Protein AF-A0A538TYL7-F1 (afdb_monomer_lite)

Radius of gyration: 22.98 Å; chains: 1; bounding box: 56×49×69 Å

Organism: Eiseniibacteriota bacterium (NCBI:txid2212470)

Foldseek 3Di:
DVVVVLVVVQVVVVVVLVVPDDPDDDDDPDPDLPQVVLLLVLLPDADPDQWDKDFQDPPWDDDPDDPVRLVVVLVVQPVVADDDQQFAFLAKDFDPQKIKTKTFACALPHDAQEFLGFIWMWIGRRRRHDTDDIFTQLGGDPCFWDFRRDIPDDCDDDQKGKTFTWTQHWPLVQQDQVRDPTHGPDTGGRMIIMGGVCQRQDQPCPLQHHPSRCSSLSADSNDQQSCPLPRGCNQDLESSANADQPDDLLQQQVVVVCVVVVVVSVPHQHADDDDVPDDPVVRRVSSVSSVSHDHQEAEEADPSNSNRHHDDPGRYRYDHPVSQVSSCVNSNDGQHKYFPDWDARPVSAKIKTWIDRVQKTAIWIWGDDPSHIDIDTSDIDGD

Sequence (383 aa):
MAAAAQNDEVTREIARLAEGAPDADGTTGAGADRVGATLVRLLDAPRIVPFREVPLPSPFKPMGLTEEQEDARWEELLKPFSFPEDFAPVRAERQGDEAVAIGASQDYDPVGEISRCAYWVIRSRDGGRTWGKPIYTGLRIQSPYVVRRLSNAPLLAGDRLQVEVKVEELDASSITFPPIGLRAKRVQEGLLLQIPFADLERDSDADGLTDLAEERLVTDPQSPDTDGDGLLDGNDPLPQVSWTAVMDDRATALVAVLGRISHMKSMAIIHEIPASGEKSVDIMARARRATLTDERTTFIVADRQDFRSLLTTSRTVVLTAGELELARKKFGPIYAYRLPLFVLDHQQRRGLVIWDASWVGGSLKLRRSGPDWEVETMSDWIT

Secondary structure (DSSP, 8-state):
-HHHHHHHHHHHHHHHHHTTPPPS---------SSHHHHHHHHHSPP---PEEEE--TT-------HHHHHHHHHHHHTT----TT-EEEEEEEETTEEEEEEEE-TTS---TT---EEEEEEESSSSSS----EEEEEETTBSEEE-SS-SS-SEETTEEEEEEEEEEE-GGG--SS--S--EEEEEEEEEEEEEHHHHS--SS-SSS-HHHHHHHT--TT-SSSSSSSS-TTT-SSTTS---SS--HHHHHHHHHHHHHHGGGGG--PPPPPPTT--HHHHHHHHHHHTTS---EEEEES-GGGGTT---SSEEEEE-HHHHHHHHHHHS----EEEEEEEE-TTSSEEEEEEE-SSEEEEEEEEEETTEEEEEEEEEEE-

Structure (mmCIF, N/CA/C/O backbone):
data_AF-A0A538TYL7-F1
#
_entry.id   AF-A0A538TYL7-F1
#
loop_
_atom_site.group_PDB
_atom_site.id
_atom_site.type_symbol
_atom_site.label_atom_id
_atom_site.label_alt_id
_atom_site.label_comp_id
_atom_site.label_asym_id
_atom_site.label_entity_id
_atom_site.label_seq_id
_atom_site.pdbx_PDB_ins_code
_atom_site.Cartn_x
_atom_site.Cartn_y
_atom_site.Cartn_z
_atom_site.occupancy
_atom_site.B_iso_or_equiv
_atom_site.auth_seq_id
_atom_site.auth_comp_id
_atom_site.auth_asym_id
_atom_site.auth_atom_id
_atom_site.pdbx_PDB_model_num
ATOM 1 N N . MET A 1 1 ? 21.987 30.055 -15.496 1.00 41.75 1 MET A N 1
ATOM 2 C CA . MET A 1 1 ? 23.095 29.560 -16.347 1.00 41.75 1 MET A CA 1
ATOM 3 C C . MET A 1 1 ? 23.350 28.064 -16.161 1.00 41.75 1 MET A C 1
ATOM 5 O O . MET A 1 1 ? 23.444 27.394 -17.174 1.00 41.75 1 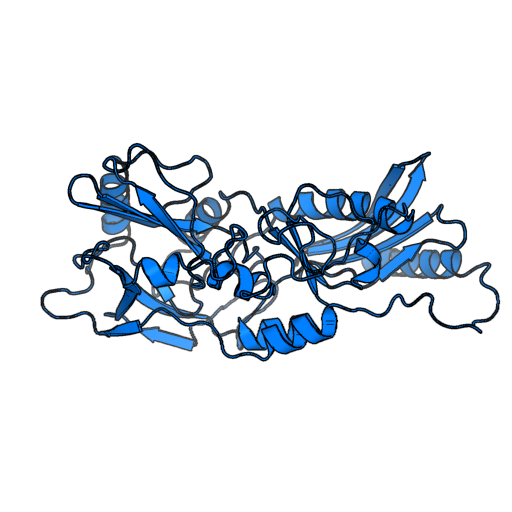MET A O 1
ATOM 9 N N . ALA A 1 2 ? 23.378 27.519 -14.933 1.00 42.44 2 ALA A N 1
ATOM 10 C CA . ALA A 1 2 ? 23.584 26.077 -14.695 1.00 42.44 2 ALA A CA 1
ATOM 11 C C . ALA A 1 2 ? 22.488 25.167 -15.298 1.00 42.44 2 ALA A C 1
ATOM 13 O O . ALA A 1 2 ? 22.814 24.243 -16.031 1.00 42.44 2 ALA A O 1
ATOM 14 N N . ALA A 1 3 ? 21.203 25.494 -15.104 1.00 40.06 3 ALA A N 1
ATOM 15 C CA . ALA A 1 3 ? 20.094 24.712 -15.669 1.00 40.06 3 ALA A CA 1
ATOM 16 C C . ALA A 1 3 ? 20.073 24.694 -17.212 1.00 40.06 3 ALA A C 1
ATOM 18 O O . ALA A 1 3 ? 19.749 23.679 -17.814 1.00 40.06 3 ALA A O 1
ATOM 19 N N . ALA A 1 4 ? 20.466 25.799 -17.861 1.00 43.41 4 ALA A N 1
ATOM 20 C CA . ALA A 1 4 ? 20.567 25.868 -19.321 1.00 43.41 4 ALA A CA 1
ATOM 21 C C . ALA A 1 4 ? 21.724 25.000 -19.850 1.00 43.41 4 ALA A C 1
ATOM 23 O O . ALA A 1 4 ? 21.539 24.253 -20.802 1.00 43.41 4 ALA A O 1
ATOM 24 N N . ALA A 1 5 ? 22.881 25.023 -19.176 1.00 48.66 5 ALA A N 1
ATOM 25 C CA . ALA A 1 5 ? 24.030 24.192 -19.532 1.00 48.66 5 ALA A CA 1
ATOM 26 C C . ALA A 1 5 ? 23.775 22.685 -19.315 1.00 48.66 5 ALA A C 1
ATOM 28 O O . ALA A 1 5 ? 24.214 21.876 -20.131 1.00 48.66 5 ALA A O 1
ATOM 29 N N . GLN A 1 6 ? 23.033 22.310 -18.263 1.00 54.72 6 GLN A N 1
ATOM 30 C CA . GLN A 1 6 ? 22.582 20.928 -18.039 1.00 54.72 6 GLN A CA 1
ATOM 31 C C . GLN A 1 6 ? 21.603 20.466 -19.125 1.00 54.72 6 GLN A C 1
ATOM 33 O O . GLN A 1 6 ? 21.739 19.358 -19.640 1.00 54.72 6 GLN A O 1
ATOM 38 N N . ASN A 1 7 ? 20.667 21.325 -19.539 1.00 61.50 7 ASN A N 1
ATOM 39 C CA . ASN A 1 7 ? 19.731 21.004 -20.620 1.00 61.50 7 ASN A CA 1
ATOM 40 C C . ASN A 1 7 ? 20.455 20.838 -21.976 1.00 61.50 7 ASN A C 1
ATOM 42 O O . ASN A 1 7 ? 20.125 19.944 -22.760 1.00 61.50 7 ASN A O 1
ATOM 46 N N . ASP A 1 8 ? 21.497 21.639 -22.222 1.00 68.31 8 ASP A N 1
ATOM 47 C CA . ASP A 1 8 ? 22.371 21.523 -23.398 1.00 68.31 8 ASP A CA 1
ATOM 48 C C . ASP A 1 8 ? 23.228 20.245 -23.379 1.00 68.31 8 ASP A C 1
ATOM 50 O O . ASP A 1 8 ? 23.613 19.726 -24.428 1.00 68.31 8 ASP A O 1
ATOM 54 N N . GLU A 1 9 ? 23.581 19.727 -22.202 1.00 71.44 9 GLU A N 1
ATOM 55 C CA . GLU A 1 9 ? 24.314 18.466 -22.063 1.00 71.44 9 GLU A CA 1
ATOM 56 C C . GLU A 1 9 ? 23.420 17.247 -22.312 1.00 71.44 9 GLU A C 1
ATOM 58 O O . GLU A 1 9 ? 23.796 16.379 -23.101 1.00 71.44 9 GLU A O 1
ATOM 63 N N . VAL A 1 10 ? 22.209 17.232 -21.744 1.00 69.62 10 VAL A N 1
ATOM 64 C CA . VAL A 1 10 ? 21.187 16.205 -22.018 1.00 69.62 10 VAL A CA 1
ATOM 65 C C . VAL A 1 10 ? 20.863 16.159 -23.513 1.00 69.62 10 VAL A C 1
ATOM 67 O O . VAL A 1 10 ? 20.906 15.094 -24.125 1.00 69.62 10 VAL A O 1
ATOM 70 N N . THR A 1 11 ? 20.631 17.320 -24.135 1.00 73.69 11 THR A N 1
ATOM 71 C CA . THR A 1 11 ? 20.333 17.417 -25.575 1.00 73.69 11 THR A CA 1
ATOM 72 C C . THR A 1 11 ? 21.485 16.888 -26.436 1.00 73.69 11 THR A C 1
ATOM 74 O O . THR A 1 11 ? 21.257 16.172 -27.413 1.00 73.69 11 THR A O 1
ATOM 77 N N . ARG A 1 12 ? 22.738 17.188 -26.065 1.00 76.38 12 ARG A N 1
ATOM 78 C CA . ARG A 1 12 ? 23.922 16.668 -26.769 1.00 76.38 12 ARG A CA 1
ATOM 79 C C . ARG A 1 12 ? 24.077 15.161 -26.615 1.00 76.38 12 ARG A C 1
ATOM 81 O O . ARG A 1 12 ? 24.484 14.509 -27.574 1.00 76.38 12 ARG A O 1
ATOM 88 N N . GLU A 1 13 ? 23.775 14.602 -25.448 1.00 75.31 13 GLU A N 1
ATOM 89 C CA . GLU A 1 13 ? 23.872 13.156 -25.248 1.00 75.31 13 GLU A CA 1
ATOM 90 C C . GLU A 1 13 ? 22.768 12.409 -26.012 1.00 75.31 13 GLU A C 1
ATOM 92 O O . GLU A 1 13 ? 23.075 11.412 -26.658 1.00 75.31 13 GLU A O 1
ATOM 97 N N . ILE A 1 14 ? 21.533 12.935 -26.062 1.00 72.56 14 ILE A N 1
ATOM 98 C CA . ILE A 1 14 ? 20.461 12.397 -26.926 1.00 72.56 14 ILE A CA 1
ATOM 99 C C . ILE A 1 14 ? 20.928 12.333 -28.387 1.00 72.56 14 ILE A C 1
ATOM 101 O O . ILE A 1 14 ? 20.799 11.294 -29.033 1.00 72.56 14 ILE A O 1
ATOM 105 N N . ALA A 1 15 ? 21.524 13.415 -28.898 1.00 69.88 15 ALA A N 1
ATOM 106 C CA . ALA A 1 15 ? 22.039 13.454 -30.266 1.00 69.88 15 ALA A CA 1
ATOM 107 C C . ALA A 1 15 ? 23.160 12.421 -30.505 1.00 69.88 15 ALA A C 1
ATOM 109 O O . ALA A 1 15 ? 23.152 11.733 -31.522 1.00 69.88 15 ALA A O 1
ATOM 110 N N . ARG A 1 16 ? 24.084 12.241 -29.550 1.00 74.19 16 ARG A N 1
ATOM 111 C CA . ARG A 1 16 ? 25.162 11.235 -29.648 1.00 74.19 16 ARG A CA 1
ATOM 112 C C . ARG A 1 16 ? 24.671 9.794 -29.598 1.00 74.19 16 ARG A C 1
ATOM 114 O O . ARG A 1 16 ? 25.324 8.924 -30.167 1.00 74.19 16 ARG A O 1
ATOM 121 N N . LEU A 1 17 ? 23.586 9.526 -28.873 1.00 70.56 17 LEU A N 1
ATOM 122 C CA . LEU A 1 17 ? 22.964 8.201 -28.859 1.00 70.56 17 LEU A CA 1
ATOM 123 C C . LEU A 1 17 ? 22.284 7.895 -30.205 1.00 70.56 17 LEU A C 1
ATOM 125 O O . LEU A 1 17 ? 22.220 6.730 -30.588 1.00 70.56 17 LEU A O 1
ATOM 129 N N . ALA A 1 18 ? 21.833 8.928 -30.929 1.00 60.78 18 ALA A N 1
ATOM 130 C CA . ALA A 1 18 ? 21.219 8.811 -32.253 1.00 60.78 18 ALA A CA 1
ATOM 131 C C . ALA A 1 18 ? 22.233 8.724 -33.418 1.00 60.78 18 ALA A C 1
ATOM 133 O O . ALA A 1 18 ? 21.908 8.190 -34.480 1.00 60.78 18 ALA A O 1
ATOM 134 N N . GLU A 1 19 ? 23.462 9.227 -33.248 1.00 53.91 19 GLU A N 1
ATOM 135 C CA . GLU A 1 19 ? 24.527 9.140 -34.258 1.00 53.91 19 GLU A CA 1
ATOM 136 C C . GLU A 1 19 ? 24.944 7.675 -34.509 1.00 53.91 19 GLU A C 1
ATOM 138 O O . GLU A 1 19 ? 25.675 7.066 -33.726 1.00 53.91 19 GLU A O 1
ATOM 143 N N . GLY A 1 20 ? 24.476 7.111 -35.630 1.00 49.44 20 GLY A N 1
ATOM 144 C CA . GLY A 1 20 ? 24.726 5.724 -36.048 1.00 49.44 20 GLY A CA 1
ATOM 145 C C . GLY A 1 20 ? 23.466 4.890 -36.313 1.00 49.44 20 GLY A C 1
ATOM 146 O O . GLY A 1 20 ? 23.596 3.730 -36.708 1.00 49.44 20 GLY A O 1
ATOM 147 N N . ALA A 1 21 ? 22.271 5.458 -36.123 1.00 40.97 21 ALA A N 1
ATOM 148 C CA . ALA A 1 21 ? 21.005 4.813 -36.465 1.00 40.97 21 ALA A CA 1
ATOM 149 C C . ALA A 1 21 ? 20.793 4.769 -37.994 1.00 40.97 21 ALA A C 1
ATOM 151 O O . ALA A 1 21 ? 20.914 5.814 -38.639 1.00 40.97 21 ALA A O 1
ATOM 152 N N . PRO A 1 22 ? 20.476 3.613 -38.611 1.00 38.03 22 PRO A N 1
ATOM 153 C CA . PRO A 1 22 ? 19.915 3.612 -39.959 1.00 38.03 22 PRO A CA 1
ATOM 154 C C . PRO A 1 22 ? 18.500 4.214 -39.942 1.00 38.03 22 PRO A C 1
ATOM 156 O O . PRO A 1 22 ? 17.844 4.232 -38.897 1.00 38.03 22 PRO A O 1
ATOM 159 N N . ASP A 1 23 ? 18.046 4.704 -41.101 1.00 37.72 23 ASP A N 1
ATOM 160 C CA . ASP A 1 23 ? 16.712 5.285 -41.287 1.00 37.72 23 ASP A CA 1
ATOM 161 C C . ASP A 1 23 ? 15.621 4.382 -40.693 1.00 37.72 23 ASP A C 1
ATOM 163 O O . ASP A 1 23 ? 15.616 3.164 -40.886 1.00 37.72 23 ASP A O 1
ATOM 167 N N . ALA A 1 24 ? 14.712 5.000 -39.937 1.00 42.66 24 ALA A N 1
ATOM 168 C CA . ALA A 1 24 ? 13.635 4.335 -39.224 1.00 42.66 24 ALA A CA 1
ATOM 169 C C . ALA A 1 24 ? 12.622 3.722 -40.202 1.00 42.66 24 ALA A C 1
ATOM 171 O O . ALA A 1 24 ? 11.626 4.348 -40.551 1.00 42.66 24 ALA A O 1
ATOM 172 N N . ASP A 1 25 ? 12.868 2.477 -40.596 1.00 31.58 25 ASP A N 1
ATOM 173 C CA . ASP A 1 25 ? 11.879 1.593 -41.197 1.00 31.58 25 ASP A CA 1
ATOM 174 C C . ASP A 1 25 ? 11.986 0.217 -40.525 1.00 31.58 25 ASP A C 1
ATOM 176 O O . ASP A 1 25 ? 13.017 -0.453 -40.600 1.00 31.58 25 ASP A O 1
ATOM 180 N N . GLY A 1 26 ? 10.915 -0.199 -39.841 1.00 31.48 26 GLY A N 1
ATOM 181 C CA . GLY A 1 26 ? 10.766 -1.572 -39.342 1.00 31.48 26 GLY A CA 1
ATOM 182 C C . GLY A 1 26 ? 10.506 -1.724 -37.842 1.00 31.48 26 GLY A C 1
ATOM 183 O O . GLY A 1 26 ? 11.338 -2.236 -37.107 1.00 31.48 26 GLY A O 1
ATOM 184 N N . THR A 1 27 ? 9.309 -1.323 -37.413 1.00 31.55 27 THR A N 1
ATOM 185 C CA . THR A 1 27 ? 8.415 -2.105 -36.532 1.00 31.55 27 THR A CA 1
ATOM 186 C C . THR A 1 27 ? 9.028 -3.049 -35.483 1.00 31.55 27 THR A C 1
ATOM 188 O O . THR A 1 27 ? 9.453 -4.160 -35.785 1.00 31.55 27 THR A O 1
ATOM 191 N N . THR A 1 28 ? 8.860 -2.647 -34.219 1.00 38.16 28 THR A N 1
ATOM 192 C CA . THR A 1 28 ? 8.285 -3.458 -33.129 1.00 38.16 28 THR A CA 1
ATOM 193 C C . THR A 1 28 ? 8.765 -4.909 -33.014 1.00 38.16 28 THR A C 1
ATOM 195 O O . THR A 1 28 ? 8.097 -5.838 -33.467 1.00 38.16 28 THR A O 1
ATOM 198 N N . GLY A 1 29 ? 9.795 -5.126 -32.197 1.00 34.12 29 GLY A N 1
ATOM 199 C CA . GLY A 1 29 ? 9.873 -6.333 -31.370 1.00 34.12 29 GLY A CA 1
ATOM 200 C C . GLY A 1 29 ? 8.879 -6.261 -30.205 1.00 34.12 29 GLY A C 1
ATOM 201 O O . GLY A 1 29 ? 9.260 -6.476 -29.063 1.00 34.12 29 GLY A O 1
ATOM 202 N N . ALA A 1 30 ? 7.626 -5.873 -30.467 1.00 42.97 30 ALA A N 1
ATOM 203 C CA . ALA A 1 30 ? 6.583 -5.833 -29.455 1.00 42.97 30 ALA A CA 1
ATOM 204 C C . ALA A 1 30 ? 6.146 -7.276 -29.201 1.00 42.97 30 ALA A C 1
ATOM 206 O O . ALA A 1 30 ? 5.276 -7.814 -29.890 1.00 42.97 30 ALA A O 1
ATOM 207 N N . GLY A 1 31 ? 6.756 -7.923 -28.207 1.00 52.56 31 GLY A N 1
ATOM 208 C CA . GLY A 1 31 ? 6.003 -8.923 -27.468 1.00 52.56 31 GLY A CA 1
ATOM 209 C C . GLY A 1 31 ? 4.721 -8.228 -27.023 1.00 52.56 31 GLY A C 1
ATOM 210 O O . GLY A 1 31 ? 4.798 -7.225 -26.322 1.00 52.56 31 GLY A O 1
ATOM 211 N N . ALA A 1 32 ? 3.568 -8.665 -27.537 1.00 63.00 32 ALA A N 1
ATOM 212 C CA . ALA A 1 32 ? 2.299 -8.054 -27.169 1.00 63.00 32 ALA A CA 1
ATOM 213 C C . ALA A 1 32 ? 2.209 -8.025 -25.640 1.00 63.00 32 ALA A C 1
ATOM 215 O O . ALA A 1 32 ? 2.477 -9.044 -25.005 1.00 63.00 32 ALA A O 1
ATOM 216 N N . ASP A 1 33 ? 1.879 -6.872 -25.065 1.00 77.25 33 ASP A N 1
ATOM 217 C CA . ASP A 1 33 ? 1.567 -6.760 -23.646 1.00 77.25 33 ASP A CA 1
ATOM 218 C C . ASP A 1 33 ? 0.321 -7.608 -23.365 1.00 77.25 33 ASP A C 1
ATOM 220 O O . ASP A 1 33 ? -0.809 -7.204 -23.640 1.00 77.25 33 ASP A O 1
ATOM 224 N N . ARG A 1 34 ? 0.544 -8.851 -22.926 1.00 80.00 34 ARG A N 1
ATOM 225 C CA . ARG A 1 34 ? -0.522 -9.844 -22.739 1.00 80.00 34 ARG A CA 1
ATOM 226 C C . ARG A 1 34 ? -1.354 -9.554 -21.494 1.00 80.00 34 ARG A C 1
ATOM 228 O O . ARG A 1 34 ? -2.495 -9.999 -21.435 1.00 80.00 34 ARG A O 1
ATOM 235 N N . VAL A 1 35 ? -0.795 -8.795 -20.551 1.00 91.44 35 VAL A N 1
ATOM 236 C CA . VAL A 1 35 ? -1.381 -8.532 -19.232 1.00 91.44 35 VAL A CA 1
ATOM 237 C C . VAL A 1 35 ? -2.118 -7.189 -19.204 1.00 91.44 35 VAL A C 1
ATOM 239 O O . VAL A 1 35 ? -3.083 -7.037 -18.460 1.00 91.44 35 VAL A O 1
ATOM 242 N N . GLY A 1 36 ? -1.760 -6.230 -20.069 1.00 92.94 36 GLY A N 1
ATOM 243 C CA . GLY A 1 36 ? -2.358 -4.886 -20.079 1.00 92.94 36 GLY A CA 1
ATOM 244 C C . GLY A 1 36 ? -3.889 -4.855 -20.170 1.00 92.94 36 GLY A C 1
ATOM 245 O O . GLY A 1 36 ? -4.538 -4.060 -19.493 1.00 92.94 36 GLY A O 1
ATOM 246 N N . ALA A 1 37 ? -4.511 -5.758 -20.939 1.00 94.31 37 ALA A N 1
ATOM 247 C CA . ALA A 1 37 ? -5.976 -5.852 -20.991 1.00 94.31 37 ALA A CA 1
ATOM 248 C C . ALA A 1 37 ? -6.591 -6.272 -19.639 1.00 94.31 37 ALA A C 1
ATOM 250 O O . ALA A 1 37 ? -7.659 -5.777 -19.266 1.00 94.31 37 ALA A O 1
ATOM 251 N N . THR A 1 38 ? -5.911 -7.152 -18.898 1.00 96.06 38 THR A N 1
ATOM 252 C CA . THR A 1 38 ? -6.291 -7.557 -17.540 1.00 96.06 38 THR A CA 1
ATOM 253 C C . THR A 1 38 ? -6.160 -6.379 -16.580 1.00 96.06 38 THR A C 1
ATOM 255 O O . THR A 1 38 ? -7.133 -6.055 -15.904 1.00 96.06 38 THR A O 1
ATOM 258 N N . LEU A 1 39 ? -5.031 -5.664 -16.582 1.00 96.50 39 LEU A N 1
ATOM 259 C CA . LEU A 1 39 ? -4.818 -4.501 -15.707 1.00 96.50 39 LEU A CA 1
ATOM 260 C C . LEU A 1 39 ? -5.845 -3.394 -15.957 1.00 96.50 39 LEU A C 1
ATOM 262 O O . LEU A 1 39 ? -6.429 -2.875 -15.008 1.00 96.50 39 LEU A O 1
ATOM 266 N N . VAL A 1 40 ? -6.138 -3.069 -17.220 1.00 97.50 40 VAL A N 1
ATOM 267 C CA . VAL A 1 40 ? -7.188 -2.093 -17.563 1.00 97.50 40 VAL A CA 1
ATOM 268 C C . VAL A 1 40 ? -8.543 -2.532 -17.003 1.00 97.50 40 VAL A C 1
ATOM 270 O O . VAL A 1 40 ? -9.218 -1.735 -16.352 1.00 97.50 40 VAL A O 1
ATOM 273 N N . ARG A 1 41 ? -8.922 -3.807 -17.173 1.00 97.62 41 ARG A N 1
ATOM 274 C CA . ARG A 1 41 ? -10.161 -4.360 -16.600 1.00 97.62 41 ARG A CA 1
ATOM 275 C C . ARG A 1 41 ? -10.195 -4.223 -15.074 1.00 97.62 41 ARG A C 1
ATOM 277 O O . ARG A 1 41 ? -11.228 -3.837 -14.529 1.00 97.62 41 ARG A O 1
ATOM 284 N N . LEU A 1 42 ? -9.098 -4.544 -14.389 1.00 97.94 42 LEU A N 1
ATOM 285 C CA . LEU A 1 42 ? -8.987 -4.464 -12.927 1.00 97.94 42 LEU A CA 1
ATOM 286 C C . LEU A 1 42 ? -9.069 -3.017 -12.418 1.00 97.94 42 LEU A C 1
ATOM 288 O O . LEU A 1 42 ? -9.700 -2.742 -11.392 1.00 97.94 42 LEU A O 1
ATOM 292 N N . LEU A 1 43 ? -8.468 -2.077 -13.145 1.00 97.12 43 LEU A N 1
ATOM 293 C CA . LEU A 1 43 ? -8.477 -0.654 -12.809 1.00 97.12 43 LEU A CA 1
ATOM 294 C C . LEU A 1 43 ? -9.821 0.026 -13.097 1.00 97.12 43 LEU A C 1
ATOM 296 O O . LEU A 1 43 ? -10.187 0.961 -12.385 1.00 97.12 43 LEU A O 1
ATOM 300 N N . ASP A 1 44 ? -10.575 -0.448 -14.089 1.00 96.88 44 ASP A N 1
ATOM 301 C CA . ASP A 1 44 ? -11.939 0.022 -14.358 1.00 96.88 44 ASP A CA 1
ATOM 302 C C . ASP A 1 44 ? -12.992 -0.628 -13.444 1.00 96.88 44 ASP A C 1
ATOM 304 O O . ASP A 1 44 ? -14.096 -0.092 -13.285 1.00 96.88 44 ASP A O 1
ATOM 308 N N . ALA A 1 45 ? -12.674 -1.765 -12.819 1.00 96.31 45 ALA A N 1
ATOM 309 C CA . ALA A 1 45 ? -13.572 -2.429 -11.887 1.00 96.31 45 ALA A CA 1
ATOM 310 C C . ALA A 1 45 ? -13.856 -1.548 -10.652 1.00 96.31 45 ALA A C 1
ATOM 312 O O . ALA A 1 45 ? -12.946 -0.871 -10.151 1.00 96.31 45 ALA A O 1
ATOM 313 N N . PRO A 1 46 ? -15.091 -1.577 -10.106 1.00 94.44 46 PRO A N 1
ATOM 314 C CA . PRO A 1 46 ? -15.423 -0.881 -8.868 1.00 94.44 46 PRO A CA 1
ATOM 315 C C . PRO A 1 46 ? -14.445 -1.213 -7.741 1.00 94.44 46 PRO A C 1
ATOM 317 O O . PRO A 1 46 ? -13.963 -2.340 -7.649 1.00 94.44 46 PRO A O 1
ATOM 320 N N . ARG A 1 47 ? -14.180 -0.231 -6.873 1.00 91.06 47 ARG A N 1
ATOM 321 C CA . ARG A 1 47 ? -13.334 -0.460 -5.702 1.00 91.06 47 ARG A CA 1
ATOM 322 C C . ARG A 1 47 ? -13.921 -1.525 -4.784 1.00 91.06 47 ARG A C 1
ATOM 324 O O . ARG A 1 47 ? -15.114 -1.483 -4.471 1.00 91.06 47 ARG A O 1
ATOM 331 N N . ILE A 1 48 ? -13.057 -2.383 -4.261 1.00 89.88 48 ILE A N 1
ATOM 332 C CA . ILE A 1 48 ? -13.359 -3.237 -3.120 1.00 89.88 48 ILE A CA 1
ATOM 333 C C . ILE A 1 48 ? -13.388 -2.327 -1.883 1.00 89.88 48 ILE A C 1
ATOM 335 O O . ILE A 1 48 ? -12.362 -1.876 -1.378 1.00 89.88 48 ILE A O 1
ATOM 339 N N . VAL A 1 49 ? -14.594 -1.989 -1.413 1.00 79.94 49 VAL A N 1
ATOM 340 C CA . VAL A 1 49 ? -14.810 -1.131 -0.232 1.00 79.94 49 VAL A CA 1
ATOM 341 C C . VAL A 1 49 ? -15.491 -1.949 0.867 1.00 79.94 49 VAL A C 1
ATOM 343 O O . VAL A 1 49 ? -16.712 -1.890 1.013 1.00 79.94 49 VAL A O 1
ATOM 346 N N . PRO A 1 50 ? -14.732 -2.743 1.639 1.00 79.94 50 PRO A N 1
ATOM 347 C CA . PRO A 1 50 ? -15.316 -3.646 2.630 1.00 79.94 50 PRO A CA 1
ATOM 348 C C . PRO A 1 50 ? -15.678 -2.937 3.942 1.00 79.94 50 PRO A C 1
ATOM 350 O O . PRO A 1 50 ? -16.418 -3.480 4.762 1.00 79.94 50 PRO A O 1
ATOM 353 N N . PHE A 1 51 ? -15.190 -1.710 4.155 1.00 93.31 51 PHE A N 1
ATOM 354 C CA . PHE A 1 51 ? -15.523 -0.928 5.339 1.00 93.31 51 PHE A CA 1
ATOM 355 C C . PHE A 1 51 ? -16.906 -0.297 5.218 1.00 93.31 51 PHE A C 1
ATOM 357 O O . PHE A 1 51 ? -17.177 0.514 4.332 1.00 93.31 51 PHE A O 1
ATOM 364 N N . ARG A 1 52 ? -17.765 -0.606 6.186 1.00 94.88 52 ARG A N 1
ATOM 365 C CA . ARG A 1 52 ? -19.038 0.077 6.379 1.00 94.88 52 ARG A CA 1
ATOM 366 C C . ARG A 1 52 ? -18.845 1.284 7.289 1.00 94.88 52 ARG A C 1
ATOM 368 O O . ARG A 1 52 ? -18.453 1.130 8.444 1.00 94.88 52 ARG A O 1
ATOM 375 N N . GLU A 1 53 ? -19.192 2.464 6.789 1.00 95.00 53 GLU A N 1
ATOM 376 C CA . GLU A 1 53 ? -19.285 3.677 7.601 1.00 95.00 53 GLU A CA 1
ATOM 377 C C . GLU A 1 53 ? -20.593 3.678 8.406 1.00 95.00 53 GLU A C 1
ATOM 379 O O . GLU A 1 53 ? -21.682 3.483 7.856 1.00 95.00 53 GLU A O 1
ATOM 384 N N . VAL A 1 54 ? -20.491 3.892 9.718 1.00 95.06 54 VAL A N 1
ATOM 385 C CA . VAL A 1 54 ? -21.642 4.074 10.609 1.00 95.06 54 VAL A CA 1
ATOM 386 C C . VAL A 1 54 ? -21.401 5.251 11.562 1.00 95.06 54 VAL A C 1
ATOM 388 O O . VAL A 1 54 ? -20.258 5.494 11.957 1.00 95.06 54 VAL A O 1
ATOM 391 N N . PRO A 1 55 ? -22.451 5.986 11.973 1.00 95.06 55 PRO A N 1
ATOM 392 C CA . PRO A 1 55 ? -22.323 6.978 13.035 1.00 95.06 55 PRO A CA 1
ATOM 393 C C . PRO A 1 55 ? -21.813 6.331 14.323 1.00 95.06 55 PRO A C 1
ATOM 395 O O . PRO A 1 55 ? -22.210 5.211 14.650 1.00 95.06 55 PRO A O 1
ATOM 398 N N . LEU A 1 56 ? -20.978 7.048 15.073 1.00 93.12 56 LEU A N 1
ATOM 399 C CA . LEU A 1 56 ? -20.519 6.617 16.389 1.00 93.12 56 LEU A CA 1
ATOM 400 C C . LEU A 1 56 ? -21.744 6.431 17.309 1.00 93.12 56 LEU A C 1
ATOM 402 O O . LEU A 1 56 ? -22.452 7.404 17.591 1.00 93.12 56 LEU A O 1
ATOM 406 N N . PRO A 1 57 ? -22.047 5.196 17.750 1.00 90.06 57 PRO A N 1
ATOM 407 C CA . PRO A 1 57 ? -23.266 4.921 18.486 1.00 90.06 57 PRO A CA 1
ATOM 408 C C . PRO A 1 57 ? -23.144 5.416 19.926 1.00 90.06 57 PRO A C 1
ATOM 410 O O . PRO A 1 57 ? -22.078 5.358 20.538 1.00 90.06 57 PRO A O 1
ATOM 413 N N . SER A 1 58 ? -24.270 5.825 20.512 1.00 86.62 58 SER A N 1
ATOM 414 C CA . SER A 1 58 ? -24.354 5.991 21.968 1.00 86.62 58 SER A CA 1
ATOM 415 C C . SER A 1 58 ? -24.062 4.637 22.638 1.00 86.62 58 SER A C 1
ATOM 417 O O . SER A 1 58 ? -24.628 3.637 22.195 1.00 86.62 58 SER A O 1
ATOM 419 N N . PRO A 1 59 ? -23.203 4.553 23.673 1.00 86.75 59 PRO A N 1
ATOM 420 C CA . PRO A 1 59 ? -22.737 5.632 24.551 1.00 86.75 59 PRO A CA 1
ATOM 421 C C . PRO A 1 59 ? -21.396 6.284 24.162 1.00 86.75 59 PRO A C 1
ATOM 423 O O . PRO A 1 59 ? -20.902 7.127 24.913 1.00 86.75 59 PRO A O 1
ATOM 426 N N . PHE A 1 60 ? -20.782 5.909 23.040 1.00 88.94 60 PHE A N 1
ATOM 427 C CA . PHE A 1 60 ? -19.465 6.421 22.667 1.00 88.94 60 PHE A CA 1
ATOM 428 C C . PHE A 1 60 ? -19.545 7.871 22.175 1.00 88.94 60 PHE A C 1
ATOM 430 O O . PHE A 1 60 ? -20.498 8.282 21.512 1.00 88.94 60 PHE A O 1
ATOM 437 N N . LYS A 1 61 ? -18.525 8.658 22.521 1.00 86.25 61 LYS A N 1
ATOM 438 C CA . LYS A 1 61 ? -18.329 10.037 22.060 1.00 86.25 61 LYS A CA 1
ATOM 439 C C . LYS A 1 61 ? -16.842 10.262 21.783 1.00 86.25 61 LYS A C 1
ATOM 441 O O . LYS A 1 61 ? -16.036 9.667 22.510 1.00 86.25 61 LYS A O 1
ATOM 446 N N . PRO A 1 62 ? -16.486 11.135 20.820 1.00 84.06 62 PRO A N 1
ATOM 447 C CA . PRO A 1 62 ? -15.097 11.509 20.599 1.00 84.06 62 PRO A CA 1
ATOM 448 C C . PRO A 1 62 ? -14.478 12.049 21.888 1.00 84.06 62 PRO A C 1
ATOM 450 O O . PRO A 1 62 ? -15.118 12.787 22.645 1.00 84.06 62 PRO A O 1
ATOM 453 N N . MET A 1 63 ? -13.238 11.655 22.164 1.00 87.12 63 MET A N 1
ATOM 454 C CA . MET A 1 63 ? -12.530 12.106 23.357 1.00 87.12 63 MET A CA 1
ATOM 455 C C . MET A 1 63 ? -12.081 13.562 23.167 1.00 87.12 63 MET A C 1
ATOM 457 O O . MET A 1 63 ? -11.305 13.857 22.268 1.00 87.12 63 MET A O 1
ATOM 461 N N . GLY A 1 64 ? -12.554 14.476 24.017 1.00 83.25 64 GLY A N 1
ATOM 462 C CA . GLY A 1 64 ? -12.160 15.892 24.000 1.00 83.25 64 GLY A CA 1
ATOM 463 C C . GLY A 1 64 ? -10.843 16.157 24.736 1.00 83.25 64 GLY A C 1
ATOM 464 O O . GLY A 1 64 ? -10.828 16.959 25.667 1.00 83.25 64 GLY A O 1
ATOM 465 N N . LEU A 1 65 ? -9.782 15.424 24.393 1.00 85.31 65 LEU A N 1
ATOM 466 C CA . LEU A 1 65 ? -8.450 15.580 24.990 1.00 85.31 65 LEU A CA 1
ATOM 467 C C . LEU A 1 65 ? -7.660 16.692 24.289 1.00 85.31 65 LEU A C 1
ATOM 469 O O . LEU A 1 65 ? -7.860 16.943 23.101 1.00 85.31 65 LEU A O 1
ATOM 473 N N . THR A 1 66 ? -6.748 17.337 25.016 1.00 86.19 66 THR A N 1
ATOM 474 C CA . THR A 1 66 ? -5.683 18.128 24.380 1.00 86.19 66 THR A CA 1
ATOM 475 C C . THR A 1 66 ? -4.657 17.197 23.730 1.00 86.19 66 THR A C 1
ATOM 477 O O . THR A 1 66 ? -4.552 16.034 24.114 1.00 86.19 66 THR A O 1
ATOM 480 N N . GLU A 1 67 ? -3.864 17.706 22.788 1.00 77.38 67 GLU A N 1
ATOM 481 C CA . GLU A 1 67 ? -2.806 16.932 22.115 1.00 77.38 67 GLU A CA 1
ATOM 482 C C . GLU A 1 67 ? -1.819 16.305 23.114 1.00 77.38 67 GLU A C 1
ATOM 484 O O . GLU A 1 67 ? -1.597 15.101 23.100 1.00 77.38 67 GLU A O 1
ATOM 489 N N . GLU A 1 68 ? -1.341 17.089 24.085 1.00 82.75 68 GLU A N 1
ATOM 490 C CA . GLU A 1 68 ? -0.431 16.615 25.138 1.00 82.75 68 GLU A CA 1
ATOM 491 C C . GLU A 1 68 ? -1.051 15.493 25.999 1.00 82.75 68 GLU A C 1
ATOM 493 O O . GLU A 1 68 ? -0.370 14.558 26.423 1.00 82.75 68 GLU A O 1
ATOM 498 N N . GLN A 1 69 ? -2.368 15.544 26.236 1.00 89.50 69 GLN A N 1
ATOM 499 C CA . GLN A 1 69 ? -3.090 14.483 26.943 1.00 89.50 69 GLN A CA 1
ATOM 500 C C . GLN A 1 69 ? -3.301 13.239 26.074 1.00 89.50 69 GLN A C 1
ATOM 502 O O . GLN A 1 69 ? -3.303 12.127 26.608 1.00 89.50 69 GLN A O 1
ATOM 507 N N . GLU A 1 70 ? -3.541 13.418 24.773 1.00 86.94 70 GLU A N 1
ATOM 508 C CA . GLU A 1 70 ? -3.679 12.324 23.812 1.00 86.94 70 GLU A CA 1
ATOM 509 C C . GLU A 1 70 ? -2.354 11.574 23.670 1.00 86.94 70 GLU A C 1
ATOM 511 O O . GLU A 1 70 ? -2.343 10.358 23.847 1.00 86.94 70 GLU A O 1
ATOM 516 N N . ASP A 1 71 ? -1.242 12.280 23.465 1.00 83.94 71 ASP A N 1
ATOM 517 C CA . ASP A 1 71 ? 0.083 11.676 23.312 1.00 83.94 71 ASP A CA 1
ATOM 518 C C . ASP A 1 71 ? 0.508 10.904 24.566 1.00 83.94 71 ASP A C 1
ATOM 520 O O . ASP A 1 71 ? 0.848 9.723 24.472 1.00 83.94 71 ASP A O 1
ATOM 524 N N . ALA A 1 72 ? 0.382 11.500 25.758 1.00 88.00 72 ALA A N 1
ATOM 525 C CA . ALA A 1 72 ? 0.733 10.817 27.004 1.00 88.00 72 ALA A CA 1
ATOM 526 C C . ALA A 1 72 ? -0.086 9.529 27.211 1.00 88.00 72 ALA A C 1
ATOM 528 O O . ALA A 1 72 ? 0.450 8.486 27.581 1.00 88.00 72 ALA A O 1
ATOM 529 N N . ARG A 1 73 ? -1.400 9.569 26.954 1.00 92.69 73 ARG A N 1
ATOM 530 C CA . ARG A 1 73 ? -2.263 8.383 27.093 1.00 92.69 73 ARG A CA 1
ATOM 531 C C . ARG A 1 73 ? -2.010 7.345 26.009 1.00 92.69 73 ARG A C 1
ATOM 533 O O . ARG A 1 73 ? -2.162 6.155 26.274 1.00 92.69 73 ARG A O 1
ATOM 540 N N . TRP A 1 74 ? -1.672 7.783 24.804 1.00 90.06 74 TRP A N 1
ATOM 541 C CA . TRP A 1 74 ? -1.350 6.907 23.689 1.00 90.06 74 TRP A CA 1
ATOM 542 C C . TRP A 1 74 ? -0.049 6.141 23.937 1.00 90.06 74 TRP A C 1
ATOM 544 O O . TRP A 1 74 ? -0.018 4.928 23.739 1.00 90.06 74 TRP A O 1
ATOM 554 N N . GLU A 1 75 ? 0.983 6.795 24.471 1.00 88.81 75 GLU A N 1
ATOM 555 C CA . GLU A 1 75 ? 2.210 6.109 24.882 1.00 88.81 75 GLU A CA 1
ATOM 556 C C . GLU A 1 75 ? 1.923 5.050 25.957 1.00 88.81 75 GLU A C 1
ATOM 558 O O . GLU A 1 75 ? 2.336 3.899 25.812 1.00 88.81 75 GLU A O 1
ATOM 563 N N . GLU A 1 76 ? 1.152 5.389 26.999 1.00 92.38 76 GLU A N 1
ATOM 564 C CA . GLU A 1 76 ? 0.748 4.421 28.033 1.00 92.38 76 GLU A CA 1
ATOM 565 C C . GLU A 1 76 ? -0.077 3.250 27.471 1.00 92.38 76 GLU A C 1
ATOM 567 O O . GLU A 1 76 ? 0.107 2.111 27.904 1.00 92.38 76 GLU A O 1
ATOM 572 N N . LEU A 1 77 ? -0.966 3.505 26.501 1.00 90.38 77 LEU A N 1
ATOM 573 C CA . LEU A 1 77 ? -1.769 2.475 25.831 1.00 90.38 77 LEU A CA 1
ATOM 574 C C . LEU A 1 77 ? -0.879 1.444 25.123 1.00 90.38 77 LEU A C 1
ATOM 576 O O . LEU A 1 77 ? -1.189 0.253 25.148 1.00 90.38 77 LEU A O 1
ATOM 580 N N . LEU A 1 78 ? 0.200 1.893 24.478 1.00 89.56 78 LEU A N 1
ATOM 581 C CA . LEU A 1 78 ? 1.052 1.047 23.642 1.00 89.56 78 LEU A CA 1
ATOM 582 C C . LEU A 1 78 ? 2.144 0.296 24.416 1.00 89.56 78 LEU A C 1
ATOM 584 O O . LEU A 1 78 ? 2.550 -0.780 23.977 1.00 89.56 78 LEU A O 1
ATOM 588 N N . LYS A 1 79 ? 2.583 0.802 25.579 1.00 90.69 79 LYS A N 1
ATOM 589 C CA . LYS A 1 79 ? 3.614 0.169 26.434 1.00 90.69 79 LYS A CA 1
ATOM 590 C C . LYS A 1 79 ? 3.460 -1.343 26.670 1.00 90.69 79 LYS A C 1
ATOM 592 O 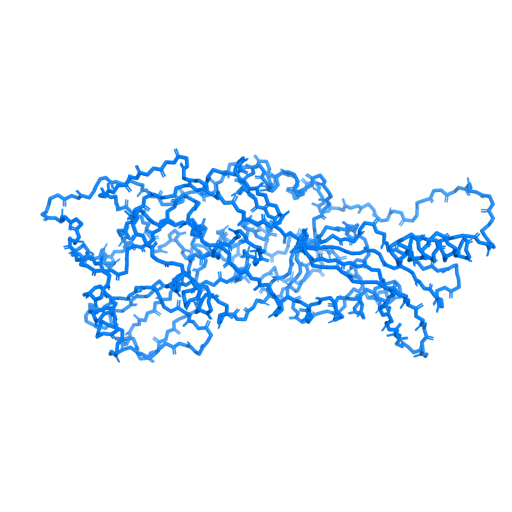O . LYS A 1 79 ? 4.485 -2.018 26.731 1.00 90.69 79 LYS A O 1
ATOM 597 N N . PRO A 1 80 ? 2.250 -1.910 26.849 1.00 91.06 80 PRO A N 1
ATOM 598 C CA . PRO A 1 80 ? 2.093 -3.335 27.142 1.00 91.06 80 PRO A CA 1
ATOM 599 C C . PRO A 1 80 ? 2.283 -4.273 25.942 1.00 91.06 80 PRO A C 1
ATOM 601 O O . PRO A 1 80 ? 2.115 -5.483 26.121 1.00 91.06 80 PRO A O 1
ATOM 604 N N . PHE A 1 81 ? 2.535 -3.748 24.742 1.00 90.00 81 PHE A N 1
ATOM 605 C CA . PHE A 1 81 ? 2.629 -4.512 23.500 1.00 90.00 81 PHE A CA 1
ATOM 606 C C . PHE A 1 81 ? 4.073 -4.589 22.996 1.00 90.00 81 PHE A C 1
ATOM 608 O O . PHE A 1 81 ? 4.851 -3.649 23.147 1.00 90.00 81 PHE A O 1
ATOM 615 N N . SER A 1 82 ? 4.424 -5.702 22.350 1.00 90.44 82 SER A N 1
ATOM 616 C CA . SER A 1 82 ? 5.715 -5.875 21.673 1.00 90.44 82 SER A CA 1
ATOM 617 C C . SER A 1 82 ? 5.492 -5.901 20.165 1.00 90.44 82 SER A C 1
ATOM 619 O O . SER A 1 82 ? 5.189 -6.951 19.609 1.00 90.44 82 SER A O 1
ATOM 621 N N . PHE A 1 83 ? 5.558 -4.740 19.511 1.00 87.81 83 PHE A N 1
ATOM 622 C CA . PHE A 1 83 ? 5.334 -4.629 18.066 1.00 87.81 83 PHE A CA 1
ATOM 623 C C . PHE A 1 83 ? 6.557 -5.080 17.248 1.00 87.81 83 PHE A C 1
ATOM 625 O O . PHE A 1 83 ? 7.679 -4.996 17.753 1.00 87.81 83 PHE A O 1
ATOM 632 N N . PRO A 1 84 ? 6.363 -5.539 15.995 1.00 84.81 84 PRO A N 1
ATOM 633 C CA . PRO A 1 84 ? 7.464 -5.726 15.049 1.00 84.81 84 PRO A CA 1
ATOM 634 C C . PRO A 1 84 ? 8.266 -4.429 14.845 1.00 84.81 84 PRO A C 1
ATOM 636 O O . PRO A 1 84 ? 7.686 -3.348 14.895 1.00 84.81 84 PRO A O 1
ATOM 639 N N . GLU A 1 85 ? 9.574 -4.540 14.586 1.00 78.38 85 GLU A N 1
ATOM 640 C CA . GLU A 1 85 ? 10.495 -3.390 14.473 1.00 78.38 85 GLU A CA 1
ATOM 641 C C . GLU A 1 85 ? 10.060 -2.374 13.402 1.00 78.38 85 GLU A C 1
ATOM 643 O O . GLU A 1 85 ? 10.019 -1.178 13.678 1.00 78.38 85 GLU A O 1
ATOM 648 N N . ASP A 1 86 ? 9.612 -2.853 12.237 1.00 72.94 86 ASP A N 1
ATOM 649 C CA . ASP A 1 86 ? 9.165 -2.009 11.115 1.00 72.94 86 ASP A CA 1
ATOM 650 C C . ASP A 1 86 ? 7.674 -1.629 11.181 1.00 72.94 86 ASP A C 1
ATOM 652 O O . ASP A 1 86 ? 7.097 -1.155 10.199 1.00 72.94 86 ASP A O 1
ATOM 656 N N . PHE A 1 87 ? 6.991 -1.898 12.296 1.00 81.75 87 PHE A N 1
ATOM 657 C CA . PHE A 1 87 ? 5.575 -1.576 12.442 1.00 81.75 87 PHE A CA 1
ATOM 658 C C . PHE A 1 87 ? 5.414 -0.275 13.221 1.00 81.75 87 PHE A C 1
ATOM 660 O O . PHE A 1 87 ? 5.684 -0.228 14.417 1.00 81.75 87 PHE A O 1
ATOM 667 N N . ALA A 1 88 ? 4.913 0.773 12.565 1.00 84.25 88 ALA A N 1
ATOM 668 C CA . ALA A 1 88 ? 4.598 2.039 13.218 1.00 84.25 88 ALA A CA 1
ATOM 669 C C . ALA A 1 88 ? 3.157 2.008 13.769 1.00 84.25 88 ALA A C 1
ATOM 671 O O . ALA A 1 88 ? 2.214 2.237 13.001 1.00 84.25 88 ALA A O 1
ATOM 672 N N . PRO A 1 89 ? 2.932 1.719 15.069 1.00 88.56 89 PRO A N 1
ATOM 673 C CA . PRO A 1 89 ? 1.586 1.620 15.616 1.00 88.56 89 PRO A CA 1
ATOM 674 C C . PRO A 1 89 ? 0.887 2.982 15.587 1.00 88.56 89 PRO A C 1
ATOM 676 O O . PRO A 1 89 ? 1.490 4.029 15.795 1.00 88.56 89 PRO A O 1
ATOM 679 N N . VAL A 1 90 ? -0.421 2.959 15.367 1.00 90.38 90 VAL A N 1
ATOM 680 C CA . VAL A 1 90 ? -1.326 4.113 15.454 1.00 90.38 90 VAL A CA 1
ATOM 681 C C . VAL A 1 90 ? -2.318 3.902 16.587 1.00 90.38 90 VAL A C 1
ATOM 683 O O . VAL A 1 90 ? -2.623 4.834 17.326 1.00 90.38 90 VAL A O 1
ATOM 686 N N . ARG A 1 91 ? -2.818 2.677 16.749 1.00 92.62 91 ARG A N 1
ATOM 687 C CA . ARG A 1 91 ? -3.750 2.306 17.814 1.00 92.62 91 ARG A CA 1
ATOM 688 C C . ARG A 1 91 ? -3.661 0.809 18.064 1.00 92.62 91 ARG A C 1
ATOM 690 O O . ARG A 1 91 ? -3.510 0.053 17.113 1.00 92.62 91 ARG A O 1
ATOM 697 N N . ALA A 1 92 ? -3.816 0.378 19.308 1.00 95.06 92 ALA A N 1
ATOM 698 C CA . ALA A 1 92 ? -3.891 -1.036 19.647 1.00 95.06 92 ALA A CA 1
ATOM 699 C C . ALA A 1 92 ? -4.944 -1.296 20.721 1.00 95.06 92 ALA A C 1
ATOM 701 O O . ALA A 1 92 ? -5.300 -0.407 21.495 1.00 95.06 92 ALA A O 1
ATOM 702 N N . GLU A 1 93 ? -5.439 -2.524 20.762 1.00 95.88 93 GLU A N 1
ATOM 703 C CA . GLU A 1 93 ? -6.354 -2.999 21.789 1.00 95.88 93 GLU A CA 1
ATOM 704 C C . GLU A 1 93 ? -6.090 -4.473 22.086 1.00 95.88 93 GLU A C 1
ATOM 706 O O . GLU A 1 93 ? -5.736 -5.245 21.195 1.00 95.88 93 GLU A O 1
ATOM 711 N N . ARG A 1 94 ? -6.293 -4.859 23.347 1.00 95.31 94 ARG A N 1
ATOM 712 C CA . ARG A 1 94 ? -6.242 -6.244 23.811 1.00 95.31 94 ARG A CA 1
ATOM 713 C C . ARG A 1 94 ? -7.514 -6.579 24.574 1.00 95.31 94 ARG A C 1
ATOM 715 O O . ARG A 1 94 ? -7.870 -5.864 25.510 1.00 95.31 94 ARG A O 1
ATOM 722 N N . GLN A 1 95 ? -8.144 -7.691 24.219 1.00 94.50 95 GLN A N 1
ATOM 723 C CA . GLN A 1 95 ? -9.271 -8.284 24.932 1.00 94.50 95 GLN A CA 1
ATOM 724 C C . GLN A 1 95 ? -8.950 -9.755 25.232 1.00 94.50 95 GLN A C 1
ATOM 726 O O . GLN A 1 95 ? -9.093 -10.630 24.382 1.00 94.50 95 GLN A O 1
ATOM 731 N N . GLY A 1 96 ? -8.488 -10.028 26.456 1.00 92.94 96 GLY A N 1
ATOM 732 C CA . GLY A 1 96 ? -7.981 -11.353 26.821 1.00 92.94 96 GLY A CA 1
ATOM 733 C C . GLY A 1 96 ? -6.711 -11.697 26.038 1.00 92.94 96 GLY A C 1
ATOM 734 O O . GLY A 1 96 ? -5.757 -10.917 26.049 1.00 92.94 96 GLY A O 1
ATOM 735 N N . ASP A 1 97 ? -6.722 -12.846 25.365 1.00 94.19 97 ASP A N 1
ATOM 736 C CA . ASP A 1 97 ? -5.615 -13.312 24.522 1.00 94.19 97 ASP A CA 1
ATOM 737 C C . ASP A 1 97 ? -5.672 -12.753 23.090 1.00 94.19 97 ASP A C 1
ATOM 739 O O . ASP A 1 97 ? -4.676 -12.801 22.373 1.00 94.19 97 ASP A O 1
ATOM 743 N N . GLU A 1 98 ? -6.794 -12.165 22.671 1.00 96.06 98 GLU A N 1
ATOM 744 C CA . GLU A 1 98 ? -6.875 -11.485 21.380 1.00 96.06 98 GLU A CA 1
ATOM 745 C C . GLU A 1 98 ? -6.334 -10.060 21.510 1.00 96.06 98 GLU A C 1
ATOM 747 O O . GLU A 1 98 ? -6.718 -9.297 22.404 1.00 96.06 98 GLU A O 1
ATOM 752 N N . ALA A 1 99 ? -5.461 -9.671 20.590 1.00 96.56 99 ALA A N 1
ATOM 753 C CA . ALA A 1 99 ? -5.068 -8.284 20.416 1.00 96.56 99 ALA A CA 1
ATOM 754 C C . ALA A 1 99 ? -5.040 -7.905 18.938 1.00 96.56 99 ALA A C 1
ATOM 756 O O . ALA A 1 99 ? -4.796 -8.729 18.057 1.00 96.56 99 ALA A O 1
ATOM 757 N N . VAL A 1 100 ? -5.288 -6.630 18.670 1.00 97.38 100 VAL A N 1
ATOM 758 C CA . VAL A 1 100 ? -5.230 -6.051 17.331 1.00 97.38 100 VAL A CA 1
ATOM 759 C C . VAL A 1 100 ? -4.551 -4.698 17.408 1.00 97.38 100 VAL A C 1
ATOM 761 O O . VAL A 1 100 ? -4.763 -3.938 18.355 1.00 97.38 100 VAL A O 1
ATOM 764 N N . ALA A 1 101 ? -3.741 -4.393 16.407 1.00 96.12 101 ALA A N 1
ATOM 765 C CA . ALA A 1 101 ? -3.155 -3.079 16.250 1.00 96.12 101 ALA A CA 1
ATOM 766 C C . ALA A 1 101 ? -3.312 -2.592 14.818 1.00 96.12 101 ALA A C 1
ATOM 768 O O . ALA A 1 101 ? -3.174 -3.355 13.864 1.00 96.12 101 ALA A O 1
ATOM 769 N N . ILE A 1 102 ? -3.604 -1.304 14.695 1.00 95.62 102 ILE A N 1
ATOM 770 C CA . ILE A 1 102 ? -3.531 -0.552 13.454 1.00 95.62 102 ILE A CA 1
ATOM 771 C C . ILE A 1 102 ? -2.184 0.148 13.441 1.00 95.62 102 ILE A C 1
ATOM 773 O O . ILE A 1 102 ? -1.838 0.818 14.416 1.00 95.62 102 ILE A O 1
ATOM 777 N N . GLY A 1 103 ? -1.463 0.026 12.339 1.00 89.69 103 GLY A N 1
ATOM 778 C CA . GLY A 1 103 ? -0.238 0.759 12.065 1.00 89.69 103 GLY A CA 1
ATOM 779 C C . GLY A 1 103 ? -0.351 1.558 10.778 1.00 89.69 103 GLY A C 1
ATOM 780 O O . GLY A 1 103 ? -1.294 1.381 10.005 1.00 89.69 103 GLY A O 1
ATOM 781 N N . ALA A 1 104 ? 0.602 2.454 10.569 1.00 85.75 104 ALA A N 1
ATOM 782 C CA . ALA A 1 104 ? 0.792 3.141 9.301 1.00 85.75 104 ALA A CA 1
ATOM 783 C C . ALA A 1 104 ? 2.005 2.535 8.593 1.00 85.75 104 ALA A C 1
ATOM 785 O O . ALA A 1 104 ? 3.022 2.300 9.238 1.00 85.75 104 ALA A O 1
ATOM 786 N N . SER A 1 105 ? 1.898 2.278 7.291 1.00 81.31 105 SER A N 1
ATOM 787 C CA . SER A 1 105 ? 3.036 1.856 6.471 1.00 81.31 105 SER A CA 1
ATOM 788 C C . SER A 1 105 ? 2.920 2.410 5.059 1.00 81.31 105 SER A C 1
ATOM 790 O O . SER A 1 105 ? 1.818 2.567 4.520 1.00 81.31 105 SER A O 1
ATOM 792 N N . GLN A 1 106 ? 4.080 2.728 4.498 1.00 78.19 106 GLN A N 1
ATOM 793 C CA . GLN A 1 106 ? 4.265 3.203 3.129 1.00 78.19 106 GLN A CA 1
ATOM 794 C C . GLN A 1 106 ? 4.185 2.071 2.100 1.00 78.19 106 GLN A C 1
ATOM 796 O O . GLN A 1 106 ? 4.117 2.325 0.898 1.00 78.19 106 GLN A O 1
ATOM 801 N N . ASP A 1 107 ? 4.159 0.815 2.547 1.00 82.38 107 ASP A N 1
ATOM 802 C CA . ASP A 1 107 ? 3.987 -0.309 1.639 1.00 82.38 107 ASP A CA 1
ATOM 803 C C . ASP A 1 107 ? 2.626 -0.223 0.918 1.00 82.38 107 ASP A C 1
ATOM 805 O O . ASP A 1 107 ? 1.613 0.196 1.490 1.00 82.38 107 ASP A O 1
ATOM 809 N N . TYR A 1 108 ? 2.638 -0.546 -0.378 1.00 87.00 108 TYR A N 1
ATOM 810 C CA . TYR A 1 108 ? 1.564 -0.337 -1.369 1.00 87.00 108 TYR A CA 1
ATOM 811 C C . TYR A 1 108 ? 1.107 1.111 -1.607 1.00 87.00 108 TYR A C 1
ATOM 813 O O . TYR A 1 108 ? 0.359 1.383 -2.552 1.00 87.00 108 TYR A O 1
ATOM 821 N N . ASP A 1 109 ? 1.542 2.072 -0.807 1.00 77.94 109 ASP A N 1
ATOM 822 C CA . ASP A 1 109 ? 1.177 3.476 -0.949 1.00 77.94 109 ASP A CA 1
ATOM 823 C C . ASP A 1 109 ? 2.389 4.361 -0.636 1.00 77.94 109 ASP A C 1
ATOM 825 O O . ASP A 1 109 ? 2.415 5.029 0.403 1.00 77.94 109 ASP A O 1
ATOM 829 N N . PRO A 1 110 ? 3.403 4.329 -1.528 1.00 63.84 110 PRO A N 1
ATOM 830 C CA . PRO A 1 110 ? 4.689 4.962 -1.285 1.00 63.84 110 PRO A CA 1
ATOM 831 C C . PRO A 1 110 ? 4.540 6.472 -1.129 1.00 63.84 110 PRO A C 1
ATOM 833 O O . PRO A 1 110 ? 3.614 7.099 -1.671 1.00 63.84 110 PRO A O 1
ATOM 836 N N . VAL A 1 111 ? 5.469 7.069 -0.388 1.00 58.66 111 VAL A N 1
ATOM 837 C CA . VAL A 1 111 ? 5.424 8.508 -0.137 1.00 58.66 111 VAL A CA 1
ATOM 838 C C . VAL A 1 111 ? 5.830 9.353 -1.338 1.00 58.66 111 VAL A C 1
ATOM 840 O O . VAL A 1 111 ? 6.706 9.030 -2.135 1.00 58.66 111 VAL A O 1
ATOM 843 N N . GLY A 1 112 ? 5.198 10.520 -1.380 1.00 56.69 112 GLY A N 1
ATOM 844 C CA . GLY A 1 112 ? 5.752 11.771 -1.884 1.00 56.69 112 GLY A CA 1
ATOM 845 C C . GLY A 1 112 ? 5.399 12.863 -0.870 1.00 56.69 112 GLY A C 1
ATOM 846 O O . GLY A 1 112 ? 4.811 12.559 0.166 1.00 56.69 112 GLY A O 1
ATOM 847 N N . GLU A 1 113 ? 5.667 14.129 -1.176 1.00 53.72 113 GLU A N 1
ATOM 848 C CA . GLU A 1 113 ? 5.413 15.300 -0.310 1.00 53.72 113 GLU A CA 1
ATOM 849 C C . GLU A 1 113 ? 3.985 15.416 0.298 1.00 53.72 113 GLU A C 1
ATOM 851 O O . GLU A 1 113 ? 3.753 16.226 1.196 1.00 53.72 113 GLU A O 1
ATOM 856 N N . ILE A 1 114 ? 3.024 14.608 -0.173 1.00 54.69 114 ILE A N 1
ATOM 857 C CA . ILE A 1 114 ? 1.577 14.741 0.067 1.00 54.69 114 ILE A CA 1
ATOM 858 C C . ILE A 1 114 ? 0.904 13.425 0.500 1.00 54.69 114 ILE A C 1
ATOM 860 O O . ILE A 1 114 ? -0.166 13.445 1.112 1.00 54.69 114 ILE A O 1
ATOM 864 N N . SER A 1 115 ? 1.506 12.268 0.201 1.00 63.47 115 SER A N 1
ATOM 865 C CA . SER A 1 115 ? 0.948 10.973 0.614 1.00 63.47 115 SER A CA 1
ATOM 866 C C . SER A 1 115 ? 1.262 10.713 2.085 1.00 63.47 115 SER A C 1
ATOM 868 O O . SER A 1 115 ? 2.383 10.935 2.537 1.00 63.47 115 SER A O 1
ATOM 870 N N . ARG A 1 116 ? 0.270 10.239 2.845 1.00 66.94 116 ARG A N 1
ATOM 871 C CA . ARG A 1 116 ? 0.365 10.047 4.301 1.00 66.94 116 ARG A CA 1
ATOM 872 C C . ARG A 1 116 ? 0.388 8.576 4.718 1.00 66.94 116 ARG A C 1
ATOM 874 O O . ARG A 1 116 ? 0.156 8.295 5.890 1.00 66.94 116 ARG A O 1
ATOM 881 N N . CYS A 1 117 ? 0.737 7.675 3.799 1.00 76.88 117 CYS A N 1
ATOM 882 C CA . CYS A 1 117 ? 0.779 6.222 3.992 1.00 76.88 117 CYS A CA 1
ATOM 883 C C . CYS A 1 117 ? -0.619 5.577 4.092 1.00 76.88 117 CYS A C 1
ATOM 885 O O . CYS A 1 117 ? -1.654 6.251 4.189 1.00 76.88 117 CYS A O 1
ATOM 887 N N . ALA A 1 118 ? -0.644 4.245 4.117 1.00 87.00 118 ALA A N 1
ATOM 888 C CA . ALA A 1 118 ? -1.851 3.460 4.328 1.00 87.00 118 ALA A CA 1
ATOM 889 C C . ALA A 1 118 ? -1.944 2.904 5.752 1.00 87.00 118 ALA A C 1
ATOM 891 O O . ALA A 1 118 ? -0.941 2.777 6.457 1.00 87.00 118 ALA A O 1
ATOM 892 N N . TYR A 1 119 ? -3.160 2.549 6.167 1.00 91.25 119 TYR A N 1
ATOM 893 C CA . TYR A 1 119 ? -3.387 1.816 7.406 1.00 91.25 119 TYR A CA 1
ATOM 894 C C . TYR A 1 119 ? -3.250 0.311 7.181 1.00 91.25 119 TYR A C 1
ATOM 896 O O . TYR A 1 119 ? -3.786 -0.251 6.222 1.00 91.25 119 TYR A O 1
ATOM 904 N N . TRP A 1 120 ? -2.579 -0.338 8.121 1.00 93.50 120 TRP A N 1
ATOM 905 C CA . TRP A 1 120 ? -2.335 -1.774 8.153 1.00 93.50 120 TRP A CA 1
ATOM 906 C C . TRP A 1 120 ? -2.800 -2.344 9.483 1.00 93.50 120 TRP A C 1
ATOM 908 O O . TRP A 1 120 ? -2.781 -1.646 10.495 1.00 93.50 120 TRP A O 1
ATOM 918 N N . VAL A 1 121 ? -3.209 -3.606 9.495 1.00 95.94 121 VAL A N 1
ATOM 919 C CA . VAL A 1 121 ? -3.692 -4.293 10.696 1.00 95.94 121 VAL A CA 1
ATOM 920 C C . VAL A 1 121 ? -2.815 -5.499 10.986 1.00 95.94 121 VAL A C 1
ATOM 922 O O . VAL A 1 121 ? -2.556 -6.303 10.100 1.00 95.94 121 VAL A O 1
ATOM 925 N N . ILE A 1 122 ? -2.396 -5.654 12.237 1.00 95.50 122 ILE A N 1
ATOM 926 C CA . ILE A 1 122 ? -1.804 -6.894 12.752 1.00 95.50 122 ILE A CA 1
ATOM 927 C C . ILE A 1 122 ? -2.675 -7.439 13.875 1.00 95.50 122 ILE A C 1
ATOM 929 O O . ILE A 1 122 ? -3.277 -6.685 14.646 1.00 95.50 122 ILE A O 1
ATOM 933 N N . ARG A 1 123 ? -2.732 -8.766 13.977 1.00 95.94 123 ARG A N 1
ATOM 934 C CA . ARG A 1 123 ? -3.508 -9.478 14.995 1.00 95.94 123 ARG A CA 1
ATOM 935 C C . ARG A 1 123 ? -2.632 -10.428 15.787 1.00 95.94 123 ARG A C 1
ATOM 937 O O . ARG A 1 123 ? -1.638 -10.940 15.280 1.00 95.94 123 ARG A O 1
ATOM 944 N N . SER A 1 124 ? -3.031 -10.671 17.022 1.00 96.12 124 SER A N 1
ATOM 945 C CA . SER A 1 124 ? -2.353 -11.548 17.962 1.00 96.12 124 SER A CA 1
ATOM 946 C C . SER A 1 124 ? -3.377 -12.400 18.700 1.00 96.12 124 SER A C 1
ATOM 948 O O . SER A 1 124 ? -4.464 -11.919 19.017 1.00 96.12 124 SER A O 1
ATOM 950 N N . ARG A 1 125 ? -3.000 -13.651 18.979 1.00 95.25 125 ARG A N 1
ATOM 951 C CA . ARG A 1 125 ? -3.787 -14.620 19.760 1.00 95.25 125 ARG A CA 1
ATOM 952 C C . ARG A 1 125 ? -3.129 -14.986 21.095 1.00 95.25 125 ARG A C 1
ATOM 954 O O . ARG A 1 125 ? -3.511 -15.968 21.721 1.00 95.25 125 ARG A O 1
ATOM 961 N N . ASP A 1 126 ? -2.094 -14.250 21.498 1.00 93.88 126 ASP A N 1
ATOM 962 C CA . ASP A 1 126 ? -1.355 -14.469 22.746 1.00 93.88 126 ASP A CA 1
ATOM 963 C C . ASP A 1 126 ? -1.218 -13.190 23.589 1.00 93.88 126 ASP A C 1
ATOM 965 O O . ASP A 1 126 ? -0.293 -13.050 24.397 1.00 93.88 126 ASP A O 1
ATOM 969 N N . GLY A 1 127 ? -2.148 -12.252 23.408 1.00 91.38 127 GLY A N 1
ATOM 970 C CA . GLY A 1 127 ? -2.216 -10.997 24.146 1.00 91.38 127 GLY A CA 1
ATOM 971 C C . GLY A 1 127 ? -1.215 -9.942 23.669 1.00 91.38 127 GLY A C 1
ATOM 972 O O . GLY A 1 127 ? -0.833 -9.070 24.457 1.00 91.38 127 GLY A O 1
ATOM 973 N N . GLY A 1 128 ? -0.793 -10.009 22.404 1.00 91.38 128 GLY A N 1
ATOM 974 C CA . GLY A 1 128 ? 0.125 -9.053 21.784 1.00 91.38 128 GLY A CA 1
ATOM 975 C C . GLY A 1 128 ? 1.602 -9.328 22.070 1.00 91.38 128 GLY A C 1
ATOM 976 O O . GLY A 1 128 ? 2.401 -8.389 22.033 1.00 91.38 128 GLY A O 1
ATOM 977 N N . ARG A 1 129 ? 1.956 -10.583 22.393 1.00 89.88 129 ARG A N 1
ATOM 978 C CA . ARG A 1 129 ? 3.356 -11.021 22.541 1.00 89.88 129 ARG A CA 1
ATOM 979 C C . ARG A 1 129 ? 3.948 -11.400 21.188 1.00 89.88 129 ARG A C 1
ATOM 981 O O . ARG A 1 129 ? 5.102 -11.082 20.923 1.00 89.88 129 ARG A O 1
ATOM 988 N N . THR A 1 130 ? 3.155 -12.045 20.337 1.00 92.75 130 THR A N 1
ATOM 989 C CA . THR A 1 130 ? 3.470 -12.313 18.932 1.00 92.75 130 THR A CA 1
ATOM 990 C C . THR A 1 130 ? 2.365 -11.780 18.030 1.00 92.75 130 THR A C 1
ATOM 992 O O . THR A 1 130 ? 1.200 -11.704 18.425 1.00 92.75 130 THR A O 1
ATOM 995 N N . TRP A 1 131 ? 2.736 -11.392 16.812 1.00 94.12 131 TRP A N 1
ATOM 996 C CA . TRP A 1 131 ? 1.833 -10.785 15.838 1.00 94.12 131 TRP A CA 1
ATOM 997 C C . TRP A 1 131 ? 1.864 -11.557 14.522 1.00 94.12 131 TRP A C 1
ATOM 999 O O . TRP A 1 131 ? 2.917 -12.026 14.091 1.00 94.12 131 TRP A O 1
ATOM 1009 N N . GLY A 1 132 ? 0.697 -11.691 13.894 1.00 92.31 132 GLY A N 1
ATOM 1010 C CA . GLY A 1 132 ? 0.558 -12.222 12.542 1.00 92.31 132 GLY A CA 1
ATOM 1011 C C . GLY A 1 132 ? 1.089 -11.263 11.475 1.00 92.31 132 GLY A C 1
ATOM 1012 O O . GLY A 1 132 ? 1.556 -10.161 11.772 1.00 92.31 132 GLY A O 1
ATOM 1013 N N . LYS A 1 133 ? 0.991 -11.686 10.210 1.00 89.88 133 LYS A N 1
ATOM 1014 C CA . LYS A 1 133 ? 1.376 -10.852 9.065 1.00 89.88 133 LYS A CA 1
ATOM 1015 C C . LYS A 1 133 ? 0.547 -9.553 9.041 1.00 89.88 133 LYS A C 1
ATOM 1017 O O . LYS A 1 133 ? -0.654 -9.618 9.308 1.00 89.88 133 LYS A O 1
ATOM 1022 N N . PRO A 1 134 ? 1.154 -8.394 8.724 1.00 91.69 134 PRO A N 1
ATOM 1023 C CA . PRO A 1 134 ? 0.411 -7.167 8.459 1.00 91.69 134 PRO A CA 1
ATOM 1024 C C . PRO A 1 134 ? -0.564 -7.335 7.295 1.00 91.69 134 PRO A C 1
ATOM 1026 O O . PRO A 1 134 ? -0.208 -7.889 6.259 1.00 91.69 134 PRO A O 1
ATOM 1029 N N . ILE A 1 135 ? -1.780 -6.826 7.468 1.00 94.19 135 ILE A N 1
ATOM 1030 C CA . ILE A 1 135 ? -2.863 -6.886 6.487 1.00 94.19 135 ILE A CA 1
ATOM 1031 C C . ILE A 1 135 ? -3.165 -5.469 6.002 1.00 94.19 135 ILE A C 1
ATOM 1033 O O . ILE A 1 135 ? -3.461 -4.581 6.810 1.00 94.19 135 ILE A O 1
ATOM 1037 N N . TYR A 1 136 ? -3.096 -5.253 4.691 1.00 94.19 136 TYR A N 1
ATOM 1038 C CA . TYR A 1 136 ? -3.430 -3.975 4.071 1.00 94.19 136 TYR A CA 1
ATOM 1039 C C . TYR A 1 136 ? -4.936 -3.712 4.160 1.00 94.19 136 TYR A C 1
ATOM 1041 O O . TYR A 1 136 ? -5.750 -4.560 3.803 1.00 94.19 136 TYR A O 1
ATOM 1049 N N . THR A 1 137 ? -5.327 -2.523 4.624 1.00 94.44 137 THR A N 1
ATOM 1050 C CA . THR A 1 137 ? -6.755 -2.203 4.814 1.00 94.44 137 THR A CA 1
ATOM 1051 C C . THR A 1 137 ? -7.408 -1.548 3.596 1.00 94.44 137 THR A C 1
ATOM 1053 O O . THR A 1 137 ? -8.622 -1.372 3.575 1.00 94.44 137 THR A O 1
ATOM 1056 N N . GLY A 1 138 ? -6.645 -1.083 2.602 1.00 91.31 138 GLY A N 1
ATOM 1057 C CA . GLY A 1 138 ? -7.195 -0.224 1.542 1.00 91.31 138 GLY A CA 1
ATOM 1058 C C . GLY A 1 138 ? -7.584 1.188 2.002 1.00 91.31 138 GLY A C 1
ATOM 1059 O O . GLY A 1 138 ? -8.059 1.989 1.184 1.00 91.31 138 GLY A O 1
ATOM 1060 N N . LEU A 1 139 ? -7.385 1.513 3.287 1.00 90.12 139 LEU A N 1
ATOM 1061 C CA . LEU A 1 139 ? -7.578 2.846 3.846 1.00 90.12 139 LEU A CA 1
ATOM 1062 C C . LEU A 1 139 ? -6.260 3.614 3.821 1.00 90.12 139 LEU A C 1
ATOM 1064 O O . LEU A 1 139 ? -5.222 3.123 4.261 1.00 90.12 139 LEU A O 1
ATOM 1068 N N . ARG A 1 140 ? -6.332 4.858 3.358 1.00 87.06 140 ARG A N 1
ATOM 1069 C CA . ARG A 1 140 ? -5.202 5.783 3.293 1.00 87.06 140 ARG A CA 1
ATOM 1070 C C . ARG A 1 140 ? -5.431 6.961 4.222 1.00 87.06 140 ARG A C 1
ATOM 1072 O O . ARG A 1 140 ? -6.562 7.450 4.331 1.00 87.06 140 ARG A O 1
ATOM 1079 N N . ILE A 1 141 ? -4.371 7.414 4.885 1.00 85.00 141 ILE A N 1
ATOM 1080 C CA . ILE A 1 141 ? -4.463 8.537 5.820 1.00 85.00 141 ILE A CA 1
ATOM 1081 C C . ILE A 1 141 ? -4.930 9.786 5.053 1.00 85.00 141 ILE A C 1
ATOM 1083 O O . ILE A 1 141 ? -4.382 10.123 4.006 1.00 85.00 141 ILE A O 1
ATOM 1087 N N . GLN A 1 142 ? -5.968 10.459 5.564 1.00 83.38 142 GLN A N 1
ATOM 1088 C CA . GLN A 1 142 ? -6.603 11.640 4.947 1.00 83.38 142 GLN A CA 1
ATOM 1089 C C . GLN A 1 142 ? -7.211 11.397 3.554 1.00 83.38 142 GLN A C 1
ATOM 1091 O O . GLN A 1 142 ? -7.477 12.332 2.798 1.00 83.38 142 GLN A O 1
ATOM 1096 N N . SER A 1 143 ? -7.502 10.135 3.223 1.00 85.62 143 SER A N 1
ATOM 1097 C CA . SER A 1 143 ? -8.163 9.740 1.973 1.00 85.62 143 SER A CA 1
ATOM 1098 C C . SER A 1 143 ? -9.321 8.752 2.207 1.00 85.62 143 SER A C 1
ATOM 1100 O O . SER A 1 143 ? -9.254 7.603 1.767 1.00 85.62 143 SER A O 1
ATOM 1102 N N . PRO A 1 144 ? -10.418 9.165 2.879 1.00 88.25 144 PRO A N 1
ATOM 1103 C CA . PRO A 1 144 ? -10.618 10.441 3.580 1.00 88.25 144 PRO A CA 1
ATOM 1104 C C . PRO A 1 144 ? -10.355 10.366 5.098 1.00 88.25 144 PRO A C 1
ATOM 1106 O O . PRO A 1 144 ? -10.501 11.362 5.806 1.00 88.25 144 PRO A O 1
ATOM 1109 N N . TYR A 1 145 ? -10.054 9.181 5.626 1.00 91.12 145 TYR A N 1
ATOM 1110 C CA . TYR A 1 145 ? -10.137 8.914 7.060 1.00 91.12 145 TYR A CA 1
ATOM 1111 C C . TYR A 1 145 ? -8.812 9.145 7.787 1.00 91.12 145 TYR A C 1
ATOM 1113 O O . TYR A 1 145 ? -7.729 8.903 7.255 1.00 91.12 145 TYR A O 1
ATOM 1121 N N . VAL A 1 146 ? -8.913 9.562 9.045 1.00 89.88 146 VAL A N 1
ATOM 1122 C CA . VAL A 1 146 ? -7.821 9.566 10.017 1.00 89.88 146 VAL A CA 1
ATOM 1123 C C . VAL A 1 146 ? -8.270 8.749 11.219 1.00 89.88 146 VAL A C 1
ATOM 1125 O O . VAL A 1 146 ? -9.252 9.088 11.884 1.00 89.88 146 VAL A O 1
ATOM 1128 N N . VAL A 1 147 ? -7.550 7.663 11.488 1.00 92.50 147 VAL A N 1
ATOM 1129 C CA . VAL A 1 147 ? -7.780 6.800 12.650 1.00 92.50 147 VAL A CA 1
ATOM 1130 C C . VAL A 1 147 ? -7.511 7.588 13.923 1.00 92.50 147 VAL A C 1
ATOM 1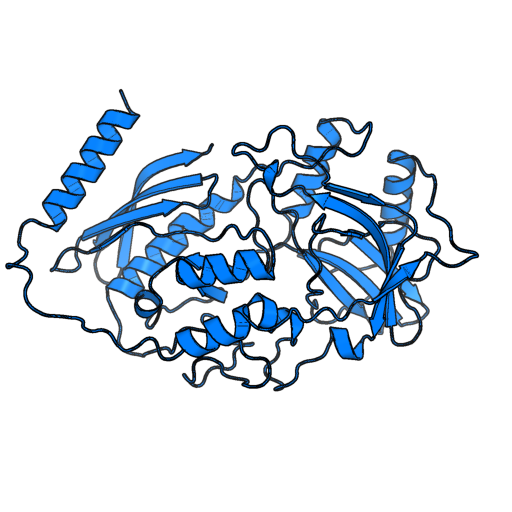132 O O . VAL A 1 147 ? -6.446 8.186 14.086 1.00 92.50 147 VAL A O 1
ATOM 1135 N N . ARG A 1 148 ? -8.483 7.583 14.839 1.00 91.44 148 ARG A N 1
ATOM 1136 C CA . ARG A 1 148 ? -8.296 8.137 16.181 1.00 91.44 148 ARG A CA 1
ATOM 1137 C C . ARG A 1 148 ? -7.357 7.228 16.962 1.00 91.44 148 ARG A C 1
ATOM 1139 O O . ARG A 1 148 ? -7.610 6.027 17.053 1.00 91.44 148 ARG A O 1
ATOM 1146 N N . ARG A 1 149 ? -6.301 7.806 17.536 1.00 90.12 149 ARG A N 1
ATOM 1147 C CA . ARG A 1 149 ? -5.306 7.090 18.350 1.00 90.12 149 ARG A CA 1
ATOM 1148 C C . ARG A 1 149 ? -5.904 6.555 19.647 1.00 90.12 149 ARG A C 1
ATOM 1150 O O . ARG A 1 149 ? -5.552 5.464 20.087 1.00 90.12 149 ARG A O 1
ATOM 1157 N N . LEU A 1 150 ? -6.844 7.308 20.218 1.00 90.88 150 LEU A N 1
ATOM 1158 C CA . LEU A 1 150 ? -7.602 6.958 21.414 1.00 90.88 150 LEU A CA 1
ATOM 1159 C C . LEU A 1 150 ? -9.101 6.995 21.128 1.00 90.88 150 LEU A C 1
ATOM 1161 O O . LEU A 1 150 ? -9.586 7.829 20.368 1.00 90.88 150 LEU A O 1
ATOM 1165 N N . SER A 1 151 ? -9.842 6.083 21.746 1.00 92.62 151 SER A N 1
ATOM 1166 C CA . SER A 1 151 ? -11.286 5.966 21.571 1.00 92.62 151 SER A CA 1
ATOM 1167 C C . SER A 1 151 ? -11.879 5.128 22.691 1.00 92.62 151 SER A C 1
ATOM 1169 O O . SER A 1 151 ? -11.239 4.206 23.193 1.00 92.62 151 SER A O 1
ATOM 1171 N N . ASN A 1 152 ? -13.126 5.431 23.045 1.00 90.88 152 ASN A N 1
ATOM 1172 C CA . ASN A 1 152 ? -13.904 4.620 23.980 1.00 90.88 152 ASN A CA 1
ATOM 1173 C C . ASN A 1 152 ? -14.693 3.501 23.277 1.00 90.88 152 ASN A C 1
ATOM 1175 O O . ASN A 1 152 ? -15.266 2.653 23.957 1.00 90.88 152 ASN A O 1
ATOM 1179 N N . ALA A 1 153 ? -14.766 3.514 21.942 1.00 93.94 153 ALA A N 1
ATOM 1180 C CA . ALA A 1 153 ? -15.351 2.427 21.168 1.00 93.94 153 ALA A CA 1
ATOM 1181 C C . ALA A 1 153 ? -14.299 1.324 20.986 1.00 93.94 153 ALA A C 1
ATOM 1183 O O . ALA A 1 153 ? -13.174 1.647 20.598 1.00 93.94 153 ALA A O 1
ATOM 1184 N N . PRO A 1 154 ? -14.633 0.046 21.228 1.00 94.69 154 PRO A N 1
ATOM 1185 C CA . PRO A 1 154 ? -13.661 -1.032 21.123 1.00 94.69 154 PRO A CA 1
ATOM 1186 C C . PRO A 1 154 ? -13.210 -1.219 19.675 1.00 94.69 154 PRO A C 1
ATOM 1188 O O . PRO A 1 154 ? -14.018 -1.096 18.748 1.00 94.69 154 PRO A O 1
ATOM 1191 N N . LEU A 1 155 ? -11.926 -1.525 19.514 1.00 95.75 155 LEU A N 1
ATOM 1192 C CA . LEU A 1 155 ? -11.300 -1.903 18.253 1.00 95.75 155 LEU A CA 1
ATOM 1193 C C . LEU A 1 155 ? -11.668 -3.341 17.865 1.00 95.75 155 LEU A C 1
ATOM 1195 O O . LEU A 1 155 ? -11.896 -3.621 16.687 1.00 95.75 155 LEU A O 1
ATOM 1199 N N . LEU A 1 156 ? -11.776 -4.227 18.863 1.00 95.50 156 LEU A N 1
ATOM 1200 C CA . LEU A 1 156 ? -12.259 -5.601 18.721 1.00 95.50 156 LEU A CA 1
ATOM 1201 C C . LEU A 1 156 ? -13.763 -5.662 19.017 1.00 95.50 156 LEU A C 1
ATOM 1203 O O . LEU A 1 156 ? -14.194 -5.509 20.162 1.00 95.50 156 LEU A O 1
ATOM 1207 N N . ALA A 1 157 ? -14.568 -5.914 17.985 1.00 93.62 157 ALA A N 1
ATOM 1208 C CA . ALA A 1 157 ? -16.020 -6.033 18.088 1.00 93.62 157 ALA A CA 1
ATOM 1209 C C . ALA A 1 157 ? -16.479 -7.415 17.595 1.00 93.62 157 ALA A C 1
ATOM 1211 O O . ALA A 1 157 ? -17.087 -7.545 16.534 1.00 93.62 157 ALA A O 1
ATOM 1212 N N . GLY A 1 158 ? -16.166 -8.457 18.372 1.00 92.44 158 GLY A N 1
ATOM 1213 C CA . GLY A 1 158 ? -16.466 -9.843 18.010 1.00 92.44 158 GLY A CA 1
ATOM 1214 C C . GLY A 1 158 ? -15.630 -10.307 16.817 1.00 92.44 158 GLY A C 1
ATOM 1215 O O . GLY A 1 158 ? -14.407 -10.344 16.894 1.00 92.44 158 GLY A O 1
ATOM 1216 N N . ASP A 1 159 ? -16.290 -10.642 15.710 1.00 94.06 159 ASP A N 1
ATOM 1217 C CA . ASP A 1 159 ? -15.669 -11.070 14.450 1.00 94.06 159 ASP A CA 1
ATOM 1218 C C . ASP A 1 159 ? -15.270 -9.898 13.535 1.00 94.06 159 ASP A C 1
ATOM 1220 O O . ASP A 1 159 ? -14.907 -10.110 12.375 1.00 94.06 159 ASP A O 1
ATOM 1224 N N . ARG A 1 160 ? -15.336 -8.657 14.035 1.00 95.88 160 ARG A N 1
ATOM 1225 C CA . ARG A 1 160 ? -15.089 -7.442 13.251 1.00 95.88 160 ARG A CA 1
ATOM 1226 C C . ARG A 1 160 ? -14.025 -6.554 13.868 1.00 95.88 160 ARG A C 1
ATOM 1228 O O . ARG A 1 160 ? -13.945 -6.398 15.090 1.00 95.88 160 ARG A O 1
ATOM 1235 N N . LEU A 1 161 ? -13.299 -5.878 12.987 1.00 97.19 161 LEU A N 1
ATOM 1236 C CA . LEU A 1 161 ? -12.543 -4.682 13.313 1.00 97.19 161 LEU A CA 1
ATOM 1237 C C . LEU A 1 161 ? -13.489 -3.477 13.289 1.00 97.19 161 LEU A C 1
ATOM 1239 O O . LEU A 1 161 ? -14.246 -3.284 12.331 1.00 97.19 161 LEU A O 1
ATOM 1243 N N . GLN A 1 162 ? -13.425 -2.654 14.332 1.00 96.56 162 GLN A N 1
ATOM 1244 C CA . GLN A 1 162 ? -14.212 -1.432 14.452 1.00 96.56 162 GLN A CA 1
ATOM 1245 C C . GLN A 1 162 ? -13.312 -0.238 14.764 1.00 96.56 162 GLN A C 1
ATOM 1247 O O . GLN A 1 162 ? -12.737 -0.136 15.838 1.00 96.56 162 GLN A O 1
ATOM 1252 N N . VAL A 1 163 ? -13.218 0.714 13.845 1.00 96.31 163 VAL A N 1
ATOM 1253 C CA . VAL A 1 163 ? -12.241 1.799 13.933 1.00 96.31 163 VAL A CA 1
ATOM 1254 C C . VAL A 1 163 ? -12.952 3.133 14.062 1.00 96.31 163 VAL A C 1
ATOM 1256 O O . VAL A 1 163 ? -13.647 3.552 13.141 1.00 96.31 163 VAL A O 1
ATOM 1259 N N . GLU A 1 164 ? -12.766 3.823 15.188 1.00 95.81 164 GLU A N 1
ATOM 1260 C CA . GLU A 1 164 ? -13.170 5.228 15.275 1.00 95.81 164 GLU A CA 1
ATOM 1261 C C . GLU A 1 164 ? -12.246 6.088 14.422 1.00 95.81 164 GLU A C 1
ATOM 1263 O O . GLU A 1 164 ? -11.018 6.041 14.550 1.00 95.81 164 GLU A O 1
ATOM 1268 N N . VAL A 1 165 ? -12.860 6.889 13.558 1.00 94.62 165 VAL A N 1
ATOM 1269 C CA . VAL A 1 165 ? -12.169 7.776 12.631 1.00 94.62 165 VAL A CA 1
ATOM 1270 C C . VAL A 1 165 ? -12.751 9.183 12.710 1.00 94.62 165 VAL A C 1
ATOM 1272 O O . VAL A 1 165 ? -13.922 9.391 13.039 1.00 94.62 165 VAL A O 1
ATOM 1275 N N . LYS A 1 166 ? -11.927 10.164 12.356 1.00 91.56 166 LYS A N 1
ATOM 1276 C CA . LYS A 1 166 ? -12.408 11.435 11.806 1.00 91.56 166 LYS A CA 1
ATOM 1277 C C . LYS A 1 166 ? -12.226 11.413 10.291 1.00 91.56 166 LYS A C 1
ATOM 1279 O O . LYS A 1 166 ? -11.385 10.681 9.771 1.00 91.56 166 LYS A O 1
ATOM 1284 N N . VAL A 1 167 ? -13.010 12.207 9.581 1.00 91.38 167 VAL A N 1
ATOM 1285 C CA . VAL A 1 167 ? -12.761 12.514 8.175 1.00 91.38 167 VAL A CA 1
ATOM 1286 C C . VAL A 1 167 ? -11.991 13.820 8.125 1.00 91.38 167 VAL A C 1
ATOM 1288 O O . VAL A 1 167 ? -12.437 14.814 8.687 1.00 91.38 167 VAL A O 1
ATOM 1291 N N . GLU A 1 168 ? -10.863 13.793 7.430 1.00 88.19 168 GLU A N 1
ATOM 1292 C CA . GLU A 1 168 ? -10.084 14.954 7.007 1.00 88.19 168 GLU A CA 1
ATOM 1293 C C . GLU A 1 168 ? -9.645 14.681 5.567 1.00 88.19 168 GLU A C 1
ATOM 1295 O O . GLU A 1 168 ? -8.502 14.324 5.301 1.00 88.19 168 GLU A O 1
ATOM 1300 N N . GLU A 1 169 ? -10.600 14.742 4.640 1.00 87.62 169 GLU A N 1
ATOM 1301 C CA . GLU A 1 169 ? -10.378 14.383 3.237 1.00 87.62 169 GLU A CA 1
ATOM 1302 C C . GLU A 1 169 ? -9.509 15.444 2.568 1.00 87.62 169 GLU A C 1
ATOM 1304 O O . GLU A 1 169 ? -9.948 16.588 2.443 1.00 87.62 169 GLU A O 1
ATOM 1309 N N . LEU A 1 170 ? -8.313 15.073 2.110 1.00 83.50 170 LEU A N 1
ATOM 1310 C CA . LEU A 1 170 ? -7.451 15.964 1.339 1.00 83.50 170 LEU A CA 1
ATOM 1311 C C . LEU A 1 170 ? -8.164 16.425 0.058 1.00 83.50 170 LEU A C 1
ATOM 1313 O O . LEU A 1 170 ? -8.610 15.619 -0.762 1.00 83.50 170 LEU A O 1
ATOM 1317 N N . ASP A 1 171 ? -8.231 17.738 -0.147 1.00 85.62 171 ASP A N 1
ATOM 1318 C CA . ASP A 1 171 ? -8.596 18.317 -1.434 1.00 85.62 171 ASP A CA 1
ATOM 1319 C C . ASP A 1 171 ? -7.433 18.120 -2.410 1.00 85.62 171 ASP A C 1
ATOM 1321 O O . ASP A 1 171 ? -6.472 18.893 -2.411 1.00 85.62 171 ASP A O 1
ATOM 1325 N N . ALA A 1 172 ? -7.525 17.099 -3.264 1.00 81.88 172 ALA A N 1
ATOM 1326 C CA . ALA A 1 172 ? -6.493 16.809 -4.255 1.00 81.88 172 ALA A CA 1
ATOM 1327 C C . ALA A 1 172 ? -6.225 17.979 -5.225 1.00 81.88 172 ALA A C 1
ATOM 1329 O O . ALA A 1 172 ? -5.149 18.043 -5.809 1.00 81.88 172 ALA A O 1
ATOM 1330 N N . SER A 1 173 ? -7.156 18.931 -5.381 1.00 84.06 173 SER A N 1
ATOM 1331 C CA . SER A 1 173 ? -6.930 20.136 -6.194 1.00 84.06 173 SER A CA 1
ATOM 1332 C C . SER A 1 173 ? -6.089 21.208 -5.491 1.00 84.06 173 SER A C 1
ATOM 1334 O O . SER A 1 173 ? -5.610 22.132 -6.141 1.00 84.06 173 SER A O 1
ATOM 1336 N N . SER A 1 174 ? -5.893 21.089 -4.173 1.00 79.75 174 SER A N 1
ATOM 1337 C CA . SER A 1 174 ? -5.034 21.986 -3.384 1.00 79.75 174 SER A CA 1
ATOM 1338 C C . SER A 1 174 ? -3.557 21.582 -3.382 1.00 79.75 174 SER A C 1
ATOM 1340 O O . SER A 1 174 ? -2.731 22.266 -2.789 1.00 79.75 174 SER A O 1
ATOM 1342 N N . ILE A 1 175 ? -3.229 20.466 -4.032 1.00 76.81 175 ILE A N 1
ATOM 1343 C CA . ILE A 1 175 ? -1.885 19.904 -4.111 1.00 76.81 175 ILE A CA 1
ATOM 1344 C C . ILE A 1 175 ? -0.991 20.790 -4.990 1.00 76.81 175 ILE A C 1
ATOM 1346 O O . ILE A 1 175 ? -1.233 20.935 -6.188 1.00 76.81 175 ILE A O 1
ATOM 1350 N N . THR A 1 176 ? 0.071 21.338 -4.397 1.00 70.38 176 THR A N 1
ATOM 1351 C CA . THR A 1 176 ? 1.172 22.030 -5.086 1.00 70.38 176 THR A CA 1
ATOM 1352 C C . THR A 1 176 ? 2.500 21.340 -4.781 1.00 70.38 176 THR A C 1
ATOM 1354 O O . THR A 1 176 ? 2.585 20.593 -3.812 1.00 70.38 176 THR A O 1
ATOM 1357 N N . PHE A 1 177 ? 3.531 21.605 -5.584 1.00 67.62 177 PHE A N 1
ATOM 1358 C CA . PHE A 1 177 ? 4.900 21.132 -5.347 1.00 67.62 177 PHE A CA 1
ATOM 1359 C C . PHE A 1 177 ? 5.845 22.345 -5.329 1.00 67.62 177 PHE A C 1
ATOM 1361 O O . PHE A 1 177 ? 5.939 23.024 -6.359 1.00 67.62 177 PHE A O 1
ATOM 1368 N N . PRO A 1 178 ? 6.467 22.681 -4.181 1.00 65.69 178 PRO A N 1
ATOM 1369 C CA . PRO A 1 178 ? 6.302 22.042 -2.867 1.00 65.69 178 PRO A CA 1
ATOM 1370 C C . PRO A 1 178 ? 4.878 22.228 -2.284 1.00 65.69 178 PRO A C 1
ATOM 1372 O O . PRO A 1 178 ? 4.169 23.173 -2.664 1.00 65.69 178 PRO A O 1
ATOM 1375 N N . PRO A 1 179 ? 4.412 21.349 -1.376 1.00 65.25 179 PRO A N 1
ATOM 1376 C CA . PRO A 1 179 ? 3.063 21.366 -0.805 1.00 65.25 179 PRO A CA 1
ATOM 1377 C C . PRO A 1 179 ? 2.892 22.505 0.196 1.00 65.25 179 PRO A C 1
ATOM 1379 O O . PRO A 1 179 ? 3.216 22.408 1.381 1.00 65.25 179 PRO A O 1
ATOM 1382 N N . ILE A 1 180 ? 2.303 23.600 -0.269 1.00 68.38 180 ILE A N 1
ATOM 1383 C CA . ILE A 1 180 ? 1.938 24.731 0.575 1.00 68.38 180 ILE A CA 1
ATOM 1384 C C . ILE A 1 180 ? 0.426 24.924 0.541 1.00 68.38 180 ILE A C 1
ATOM 1386 O O . ILE A 1 180 ? -0.196 24.953 -0.514 1.00 68.38 180 ILE A O 1
ATOM 1390 N N . GLY A 1 181 ? -0.183 25.070 1.719 1.00 70.12 181 GLY A N 1
ATOM 1391 C CA . GLY A 1 181 ? -1.610 25.382 1.819 1.00 70.12 181 GLY A CA 1
ATOM 1392 C C . GLY A 1 181 ? -2.551 24.243 1.418 1.00 70.12 181 GLY A C 1
ATOM 1393 O O . GLY A 1 181 ? -3.623 24.524 0.881 1.00 70.12 181 GLY A O 1
ATOM 1394 N N . LEU A 1 182 ? -2.185 22.985 1.698 1.00 78.94 182 LEU A N 1
ATOM 1395 C CA . LEU A 1 182 ? -3.093 21.842 1.556 1.00 78.94 182 LEU A CA 1
ATOM 1396 C C . LEU A 1 182 ? -4.396 22.093 2.330 1.00 78.94 182 LEU A C 1
ATOM 1398 O O . LEU A 1 182 ? -4.385 22.619 3.447 1.00 78.94 182 LEU A O 1
ATOM 1402 N N . ARG A 1 183 ? -5.529 21.706 1.741 1.00 81.50 183 ARG A N 1
ATOM 1403 C CA . ARG A 1 183 ? -6.861 21.937 2.318 1.00 81.50 183 ARG A CA 1
ATOM 1404 C C . ARG A 1 183 ? -7.608 20.631 2.510 1.00 81.50 183 ARG A C 1
ATOM 1406 O O . ARG A 1 183 ? -7.436 19.688 1.743 1.00 81.50 183 ARG A O 1
ATOM 1413 N N . ALA A 1 184 ? -8.504 20.615 3.490 1.00 83.69 184 ALA A N 1
ATOM 1414 C CA . ALA A 1 184 ? -9.493 19.557 3.617 1.00 83.69 184 ALA A CA 1
ATOM 1415 C C . ALA A 1 184 ? -10.748 19.900 2.795 1.00 83.69 184 ALA A C 1
ATOM 1417 O O . ALA A 1 184 ? -11.331 20.973 2.953 1.00 83.69 184 ALA A O 1
ATOM 1418 N N . LYS A 1 185 ? -11.186 18.974 1.941 1.00 87.19 185 LYS A N 1
ATOM 1419 C CA . LYS A 1 185 ? -12.461 19.025 1.210 1.00 87.19 185 LYS A CA 1
ATOM 1420 C C . LYS A 1 185 ? -13.646 18.639 2.098 1.00 87.19 185 LYS A C 1
ATOM 1422 O O . LYS A 1 185 ? -14.752 19.141 1.902 1.00 87.19 185 LYS A O 1
ATOM 1427 N N . ARG A 1 186 ? -13.424 17.749 3.069 1.00 87.94 186 ARG A N 1
ATOM 1428 C CA . ARG A 1 186 ? -14.441 17.282 4.019 1.00 87.94 186 ARG A CA 1
ATOM 1429 C C . ARG A 1 186 ? -13.826 17.100 5.399 1.00 87.94 186 ARG A C 1
ATOM 1431 O O . ARG A 1 186 ? -12.797 16.442 5.522 1.00 87.94 186 ARG A O 1
ATOM 1438 N N . VAL A 1 187 ? -14.491 17.640 6.420 1.00 88.75 187 VAL A N 1
ATOM 1439 C CA . VAL A 1 187 ? -14.139 17.439 7.830 1.00 88.75 187 VAL A CA 1
ATOM 1440 C C . VAL A 1 187 ? -15.366 16.943 8.585 1.00 88.75 187 VAL A C 1
ATOM 1442 O O . VAL A 1 187 ? -16.427 17.560 8.503 1.00 88.75 187 VAL A O 1
ATOM 1445 N N . GLN A 1 188 ? -15.241 15.818 9.286 1.00 90.56 188 GLN A N 1
ATOM 1446 C CA . GLN A 1 188 ? -16.330 15.217 10.062 1.00 90.56 188 GLN A CA 1
ATOM 1447 C C . GLN A 1 188 ? -15.774 14.398 11.230 1.00 90.56 188 GLN A C 1
ATOM 1449 O O . GLN A 1 188 ? -14.719 13.780 11.116 1.00 90.56 188 GLN A O 1
ATOM 1454 N N . GLU A 1 189 ? -16.507 14.339 12.338 1.00 90.56 189 GLU A N 1
ATOM 1455 C CA . GLU A 1 189 ? -16.185 13.490 13.489 1.00 90.56 189 GLU A CA 1
ATOM 1456 C C . GLU A 1 189 ? -17.338 12.537 13.828 1.00 90.56 189 GLU A C 1
ATOM 1458 O O . GLU A 1 189 ? -18.427 12.633 13.261 1.00 90.56 189 GLU A O 1
ATOM 1463 N N . GLY A 1 190 ? -17.103 11.630 14.782 1.00 91.31 190 GLY A N 1
ATOM 1464 C CA . GLY A 1 190 ? -18.138 10.735 15.291 1.00 91.31 190 GLY A CA 1
ATOM 1465 C C . GLY A 1 190 ? -18.520 9.649 14.291 1.00 91.31 190 GLY A C 1
ATOM 1466 O O . GLY A 1 190 ? -19.705 9.371 14.112 1.00 91.31 190 GLY A O 1
ATOM 1467 N N . LEU A 1 191 ? -17.525 9.037 13.648 1.00 95.06 191 LEU A N 1
ATOM 1468 C CA . LEU A 1 191 ? -17.706 7.934 12.710 1.00 95.06 191 LEU A CA 1
ATOM 1469 C C . LEU A 1 191 ? -16.960 6.684 13.175 1.00 95.06 191 LEU A C 1
ATOM 1471 O O . LEU A 1 191 ? -15.860 6.764 13.723 1.00 95.06 191 LEU A O 1
ATOM 1475 N N . LEU A 1 192 ? -17.556 5.529 12.896 1.00 96.00 192 LEU A N 1
ATOM 1476 C CA . LEU A 1 192 ? -16.905 4.229 12.962 1.00 96.00 192 LEU A CA 1
ATOM 1477 C C . LEU A 1 192 ? -16.833 3.622 11.564 1.00 96.00 192 LEU A C 1
ATOM 1479 O O . LEU A 1 192 ? -17.807 3.655 10.810 1.00 96.00 192 LEU A O 1
ATOM 1483 N N . LEU A 1 193 ? -15.700 3.000 11.262 1.00 96.88 193 LEU A N 1
ATOM 1484 C CA . LEU A 1 193 ? -15.559 2.073 10.149 1.00 96.88 193 LEU A CA 1
ATOM 1485 C C . LEU A 1 193 ? -15.605 0.651 10.688 1.00 96.88 193 LEU A C 1
ATOM 1487 O O . LEU A 1 193 ? -14.910 0.332 11.651 1.00 96.88 193 LEU A O 1
ATOM 1491 N N . GLN A 1 194 ? -16.419 -0.201 10.077 1.00 97.12 194 GLN A N 1
ATOM 1492 C CA . GLN A 1 194 ? -16.565 -1.596 10.481 1.00 97.12 194 GLN A CA 1
ATOM 1493 C C . GLN A 1 194 ? -16.260 -2.525 9.314 1.00 97.12 194 GLN A C 1
ATOM 1495 O O . GLN A 1 194 ? -16.790 -2.327 8.222 1.00 97.12 194 GLN A O 1
ATOM 1500 N N . ILE A 1 195 ? -15.470 -3.563 9.568 1.00 97.12 195 ILE A N 1
ATOM 1501 C CA . ILE A 1 195 ? -15.161 -4.617 8.598 1.00 97.12 195 ILE A CA 1
ATOM 1502 C C . ILE A 1 195 ? -15.092 -5.973 9.316 1.00 97.12 195 ILE A C 1
ATOM 1504 O O . ILE A 1 195 ? -14.450 -6.067 10.366 1.00 97.12 195 ILE A O 1
ATOM 1508 N N . PRO A 1 196 ? -15.755 -7.028 8.815 1.00 97.31 196 PRO A N 1
ATOM 1509 C CA . PRO A 1 196 ? -15.507 -8.389 9.286 1.00 97.31 196 PRO A CA 1
ATOM 1510 C C . PRO A 1 196 ? -14.048 -8.790 9.058 1.00 97.3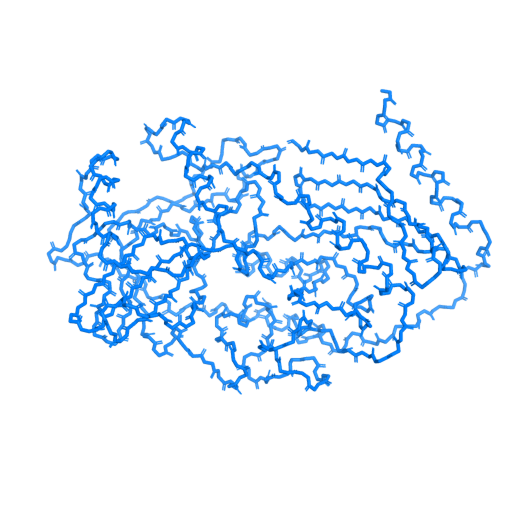1 196 PRO A C 1
ATOM 1512 O O . PRO A 1 196 ? -13.509 -8.548 7.982 1.00 97.31 196 PRO A O 1
ATOM 1515 N N . PHE A 1 197 ? -13.407 -9.447 10.028 1.00 95.50 197 PHE A N 1
ATOM 1516 C CA . PHE A 1 197 ? -12.029 -9.919 9.843 1.00 95.50 197 PHE A CA 1
ATOM 1517 C C . PHE A 1 197 ? -11.905 -10.855 8.637 1.00 95.50 197 PHE A C 1
ATOM 1519 O O . PHE A 1 197 ? -10.923 -10.765 7.917 1.00 95.50 197 PHE A O 1
ATOM 1526 N N . ALA A 1 198 ? -12.935 -11.659 8.356 1.00 96.12 198 ALA A N 1
ATOM 1527 C CA . ALA A 1 198 ? -12.975 -12.521 7.177 1.00 96.12 198 ALA A CA 1
ATOM 1528 C C . ALA A 1 198 ? -12.917 -11.751 5.845 1.00 96.12 198 ALA A C 1
ATOM 1530 O O . ALA A 1 198 ? -12.341 -12.260 4.896 1.00 96.12 198 ALA A O 1
ATOM 1531 N N . ASP A 1 199 ? -13.482 -10.540 5.770 1.00 97.00 199 ASP A N 1
ATOM 1532 C CA . ASP A 1 199 ? -13.403 -9.702 4.564 1.00 97.00 199 ASP A CA 1
ATOM 1533 C C . ASP A 1 199 ? -12.065 -8.959 4.474 1.00 97.00 199 ASP A C 1
ATOM 1535 O O . ASP A 1 199 ? -11.577 -8.703 3.378 1.00 97.00 199 ASP A O 1
ATOM 1539 N N . LEU A 1 200 ? -11.474 -8.608 5.621 1.00 96.12 200 LEU A N 1
ATOM 1540 C CA . LEU A 1 200 ? -10.150 -7.985 5.694 1.00 96.12 200 LEU A CA 1
ATOM 1541 C C . LEU A 1 200 ? -9.032 -8.970 5.309 1.00 96.12 200 LEU A C 1
ATOM 1543 O O . LEU A 1 200 ? -8.053 -8.577 4.686 1.00 96.12 200 LEU A O 1
ATOM 1547 N N . GLU A 1 201 ? -9.184 -10.231 5.713 1.00 96.25 201 GLU A N 1
ATOM 1548 C CA . GLU A 1 201 ? -8.223 -11.328 5.538 1.00 96.25 201 GLU A CA 1
ATOM 1549 C C . GLU A 1 201 ? -8.513 -12.178 4.288 1.00 96.25 201 GLU A C 1
ATOM 1551 O O . GLU A 1 201 ? -7.864 -13.204 4.097 1.00 96.25 201 GLU A O 1
ATOM 1556 N N . ARG A 1 202 ? -9.498 -11.798 3.461 1.00 97.56 202 ARG A N 1
ATOM 1557 C CA . ARG A 1 202 ? -9.884 -12.586 2.287 1.00 97.56 202 ARG A CA 1
ATOM 1558 C C . ARG A 1 202 ? -8.763 -12.584 1.250 1.00 97.56 202 ARG A C 1
ATOM 1560 O O . ARG A 1 202 ? -8.344 -11.515 0.826 1.00 97.56 202 ARG A O 1
ATOM 1567 N N . ASP A 1 203 ? -8.340 -13.782 0.879 1.00 98.19 203 ASP A N 1
ATOM 1568 C CA . ASP A 1 203 ? -7.384 -14.128 -0.174 1.00 98.19 203 ASP A CA 1
ATOM 1569 C C . ASP A 1 203 ? -8.109 -15.182 -1.021 1.00 98.19 203 ASP A C 1
ATOM 1571 O O . ASP A 1 203 ? -8.350 -16.308 -0.564 1.00 98.19 203 ASP A O 1
ATOM 1575 N N . SER A 1 204 ? -8.663 -14.744 -2.149 1.00 98.31 204 SER A N 1
ATOM 1576 C CA . SER A 1 204 ? -9.679 -15.508 -2.877 1.00 98.31 204 SER A CA 1
ATOM 1577 C C . SER A 1 204 ? -9.102 -16.622 -3.752 1.00 98.31 204 SER A C 1
ATOM 1579 O O . SER A 1 204 ? -9.805 -17.609 -3.998 1.00 98.31 204 SER A O 1
ATOM 1581 N N . ASP A 1 205 ? -7.853 -16.503 -4.191 1.00 98.50 205 ASP A N 1
ATOM 1582 C CA . ASP A 1 205 ? -7.138 -17.511 -4.979 1.00 98.50 205 ASP A CA 1
ATOM 1583 C C . ASP A 1 205 ? -5.995 -18.209 -4.216 1.00 98.50 205 ASP A C 1
ATOM 1585 O O . ASP A 1 205 ? -5.431 -19.186 -4.719 1.00 98.50 205 ASP A O 1
ATOM 1589 N N . ALA A 1 206 ? -5.784 -17.831 -2.951 1.00 98.19 206 ALA A N 1
ATOM 1590 C CA . ALA A 1 206 ? -4.889 -18.460 -1.985 1.00 98.19 206 ALA A CA 1
ATOM 1591 C C . ALA A 1 206 ? -3.403 -18.363 -2.361 1.00 98.19 206 ALA A C 1
ATOM 1593 O O . ALA A 1 206 ? -2.628 -19.299 -2.114 1.00 98.19 206 ALA A O 1
ATOM 1594 N N . ASP A 1 207 ? -3.006 -17.235 -2.942 1.00 97.94 207 ASP A N 1
ATOM 1595 C CA . ASP A 1 207 ? -1.646 -16.974 -3.411 1.00 97.94 207 ASP A CA 1
ATOM 1596 C C . ASP A 1 207 ? -0.749 -16.301 -2.342 1.00 97.94 207 ASP A C 1
ATOM 1598 O O . ASP A 1 207 ? 0.488 -16.300 -2.444 1.00 97.94 207 ASP A O 1
ATOM 1602 N N . GLY A 1 208 ? -1.363 -15.813 -1.256 1.00 95.19 208 GLY A N 1
ATOM 1603 C CA . GLY A 1 208 ? -0.709 -15.139 -0.140 1.00 95.19 208 GLY A CA 1
ATOM 1604 C C . GLY A 1 208 ? -0.912 -13.620 -0.072 1.00 95.19 208 GLY A C 1
ATOM 1605 O O . GLY A 1 208 ? -0.383 -13.012 0.873 1.00 95.19 208 GLY A O 1
ATOM 1606 N N . LEU A 1 209 ? -1.651 -13.011 -1.002 1.00 96.69 209 LEU A N 1
ATOM 1607 C CA . LEU A 1 209 ? -2.124 -11.625 -0.960 1.00 96.69 209 LEU A CA 1
ATOM 1608 C C . LEU A 1 209 ? -3.618 -11.583 -0.635 1.00 96.69 209 LEU A C 1
ATOM 1610 O O . LEU A 1 209 ? -4.393 -12.438 -1.025 1.00 96.69 209 LEU A O 1
ATOM 1614 N N . THR A 1 210 ? -4.054 -10.568 0.110 1.00 97.69 210 THR A N 1
ATOM 1615 C CA . THR A 1 210 ? -5.497 -10.359 0.281 1.00 97.69 210 THR A CA 1
ATOM 1616 C C . THR A 1 210 ? -6.079 -9.661 -0.943 1.00 97.69 210 THR A C 1
ATOM 1618 O O . THR A 1 210 ? -5.403 -8.820 -1.533 1.00 97.69 210 THR A O 1
ATOM 1621 N N . ASP A 1 211 ? -7.369 -9.852 -1.230 1.00 98.19 211 ASP A N 1
ATOM 1622 C CA . ASP A 1 211 ? -8.070 -9.170 -2.331 1.00 98.19 211 ASP A CA 1
ATOM 1623 C C . ASP A 1 211 ? -7.853 -7.637 -2.309 1.00 98.19 211 ASP A C 1
ATOM 1625 O O . ASP A 1 211 ? -7.847 -6.963 -3.339 1.00 98.19 211 ASP A O 1
ATOM 1629 N N . LEU A 1 212 ? -7.710 -7.051 -1.109 1.00 96.62 212 LEU A N 1
ATOM 1630 C CA . LEU A 1 212 ? -7.430 -5.622 -0.924 1.00 96.62 212 LEU A CA 1
ATOM 1631 C C . LEU A 1 212 ? -5.999 -5.239 -1.307 1.00 96.62 212 LEU A C 1
ATOM 1633 O O . LEU A 1 212 ? -5.784 -4.142 -1.830 1.00 96.62 212 LEU A O 1
ATOM 1637 N N . ALA A 1 213 ? -5.027 -6.095 -0.987 1.00 96.31 213 ALA A N 1
ATOM 1638 C CA . ALA A 1 213 ? -3.640 -5.927 -1.401 1.00 96.31 213 ALA A CA 1
ATOM 1639 C C . ALA A 1 213 ? -3.533 -6.045 -2.923 1.00 96.31 213 ALA A C 1
ATOM 1641 O O . ALA A 1 213 ? -2.964 -5.163 -3.564 1.00 96.31 213 ALA A O 1
ATOM 1642 N N . GLU A 1 214 ? -4.160 -7.065 -3.496 1.00 97.75 214 GLU A N 1
ATOM 1643 C CA . GLU A 1 214 ? -4.189 -7.315 -4.934 1.00 97.75 214 GLU A CA 1
ATOM 1644 C C . GLU A 1 214 ? -4.866 -6.201 -5.724 1.00 97.75 214 GLU A C 1
ATOM 1646 O O . GLU A 1 214 ? -4.298 -5.702 -6.695 1.00 97.75 214 GLU A O 1
ATOM 1651 N N . GLU A 1 215 ? -6.018 -5.697 -5.257 1.00 96.94 215 GLU A N 1
ATOM 1652 C CA . GLU A 1 215 ? -6.655 -4.532 -5.878 1.00 96.94 215 GLU A CA 1
ATOM 1653 C C . GLU A 1 215 ? -5.664 -3.361 -5.969 1.00 96.94 215 GLU A C 1
ATOM 1655 O O . GLU A 1 215 ? -5.614 -2.659 -6.984 1.00 96.94 215 GLU A O 1
ATOM 1660 N N . ARG A 1 216 ? -4.875 -3.134 -4.913 1.00 94.56 216 ARG A N 1
ATOM 1661 C CA . ARG A 1 216 ? -3.930 -2.020 -4.863 1.00 94.56 216 ARG A CA 1
ATOM 1662 C C . ARG A 1 216 ? -2.681 -2.262 -5.709 1.00 94.56 216 ARG A C 1
ATOM 1664 O O . ARG A 1 216 ? -2.162 -1.308 -6.293 1.00 94.56 216 ARG A O 1
ATOM 1671 N N . LEU A 1 217 ? -2.206 -3.500 -5.755 1.00 95.56 217 LEU A N 1
ATOM 1672 C CA . LEU A 1 217 ? -1.091 -3.922 -6.593 1.00 95.56 217 LEU A CA 1
ATOM 1673 C C . LEU A 1 217 ? -1.487 -4.047 -8.061 1.00 95.56 217 LEU A C 1
ATOM 1675 O O . LEU A 1 217 ? -0.601 -4.008 -8.900 1.00 95.56 217 LEU A O 1
ATOM 1679 N N . VAL A 1 218 ? -2.788 -4.078 -8.365 1.00 96.81 218 VAL A N 1
ATOM 1680 C CA . VAL A 1 218 ? -3.374 -4.310 -9.691 1.00 96.81 218 VAL A CA 1
ATOM 1681 C C . VAL A 1 218 ? -3.037 -5.716 -10.211 1.00 96.81 218 VAL A C 1
ATOM 1683 O O . VAL A 1 218 ? -2.629 -5.883 -11.360 1.00 96.81 218 VAL A O 1
ATOM 1686 N N . THR A 1 219 ? -3.197 -6.709 -9.337 1.00 97.81 219 THR A N 1
ATOM 1687 C CA . THR A 1 219 ? -3.244 -8.147 -9.656 1.00 97.81 219 THR A CA 1
ATOM 1688 C C . THR A 1 219 ? -4.699 -8.630 -9.630 1.00 97.81 219 THR A C 1
ATOM 1690 O O . THR A 1 219 ? -5.590 -7.883 -9.203 1.00 97.81 219 THR A O 1
ATOM 1693 N N . ASP A 1 220 ? -4.985 -9.795 -10.209 1.00 97.75 220 ASP A N 1
ATOM 1694 C CA . ASP A 1 220 ? -6.340 -10.330 -10.359 1.00 97.75 220 ASP A CA 1
ATOM 1695 C C . ASP A 1 220 ? -6.706 -11.249 -9.187 1.00 97.75 220 ASP A C 1
ATOM 1697 O O . ASP A 1 220 ? -6.240 -12.380 -9.196 1.00 97.75 220 ASP A O 1
ATOM 1701 N N . PRO A 1 221 ? -7.644 -10.874 -8.287 1.00 97.50 221 PRO A N 1
ATOM 1702 C CA . PRO A 1 221 ? -7.933 -11.650 -7.073 1.00 97.50 221 PRO A CA 1
ATOM 1703 C C . PRO A 1 221 ? -8.579 -13.021 -7.269 1.00 97.50 221 PRO A C 1
ATOM 1705 O O . PRO A 1 221 ? -9.226 -13.558 -6.376 1.00 97.50 221 PRO A O 1
ATOM 1708 N N . GLN A 1 222 ? -8.610 -13.525 -8.492 1.00 97.81 222 GLN A N 1
ATOM 1709 C CA . GLN A 1 222 ? -9.160 -14.826 -8.854 1.00 97.81 222 GLN A CA 1
ATOM 1710 C C . GLN A 1 222 ? -8.139 -15.643 -9.660 1.00 97.81 222 GLN A C 1
ATOM 1712 O O . GLN A 1 222 ? -8.502 -16.686 -10.216 1.00 97.81 222 GLN A O 1
ATOM 1717 N N . SER A 1 223 ? -6.907 -15.152 -9.778 1.00 98.06 223 SER A N 1
ATOM 1718 C CA . SER A 1 223 ? -5.821 -15.756 -10.530 1.00 98.06 223 SER A CA 1
ATOM 1719 C C . SER A 1 223 ? -4.554 -15.659 -9.689 1.00 98.06 223 SER A C 1
ATOM 1721 O O . SER A 1 223 ? -3.939 -14.601 -9.674 1.00 98.06 223 SER A O 1
ATOM 1723 N N . PRO A 1 224 ? -4.086 -16.770 -9.095 1.00 98.25 224 PRO A N 1
ATOM 1724 C CA . PRO A 1 224 ? -2.961 -16.719 -8.164 1.00 98.25 224 PRO A CA 1
ATOM 1725 C C . PRO A 1 224 ? -1.616 -16.394 -8.848 1.00 98.25 224 PRO A C 1
ATOM 1727 O O . PRO A 1 224 ? -0.591 -16.344 -8.184 1.00 98.25 224 PRO A O 1
ATOM 1730 N N . ASP A 1 225 ? -1.617 -16.252 -10.175 1.00 97.88 225 ASP A N 1
ATOM 1731 C CA . ASP A 1 225 ? -0.524 -15.851 -11.065 1.00 97.88 225 ASP A CA 1
ATOM 1732 C C . ASP A 1 225 ? -1.164 -14.964 -12.152 1.00 97.88 225 ASP A C 1
ATOM 1734 O O . ASP A 1 225 ? -1.846 -15.461 -13.062 1.00 97.88 225 ASP A O 1
ATOM 1738 N N . THR A 1 226 ? -1.073 -13.641 -11.997 1.00 97.44 226 THR A N 1
ATOM 1739 C CA . THR A 1 226 ? -1.787 -12.676 -12.850 1.00 97.44 226 THR A CA 1
ATOM 1740 C C . THR A 1 226 ? -1.191 -12.591 -14.252 1.00 97.44 226 THR A C 1
ATOM 1742 O O . THR A 1 226 ? -1.921 -12.389 -15.234 1.00 97.44 226 THR A O 1
ATOM 1745 N N . ASP A 1 227 ? 0.130 -12.712 -14.372 1.00 94.94 227 ASP A N 1
ATOM 1746 C CA . ASP A 1 227 ? 0.837 -12.533 -15.638 1.00 94.94 227 ASP A CA 1
ATOM 1747 C C . ASP A 1 227 ? 1.169 -13.845 -16.368 1.00 94.94 227 ASP A C 1
ATOM 1749 O O . ASP A 1 227 ? 1.529 -13.815 -17.556 1.00 94.94 227 ASP A O 1
ATOM 1753 N N . GLY A 1 228 ? 0.947 -14.982 -15.709 1.00 94.38 228 GLY A N 1
ATOM 1754 C CA . GLY A 1 228 ? 1.032 -16.325 -16.261 1.00 94.38 228 GLY A CA 1
ATOM 1755 C C . GLY A 1 228 ? 2.458 -16.830 -16.454 1.00 94.38 228 GLY A C 1
ATOM 1756 O O . GLY A 1 228 ? 2.677 -17.650 -17.360 1.00 94.38 228 GLY A O 1
ATOM 1757 N N . ASP A 1 229 ? 3.433 -16.320 -15.701 1.00 92.38 229 ASP A N 1
ATOM 1758 C CA . ASP A 1 229 ? 4.833 -16.737 -15.806 1.00 92.38 229 ASP A CA 1
ATOM 1759 C C . ASP A 1 229 ? 5.225 -17.916 -14.897 1.00 92.38 229 ASP A C 1
ATOM 1761 O O . ASP A 1 229 ? 6.299 -18.510 -15.075 1.00 92.38 229 ASP A O 1
ATOM 1765 N N . GLY A 1 230 ? 4.313 -18.336 -14.015 1.00 92.56 230 GLY A N 1
ATOM 1766 C CA . GLY A 1 230 ? 4.471 -19.461 -13.102 1.00 92.56 230 GLY A CA 1
ATOM 1767 C C . GLY A 1 230 ? 4.917 -19.086 -11.687 1.00 92.56 230 GLY A C 1
ATOM 1768 O O . GLY A 1 230 ? 5.090 -20.001 -10.869 1.00 92.56 230 GLY A O 1
ATOM 1769 N N . LEU A 1 231 ? 5.112 -17.802 -11.378 1.00 92.69 231 LEU A N 1
ATOM 1770 C CA . LEU A 1 231 ? 5.266 -17.298 -10.014 1.00 92.69 231 LEU A CA 1
ATOM 1771 C C . LEU A 1 231 ? 3.912 -16.837 -9.465 1.00 92.69 231 LEU A C 1
ATOM 1773 O O . LEU A 1 231 ? 3.097 -16.268 -10.172 1.00 92.69 231 LEU A O 1
ATOM 1777 N N . LEU A 1 232 ? 3.657 -17.120 -8.184 1.00 96.69 232 LEU A N 1
ATOM 1778 C CA . LEU A 1 232 ? 2.429 -16.646 -7.543 1.00 96.69 232 LEU A CA 1
ATOM 1779 C C . LEU A 1 232 ? 2.554 -15.162 -7.211 1.00 96.69 232 LEU A C 1
ATOM 1781 O O . LEU A 1 232 ? 3.606 -14.788 -6.678 1.00 96.69 232 LEU A O 1
ATOM 1785 N N . ASP A 1 233 ? 1.508 -14.354 -7.399 1.00 97.25 233 ASP A N 1
ATOM 1786 C CA . ASP A 1 233 ? 1.605 -12.896 -7.233 1.00 97.25 233 ASP A CA 1
ATOM 1787 C C . ASP A 1 233 ? 2.111 -12.521 -5.832 1.00 97.25 233 ASP A C 1
ATOM 1789 O O . ASP A 1 233 ? 2.923 -11.605 -5.677 1.00 97.25 233 ASP A O 1
ATOM 1793 N N . GLY A 1 234 ? 1.735 -13.267 -4.790 1.00 93.94 234 GLY A N 1
ATOM 1794 C CA . GLY A 1 234 ? 2.211 -13.097 -3.415 1.00 93.94 234 GLY A CA 1
ATOM 1795 C C . GLY A 1 234 ? 3.710 -13.300 -3.195 1.00 93.94 234 GLY A C 1
ATOM 1796 O O . GLY A 1 234 ? 4.275 -12.704 -2.271 1.00 93.94 234 GLY A O 1
ATOM 1797 N N . ASN A 1 235 ? 4.384 -14.047 -4.068 1.00 92.50 235 ASN A N 1
ATOM 1798 C CA . ASN A 1 235 ? 5.834 -14.265 -4.033 1.00 92.50 235 ASN A CA 1
ATOM 1799 C C . ASN A 1 235 ? 6.571 -13.669 -5.239 1.00 92.50 235 ASN A C 1
ATOM 1801 O O . ASN A 1 235 ? 7.803 -13.696 -5.259 1.00 92.50 235 ASN A O 1
ATOM 1805 N N . ASP A 1 236 ? 5.842 -13.133 -6.212 1.00 92.75 236 ASP A N 1
ATOM 1806 C CA . ASP A 1 236 ? 6.411 -12.553 -7.411 1.00 92.75 236 ASP A CA 1
ATOM 1807 C C . ASP A 1 236 ? 6.869 -11.101 -7.160 1.00 92.75 236 ASP A C 1
ATOM 1809 O O . ASP A 1 236 ? 6.081 -10.244 -6.731 1.00 92.75 236 ASP A O 1
ATOM 1813 N N . PRO A 1 237 ? 8.158 -10.781 -7.382 1.00 90.25 237 PRO A N 1
ATOM 1814 C CA . PRO A 1 237 ? 8.621 -9.403 -7.377 1.00 90.25 237 PRO A CA 1
ATOM 1815 C C . PRO A 1 237 ? 8.038 -8.536 -8.510 1.00 90.25 237 PRO A C 1
ATOM 1817 O O . PRO A 1 237 ? 8.107 -7.310 -8.396 1.00 90.25 237 PRO A O 1
ATOM 1820 N N . LEU A 1 238 ? 7.493 -9.110 -9.583 1.00 92.12 238 LEU A N 1
ATOM 1821 C CA . LEU A 1 238 ? 6.979 -8.415 -10.766 1.00 92.12 238 LEU A CA 1
ATOM 1822 C C . LEU A 1 238 ? 5.642 -9.019 -11.261 1.00 92.12 238 LEU A C 1
ATOM 1824 O O . LEU A 1 238 ? 5.543 -9.308 -12.447 1.00 92.12 238 LEU A O 1
ATOM 1828 N N . PRO A 1 239 ? 4.577 -9.053 -10.432 1.00 94.38 239 PRO A N 1
ATOM 1829 C CA . PRO A 1 239 ? 3.328 -9.825 -10.646 1.00 94.38 239 PRO A CA 1
ATOM 1830 C C . PRO A 1 239 ? 2.439 -9.364 -11.820 1.00 94.38 239 PRO A C 1
ATOM 1832 O O . PRO A 1 239 ? 1.254 -9.663 -11.917 1.00 94.38 239 PRO A O 1
ATOM 1835 N N . GLN A 1 240 ? 2.958 -8.490 -12.670 1.00 94.00 240 GLN A N 1
ATOM 1836 C CA . GLN A 1 240 ? 2.263 -7.948 -13.832 1.00 94.00 240 GLN A CA 1
ATOM 1837 C C . GLN A 1 240 ? 3.050 -8.177 -15.108 1.00 94.00 240 GLN A C 1
ATOM 1839 O O . GLN A 1 240 ? 2.555 -7.833 -16.180 1.00 94.00 240 GLN A O 1
ATOM 1844 N N . VAL A 1 241 ? 4.286 -8.658 -14.999 1.00 91.69 241 VAL A N 1
ATOM 1845 C CA . VAL A 1 241 ? 5.306 -8.653 -16.032 1.00 91.69 241 VAL A CA 1
ATOM 1846 C C . VAL A 1 241 ? 5.746 -10.082 -16.300 1.00 91.69 241 VAL A C 1
ATOM 1848 O O . VAL A 1 241 ? 6.744 -10.525 -15.749 1.00 91.69 241 VAL A O 1
ATOM 1851 N N . SER A 1 242 ? 5.112 -10.731 -17.282 1.00 90.44 242 SER A N 1
ATOM 1852 C CA . SER A 1 242 ? 5.439 -12.122 -17.598 1.00 90.44 242 SER A CA 1
ATOM 1853 C C . SER A 1 242 ? 6.942 -12.315 -17.865 1.00 90.44 242 SER A C 1
ATOM 1855 O O . SER A 1 242 ? 7.459 -11.898 -18.928 1.00 90.44 242 SER A O 1
ATOM 1857 N N . TRP A 1 243 ? 7.634 -12.941 -16.910 1.00 86.50 243 TRP A N 1
ATOM 1858 C CA . TRP A 1 243 ? 9.087 -13.029 -16.891 1.00 86.50 243 TRP A CA 1
ATOM 1859 C C . TRP A 1 243 ? 9.632 -13.900 -18.029 1.00 86.50 243 TRP A C 1
ATOM 1861 O O . TRP A 1 243 ? 8.978 -14.790 -18.582 1.00 86.50 243 TRP A O 1
ATOM 1871 N N . THR A 1 244 ? 10.875 -13.630 -18.422 1.00 81.88 244 THR A N 1
ATOM 1872 C CA . THR A 1 244 ? 11.633 -14.440 -19.372 1.00 81.88 244 THR A CA 1
ATOM 1873 C C . THR A 1 244 ? 13.085 -14.595 -18.938 1.00 81.88 244 THR A C 1
ATOM 1875 O O . THR A 1 244 ? 13.763 -13.642 -18.560 1.00 81.88 244 THR A O 1
ATOM 1878 N N . ALA A 1 245 ? 13.612 -15.810 -19.100 1.00 75.69 245 ALA A N 1
ATOM 1879 C CA . ALA A 1 245 ? 15.009 -16.132 -18.811 1.00 75.69 245 ALA A CA 1
ATOM 1880 C C . ALA A 1 245 ? 16.012 -15.500 -19.793 1.00 75.69 245 ALA A C 1
ATOM 1882 O O . ALA A 1 245 ? 17.225 -15.617 -19.608 1.00 75.69 245 ALA A O 1
ATOM 1883 N N . VAL A 1 246 ? 15.530 -14.870 -20.867 1.00 75.31 246 VAL A N 1
ATOM 1884 C CA . VAL A 1 246 ? 16.390 -14.209 -21.851 1.00 75.31 246 VAL A CA 1
ATOM 1885 C C . VAL A 1 246 ? 16.960 -12.943 -21.228 1.00 75.31 246 VAL A C 1
ATOM 1887 O O . VAL A 1 246 ? 16.255 -11.950 -21.090 1.00 75.31 246 VAL A O 1
ATOM 1890 N N . MET A 1 247 ? 18.239 -12.978 -20.859 1.00 65.75 247 MET A N 1
ATOM 1891 C CA . MET A 1 247 ? 18.942 -11.806 -20.344 1.00 65.75 247 MET A CA 1
ATOM 1892 C C . MET A 1 247 ? 18.996 -10.706 -21.403 1.00 65.75 247 MET A C 1
ATOM 1894 O O . MET A 1 247 ? 19.511 -10.911 -22.502 1.00 65.75 247 MET A O 1
ATOM 1898 N N . ASP A 1 248 ? 18.447 -9.551 -21.039 1.00 74.25 248 ASP A N 1
ATOM 1899 C CA . ASP A 1 248 ? 18.410 -8.335 -21.840 1.00 74.25 248 ASP A CA 1
ATOM 1900 C C . ASP A 1 248 ? 19.324 -7.297 -21.179 1.00 74.25 248 ASP A C 1
ATOM 1902 O O . ASP A 1 248 ? 19.147 -6.962 -20.004 1.00 74.25 248 ASP A O 1
ATOM 1906 N N . ASP A 1 249 ? 20.297 -6.769 -21.926 1.00 77.50 249 ASP A N 1
ATOM 1907 C CA . ASP A 1 249 ? 21.198 -5.719 -21.437 1.00 77.50 249 ASP A CA 1
ATOM 1908 C C . ASP A 1 249 ? 20.417 -4.485 -20.957 1.00 77.50 249 ASP A C 1
ATOM 1910 O O . ASP A 1 249 ? 20.874 -3.770 -20.057 1.00 77.50 249 ASP A O 1
ATOM 1914 N N . ARG A 1 250 ? 19.219 -4.257 -21.517 1.00 81.38 250 ARG A N 1
ATOM 1915 C CA . ARG A 1 250 ? 18.285 -3.220 -21.075 1.00 81.38 250 ARG A CA 1
ATOM 1916 C C . ARG A 1 250 ? 17.768 -3.472 -19.660 1.00 81.38 250 ARG A C 1
ATOM 1918 O O . ARG A 1 250 ? 17.743 -2.534 -18.865 1.00 81.38 250 ARG A O 1
ATOM 1925 N N . ALA A 1 251 ? 17.434 -4.713 -19.312 1.00 80.25 251 ALA A N 1
ATOM 1926 C CA . ALA A 1 251 ? 17.002 -5.071 -17.963 1.00 80.25 251 ALA A CA 1
ATOM 1927 C C . ALA A 1 251 ? 18.149 -4.917 -16.950 1.00 80.25 251 ALA A C 1
ATOM 1929 O O . ALA A 1 251 ? 17.943 -4.374 -15.866 1.00 80.25 251 ALA A O 1
ATOM 1930 N N . THR A 1 252 ? 19.381 -5.300 -17.304 1.00 81.00 252 THR A N 1
ATOM 1931 C CA . THR A 1 252 ? 20.549 -5.097 -16.424 1.00 81.00 252 THR A CA 1
ATOM 1932 C C . THR A 1 252 ? 20.851 -3.611 -16.206 1.00 81.00 252 THR A C 1
ATOM 1934 O O . THR A 1 252 ? 21.150 -3.197 -15.085 1.00 81.00 252 THR A O 1
ATOM 1937 N N . ALA A 1 253 ? 20.730 -2.786 -17.251 1.00 86.56 253 ALA A N 1
ATOM 1938 C CA . ALA A 1 253 ? 20.840 -1.333 -17.127 1.00 86.56 253 ALA A CA 1
ATOM 1939 C C . ALA A 1 253 ? 19.757 -0.765 -16.199 1.00 86.56 253 ALA A C 1
ATOM 1941 O O . ALA A 1 253 ? 20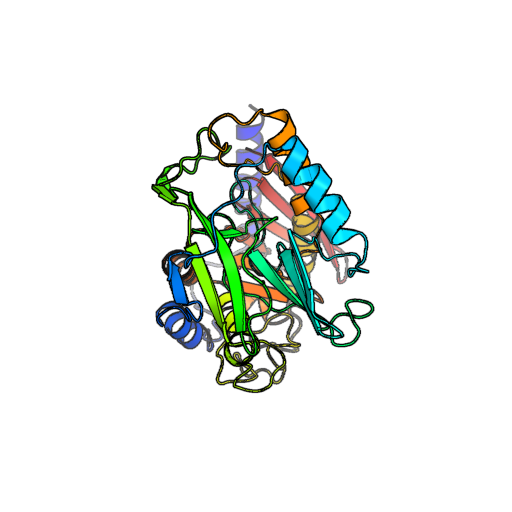.039 0.091 -15.358 1.00 86.56 253 ALA A O 1
ATOM 1942 N N . LEU A 1 254 ? 18.530 -1.275 -16.320 1.00 85.31 254 LEU A N 1
ATOM 1943 C CA . LEU A 1 254 ? 17.404 -0.873 -15.492 1.00 85.31 254 LEU A CA 1
ATOM 1944 C C . LEU A 1 254 ? 17.623 -1.226 -14.013 1.00 85.31 254 LEU A C 1
ATOM 1946 O O . LEU A 1 254 ? 17.395 -0.358 -13.177 1.00 85.31 254 LEU A O 1
ATOM 1950 N N . VAL A 1 255 ? 18.157 -2.409 -13.669 1.00 81.31 255 VAL A N 1
ATOM 1951 C CA . VAL A 1 255 ? 18.534 -2.744 -12.272 1.00 81.31 255 VAL A CA 1
ATOM 1952 C C . VAL A 1 255 ? 19.438 -1.662 -11.676 1.00 81.31 255 VAL A C 1
ATOM 1954 O O . VAL A 1 255 ? 19.193 -1.185 -10.567 1.00 81.31 255 VAL A O 1
ATOM 1957 N N . ALA A 1 256 ? 20.469 -1.245 -12.417 1.00 85.75 256 ALA A N 1
ATOM 1958 C CA . ALA A 1 256 ? 21.420 -0.243 -11.944 1.00 85.75 256 ALA A CA 1
ATOM 1959 C C . ALA A 1 256 ? 20.755 1.130 -11.732 1.00 85.75 256 ALA A C 1
ATOM 1961 O O . ALA A 1 256 ? 21.018 1.810 -10.736 1.00 85.75 256 ALA A O 1
ATOM 1962 N N . VAL A 1 257 ? 19.848 1.518 -12.635 1.00 87.50 257 VAL A N 1
ATOM 1963 C CA . VAL A 1 257 ? 19.033 2.737 -12.508 1.00 87.50 257 VAL A CA 1
ATOM 1964 C C . VAL A 1 257 ? 18.140 2.667 -11.271 1.00 87.50 257 VAL A C 1
ATOM 1966 O O . VAL A 1 257 ? 18.161 3.593 -10.461 1.00 87.50 257 VAL A O 1
ATOM 1969 N N . LEU A 1 258 ? 17.389 1.575 -11.097 1.00 81.69 258 LEU A N 1
ATOM 1970 C CA . LEU A 1 258 ? 16.474 1.387 -9.969 1.00 81.69 258 LEU A CA 1
ATOM 1971 C C . LEU A 1 258 ? 17.218 1.399 -8.633 1.00 81.69 258 LEU A C 1
ATOM 1973 O O . LEU A 1 258 ? 16.792 2.094 -7.710 1.00 81.69 258 LEU A O 1
ATOM 1977 N N . GLY A 1 259 ? 18.364 0.720 -8.544 1.00 78.75 259 GLY A N 1
ATOM 1978 C CA . GLY A 1 259 ? 19.241 0.794 -7.376 1.00 78.75 259 GLY A CA 1
ATOM 1979 C C . GLY A 1 259 ? 19.675 2.231 -7.069 1.00 78.75 259 GLY A C 1
ATOM 1980 O O . GLY A 1 259 ? 19.614 2.664 -5.920 1.00 78.75 259 GLY A O 1
ATOM 1981 N N . ARG A 1 260 ? 20.030 3.025 -8.091 1.00 82.00 260 ARG A N 1
ATOM 1982 C CA . ARG A 1 260 ? 20.434 4.427 -7.905 1.00 82.00 260 ARG A CA 1
ATOM 1983 C C . ARG A 1 260 ? 19.297 5.321 -7.406 1.00 82.00 260 ARG A C 1
ATOM 1985 O O . ARG A 1 260 ? 19.518 6.085 -6.466 1.00 82.00 260 ARG A O 1
ATOM 1992 N N . ILE A 1 261 ? 18.122 5.264 -8.035 1.00 76.62 261 ILE A N 1
ATOM 1993 C CA . ILE A 1 261 ? 17.008 6.176 -7.714 1.00 76.62 261 ILE A CA 1
ATOM 1994 C C . ILE A 1 261 ? 16.325 5.801 -6.395 1.00 76.62 261 ILE A C 1
ATOM 1996 O O . ILE A 1 261 ? 15.881 6.685 -5.667 1.00 76.62 261 ILE A O 1
ATOM 2000 N N . SER A 1 262 ? 16.317 4.514 -6.028 1.00 67.69 262 SER A N 1
ATOM 2001 C CA . SER A 1 262 ? 15.671 4.047 -4.793 1.00 67.69 262 SER A CA 1
ATOM 2002 C C . SER A 1 262 ? 16.321 4.616 -3.528 1.00 67.69 262 SER A C 1
ATOM 2004 O O . SER A 1 262 ? 15.621 4.918 -2.565 1.00 67.69 262 SER A O 1
ATOM 2006 N N . HIS A 1 263 ? 17.636 4.872 -3.538 1.00 63.16 263 HIS A N 1
ATOM 2007 C CA . HIS A 1 263 ? 18.337 5.517 -2.418 1.00 63.16 263 HIS A CA 1
ATOM 2008 C C . HIS A 1 263 ? 17.935 6.989 -2.190 1.00 63.16 263 HIS A C 1
ATOM 2010 O O . HIS A 1 263 ? 18.103 7.507 -1.083 1.00 63.16 263 HIS A O 1
ATOM 2016 N N . MET A 1 264 ? 17.382 7.671 -3.201 1.00 55.81 264 MET A N 1
ATOM 2017 C CA . MET A 1 264 ? 17.064 9.105 -3.135 1.00 55.81 264 MET A CA 1
ATOM 2018 C C . MET A 1 264 ? 15.738 9.414 -2.410 1.00 55.81 264 MET A C 1
ATOM 2020 O O . MET A 1 264 ? 15.505 10.564 -2.044 1.00 55.81 264 MET A O 1
ATOM 2024 N N . LYS A 1 265 ? 14.905 8.402 -2.106 1.00 53.16 265 LYS A N 1
ATOM 2025 C CA . LYS A 1 265 ? 13.644 8.553 -1.339 1.00 53.16 265 LYS A CA 1
ATOM 2026 C C . LYS A 1 265 ? 13.827 8.962 0.116 1.00 53.16 265 LYS A C 1
ATOM 2028 O O . LYS A 1 265 ? 12.937 9.581 0.690 1.00 53.16 265 LYS A O 1
ATOM 2033 N N . SER A 1 266 ? 14.983 8.655 0.701 1.00 48.53 266 SER A N 1
ATOM 2034 C CA . SER A 1 266 ? 15.287 8.955 2.107 1.00 48.53 266 SER A CA 1
ATOM 2035 C C . SER A 1 266 ? 15.325 10.462 2.430 1.00 48.53 266 SER A C 1
ATOM 2037 O O . SER A 1 266 ? 15.423 10.839 3.596 1.00 48.53 266 SER A O 1
ATOM 2039 N N . MET A 1 267 ? 15.215 11.324 1.408 1.00 44.66 267 MET A N 1
ATOM 2040 C CA . MET A 1 267 ? 15.291 12.787 1.500 1.00 44.66 267 MET A CA 1
ATOM 2041 C C . MET A 1 267 ? 13.928 13.508 1.427 1.00 44.66 267 MET A C 1
ATOM 2043 O O . MET A 1 267 ? 13.909 14.737 1.452 1.00 44.66 267 MET A O 1
ATOM 2047 N N . ALA A 1 268 ? 12.801 12.790 1.326 1.00 44.53 268 ALA A N 1
ATOM 2048 C CA . ALA A 1 268 ? 11.470 13.398 1.196 1.00 44.53 268 ALA A CA 1
ATOM 2049 C C . ALA A 1 268 ? 11.043 14.172 2.457 1.00 44.53 268 ALA A C 1
ATOM 2051 O O . ALA A 1 268 ? 11.084 13.638 3.568 1.00 44.53 268 ALA A O 1
ATOM 2052 N N . ILE A 1 269 ? 10.562 15.409 2.290 1.00 43.56 269 ILE A N 1
ATOM 2053 C CA . ILE A 1 269 ? 9.943 16.193 3.369 1.00 43.56 269 ILE A CA 1
ATOM 2054 C C . ILE A 1 269 ? 8.421 16.024 3.278 1.00 43.56 269 ILE A C 1
ATOM 2056 O O . ILE A 1 269 ? 7.789 16.488 2.334 1.00 43.56 269 ILE A O 1
ATOM 2060 N N . ILE A 1 270 ? 7.811 15.355 4.259 1.00 48.41 270 ILE A N 1
ATOM 2061 C CA . ILE A 1 270 ? 6.352 15.163 4.308 1.00 48.41 270 ILE A CA 1
ATOM 2062 C C . ILE A 1 270 ? 5.698 16.412 4.909 1.00 48.41 270 ILE A C 1
ATOM 2064 O O . ILE A 1 270 ? 5.989 16.775 6.052 1.00 48.41 270 ILE A O 1
ATOM 2068 N N . HIS A 1 271 ? 4.779 17.038 4.171 1.00 40.09 271 HIS A N 1
ATOM 2069 C CA . HIS A 1 271 ? 3.952 18.132 4.679 1.00 40.09 271 HIS A CA 1
ATOM 2070 C C . HIS A 1 271 ? 2.559 17.633 5.075 1.00 40.09 271 HIS A C 1
ATOM 2072 O O . HIS A 1 271 ? 1.890 16.919 4.331 1.00 40.09 271 HIS A O 1
ATOM 2078 N N . GLU A 1 272 ? 2.094 18.029 6.259 1.00 47.09 272 GLU A N 1
ATOM 2079 C CA . GLU A 1 272 ? 0.763 17.671 6.750 1.00 47.09 272 GLU A CA 1
ATOM 2080 C C . GLU A 1 272 ? -0.273 18.762 6.432 1.00 47.09 272 GLU A C 1
ATOM 2082 O O . GLU A 1 272 ? 0.045 19.952 6.444 1.00 47.09 272 GLU A O 1
ATOM 2087 N N . ILE A 1 273 ? -1.539 18.373 6.208 1.00 43.00 273 ILE A N 1
ATOM 2088 C CA . ILE A 1 273 ? -2.666 19.308 6.362 1.00 43.00 273 ILE A CA 1
ATOM 2089 C C . ILE A 1 273 ? -2.683 19.718 7.840 1.00 43.00 273 ILE A C 1
ATOM 2091 O O . ILE A 1 273 ? -2.841 18.821 8.674 1.00 43.00 273 ILE A O 1
ATOM 2095 N N . PRO A 1 274 ? -2.540 21.011 8.182 1.00 43.62 274 PRO A N 1
ATOM 2096 C CA . PRO A 1 274 ? -2.617 21.442 9.570 1.00 43.62 274 PRO A CA 1
ATOM 2097 C C . PRO A 1 274 ? -3.999 21.099 10.129 1.0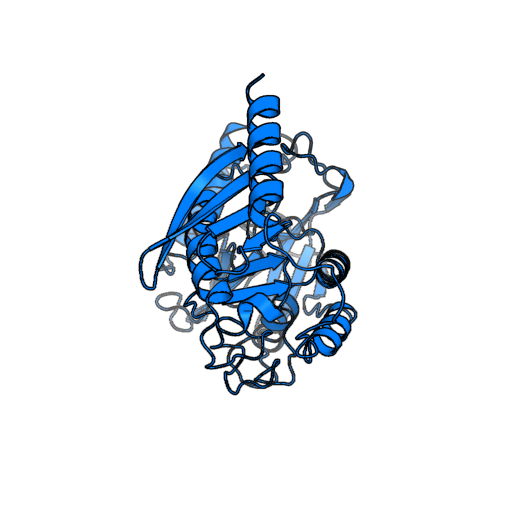0 43.62 274 PRO A C 1
ATOM 2099 O O . PRO A 1 274 ? -5.013 21.496 9.538 1.00 43.62 274 PRO A O 1
ATOM 2102 N N . ALA A 1 275 ? -4.070 20.404 11.266 1.00 45.06 275 ALA A N 1
ATOM 2103 C CA . ALA A 1 275 ? -5.308 20.394 12.034 1.00 45.06 275 ALA A CA 1
ATOM 2104 C C . ALA A 1 275 ? -5.611 21.832 12.496 1.00 45.06 275 ALA A C 1
ATOM 2106 O O . ALA A 1 275 ? -4.712 22.666 12.652 1.00 45.06 275 ALA A O 1
ATOM 2107 N N . SER A 1 276 ? -6.887 22.172 12.700 1.00 40.97 276 SER A N 1
ATOM 2108 C CA . SER A 1 276 ? -7.243 23.529 13.125 1.00 40.97 276 SER A CA 1
ATOM 2109 C C . SER A 1 276 ? -6.577 23.866 14.470 1.00 40.97 276 SER A C 1
ATOM 2111 O O . SER A 1 276 ? -6.970 23.319 15.498 1.00 40.97 276 SER A O 1
ATOM 2113 N N . GLY A 1 277 ? -5.602 24.782 14.465 1.00 41.16 277 GLY A N 1
ATOM 2114 C CA . GLY A 1 277 ? -4.898 25.255 15.667 1.00 41.16 277 GLY A CA 1
ATOM 2115 C C . GLY A 1 277 ? -3.543 24.597 15.972 1.00 41.16 277 GLY A C 1
ATOM 2116 O O . GLY A 1 277 ? -2.959 24.914 17.006 1.00 41.16 277 GLY A O 1
ATOM 2117 N N . GLU A 1 278 ? -3.034 23.724 15.099 1.00 44.53 278 GLU A N 1
ATOM 2118 C CA . GLU A 1 278 ? -1.781 22.967 15.290 1.00 44.53 278 GLU A CA 1
ATOM 2119 C C . GLU A 1 278 ? -0.523 23.817 14.976 1.00 44.53 278 GLU A C 1
ATOM 2121 O O . GLU A 1 278 ? -0.552 24.703 14.113 1.00 44.53 278 GLU A O 1
ATOM 2126 N N . LYS A 1 279 ? 0.597 23.576 15.679 1.00 40.31 279 LYS A N 1
ATOM 2127 C CA . LYS A 1 279 ? 1.873 24.297 15.476 1.00 40.31 279 LYS A CA 1
ATOM 2128 C C . LYS A 1 279 ? 2.801 23.527 14.528 1.00 40.31 279 LYS A C 1
ATOM 2130 O O . LYS A 1 279 ? 2.848 22.305 14.516 1.00 40.31 279 LYS A O 1
ATOM 2135 N N . SER A 1 280 ? 3.613 24.252 13.758 1.00 40.00 280 SER A N 1
ATOM 2136 C CA . SER A 1 280 ? 4.480 23.706 12.695 1.00 40.00 280 SER A CA 1
ATOM 2137 C C . SER A 1 280 ? 5.554 22.704 13.147 1.00 40.00 280 SER A C 1
ATOM 2139 O O . SER A 1 280 ? 6.072 21.953 12.323 1.00 40.00 280 SER A O 1
ATOM 2141 N N . VAL A 1 281 ? 5.910 22.688 14.432 1.00 35.09 281 VAL A N 1
ATOM 2142 C CA . VAL A 1 281 ? 6.972 21.831 14.987 1.00 35.09 281 VAL A CA 1
ATOM 2143 C C . VAL A 1 281 ? 6.478 20.393 15.214 1.00 35.09 281 VAL A C 1
ATOM 2145 O O . VAL A 1 281 ? 7.237 19.442 15.021 1.00 35.09 281 VAL A O 1
ATOM 2148 N N . ASP A 1 282 ? 5.190 20.231 15.520 1.00 44.31 282 ASP A N 1
ATOM 2149 C CA . ASP A 1 282 ? 4.556 18.940 15.824 1.00 44.31 282 ASP A CA 1
ATOM 2150 C C . ASP A 1 282 ? 4.288 18.126 14.542 1.00 44.31 282 ASP A C 1
ATOM 2152 O O . ASP A 1 282 ? 4.470 16.903 14.502 1.00 44.31 282 ASP A O 1
ATOM 2156 N N . ILE A 1 283 ? 4.031 18.837 13.437 1.00 41.72 283 ILE A N 1
ATOM 2157 C CA . ILE A 1 283 ? 3.923 18.316 12.065 1.00 41.72 283 ILE A CA 1
ATOM 2158 C C . ILE A 1 283 ? 5.202 17.571 11.638 1.00 41.72 283 ILE A C 1
ATOM 2160 O O . ILE A 1 283 ? 5.136 16.457 11.117 1.00 41.72 283 ILE A O 1
ATOM 2164 N N . MET A 1 284 ? 6.387 18.140 11.902 1.00 34.34 284 MET A N 1
ATOM 2165 C CA . MET A 1 284 ? 7.663 17.517 11.515 1.00 34.34 284 MET A CA 1
ATOM 2166 C C . MET A 1 284 ? 8.025 16.292 12.367 1.00 34.34 284 MET A C 1
ATOM 2168 O O . MET A 1 284 ? 8.625 15.344 11.856 1.00 34.34 284 MET A O 1
ATOM 2172 N N . ALA A 1 285 ? 7.667 16.275 13.654 1.00 37.62 285 ALA A N 1
ATOM 2173 C CA . ALA A 1 285 ? 7.916 15.128 14.532 1.00 37.62 285 ALA A CA 1
ATOM 2174 C C . ALA A 1 285 ? 7.037 13.918 14.166 1.00 37.62 285 ALA A C 1
ATOM 2176 O O . ALA A 1 285 ? 7.458 12.767 14.293 1.00 37.62 285 ALA A O 1
ATOM 2177 N N . ARG A 1 286 ? 5.817 14.168 13.682 1.00 49.22 286 ARG A N 1
ATOM 2178 C CA . ARG A 1 286 ? 4.867 13.145 13.231 1.00 49.22 286 ARG A CA 1
ATOM 2179 C C . ARG A 1 286 ? 5.208 12.601 11.840 1.00 49.22 286 ARG A C 1
ATOM 2181 O O . ARG A 1 286 ? 5.243 11.382 11.681 1.00 49.22 286 ARG A O 1
ATOM 2188 N N . ALA A 1 287 ? 5.593 13.473 10.907 1.00 38.16 287 ALA A N 1
ATOM 2189 C CA . ALA A 1 287 ? 6.169 13.108 9.611 1.00 38.16 287 ALA A CA 1
ATOM 2190 C C . ALA A 1 287 ? 7.383 12.166 9.743 1.00 38.16 287 ALA A C 1
ATOM 2192 O O . ALA A 1 287 ? 7.424 11.128 9.090 1.00 38.16 287 ALA A O 1
ATOM 2193 N N . ARG A 1 288 ? 8.320 12.464 10.660 1.00 38.91 288 ARG A N 1
ATOM 2194 C CA . ARG A 1 288 ? 9.506 11.621 10.929 1.00 38.91 288 ARG A CA 1
ATOM 2195 C C . ARG A 1 288 ? 9.195 10.239 11.515 1.00 38.91 288 ARG A C 1
ATOM 2197 O O . ARG A 1 288 ? 10.028 9.344 11.422 1.00 38.91 288 ARG A O 1
ATOM 2204 N N . ARG A 1 289 ? 8.031 10.060 12.149 1.00 41.59 289 ARG A N 1
ATOM 2205 C CA . ARG A 1 289 ? 7.587 8.760 12.685 1.00 41.59 289 ARG A CA 1
ATOM 2206 C C . ARG A 1 289 ? 6.868 7.910 11.635 1.00 41.59 289 ARG A C 1
ATOM 2208 O O . ARG A 1 289 ? 6.917 6.692 11.724 1.00 41.59 289 ARG A O 1
ATOM 2215 N N . ALA A 1 290 ? 6.235 8.534 10.638 1.00 40.22 290 ALA A N 1
ATOM 2216 C CA . ALA A 1 290 ? 5.613 7.838 9.507 1.00 40.22 290 ALA A CA 1
ATOM 2217 C C . ALA A 1 290 ? 6.641 7.315 8.481 1.00 40.22 290 ALA A C 1
ATOM 2219 O O . ALA A 1 290 ? 6.346 6.383 7.745 1.00 40.22 290 ALA A O 1
ATOM 2220 N N . THR A 1 291 ? 7.856 7.874 8.464 1.00 43.31 291 THR A N 1
ATOM 2221 C CA . THR A 1 291 ? 8.999 7.434 7.637 1.00 43.31 291 THR A CA 1
ATOM 2222 C C . THR A 1 291 ? 9.759 6.219 8.195 1.00 43.31 291 THR A C 1
ATOM 2224 O O . THR A 1 291 ? 10.873 5.955 7.759 1.00 43.31 291 THR A O 1
ATOM 2227 N N . LEU A 1 292 ? 9.213 5.508 9.190 1.00 43.38 292 LEU A N 1
ATOM 2228 C CA . LEU A 1 292 ? 9.891 4.395 9.879 1.00 43.38 292 LEU A CA 1
ATOM 2229 C C . LEU A 1 292 ? 9.522 2.998 9.349 1.00 43.38 292 LEU A C 1
ATOM 2231 O O . LEU A 1 292 ? 9.932 2.013 9.950 1.00 43.38 292 LEU A O 1
ATOM 2235 N N . THR A 1 293 ? 8.758 2.884 8.260 1.00 50.00 293 THR A N 1
ATOM 2236 C CA . THR A 1 293 ? 8.409 1.575 7.681 1.00 50.00 293 THR A CA 1
ATOM 2237 C C . THR A 1 293 ? 9.159 1.343 6.380 1.00 50.00 293 THR A C 1
ATOM 2239 O O . THR A 1 293 ? 9.092 2.186 5.488 1.00 50.00 293 THR A O 1
ATOM 2242 N N . ASP A 1 294 ? 9.829 0.200 6.266 1.00 56.34 294 ASP A N 1
ATOM 2243 C CA . ASP A 1 294 ? 10.531 -0.232 5.057 1.00 56.34 294 ASP A CA 1
ATOM 2244 C C . ASP A 1 294 ? 9.553 -0.328 3.864 1.00 56.34 294 ASP A C 1
ATOM 2246 O O . ASP A 1 294 ? 8.609 -1.124 3.881 1.00 56.34 294 ASP A O 1
ATOM 2250 N N . GLU A 1 295 ? 9.730 0.522 2.846 1.00 63.91 295 GLU A N 1
ATOM 2251 C CA . GLU A 1 295 ? 8.959 0.461 1.599 1.00 63.91 295 GLU A CA 1
ATOM 2252 C C . GLU A 1 295 ? 9.389 -0.772 0.799 1.00 63.91 295 GLU A C 1
ATOM 2254 O O . GLU A 1 295 ? 10.424 -0.775 0.132 1.00 63.91 295 GLU A O 1
ATOM 2259 N N . ARG A 1 296 ? 8.566 -1.822 0.820 1.00 75.44 296 ARG A N 1
ATOM 2260 C CA . ARG A 1 296 ? 8.869 -3.080 0.116 1.00 75.44 296 ARG A CA 1
ATOM 2261 C C . ARG A 1 296 ? 8.378 -3.103 -1.330 1.00 75.44 296 ARG A C 1
ATOM 2263 O O . ARG A 1 296 ? 8.871 -3.908 -2.123 1.00 75.44 296 ARG A O 1
ATOM 2270 N N . THR A 1 297 ? 7.450 -2.207 -1.673 1.00 85.94 297 THR A N 1
ATOM 2271 C CA . THR A 1 297 ? 6.826 -2.114 -2.997 1.00 85.94 297 THR A CA 1
ATOM 2272 C C . THR A 1 297 ? 7.138 -0.790 -3.689 1.00 85.94 297 THR A C 1
ATOM 2274 O O . THR A 1 297 ? 6.877 0.289 -3.158 1.00 85.94 297 THR A O 1
ATOM 2277 N N . THR A 1 298 ? 7.625 -0.860 -4.927 1.00 84.69 298 THR A N 1
ATOM 2278 C CA . THR A 1 298 ? 7.881 0.304 -5.783 1.00 84.69 298 THR A CA 1
ATOM 2279 C C . THR A 1 298 ? 6.863 0.382 -6.917 1.00 84.69 298 THR A C 1
ATOM 2281 O O . THR A 1 298 ? 6.622 -0.603 -7.598 1.00 84.69 298 THR A O 1
ATOM 2284 N N . PHE A 1 299 ? 6.293 1.564 -7.162 1.00 88.12 299 PHE A N 1
ATOM 2285 C CA . PHE A 1 299 ? 5.449 1.820 -8.334 1.00 88.12 299 PHE A CA 1
ATOM 2286 C C . PHE A 1 299 ? 6.251 2.583 -9.384 1.00 88.12 299 PHE A C 1
ATOM 2288 O O . PHE A 1 299 ? 6.856 3.613 -9.063 1.00 88.12 299 PHE A O 1
ATOM 2295 N N . ILE A 1 300 ? 6.237 2.103 -10.627 1.00 88.56 300 ILE A N 1
ATOM 2296 C CA . ILE A 1 300 ? 6.974 2.699 -11.745 1.00 88.56 300 ILE A CA 1
ATOM 2297 C C . ILE A 1 300 ? 6.059 2.864 -12.952 1.00 88.56 300 ILE A C 1
ATOM 2299 O O . ILE A 1 300 ? 5.299 1.966 -13.302 1.00 88.56 300 ILE A O 1
ATOM 2303 N N . VAL A 1 301 ? 6.167 4.021 -13.600 1.00 90.69 301 VAL A N 1
ATOM 2304 C CA . VAL A 1 301 ? 5.575 4.310 -14.898 1.00 90.69 301 VAL A CA 1
ATOM 2305 C C . VAL A 1 301 ? 6.614 4.083 -15.982 1.00 90.69 301 VAL A C 1
ATOM 2307 O O . VAL A 1 301 ? 7.566 4.864 -16.094 1.00 90.69 301 VAL A O 1
ATOM 2310 N N . ALA A 1 302 ? 6.431 3.026 -16.767 1.00 87.00 302 ALA A N 1
ATOM 2311 C CA . ALA A 1 302 ? 7.349 2.626 -17.828 1.00 87.00 302 ALA A CA 1
ATOM 2312 C C . ALA A 1 302 ? 6.668 1.692 -18.845 1.00 87.00 302 ALA A C 1
ATOM 2314 O O . ALA A 1 302 ? 5.507 1.313 -18.678 1.00 87.00 302 ALA A O 1
ATOM 2315 N N . ASP A 1 303 ? 7.395 1.323 -19.903 1.00 85.56 303 ASP A N 1
ATOM 2316 C CA . ASP A 1 303 ? 7.004 0.200 -20.754 1.00 85.56 303 ASP A CA 1
ATOM 2317 C C . ASP A 1 303 ? 7.287 -1.108 -20.010 1.00 85.56 303 ASP A C 1
ATOM 2319 O O . ASP A 1 303 ? 8.415 -1.384 -19.598 1.00 85.56 303 ASP A O 1
ATOM 2323 N N . ARG A 1 304 ? 6.247 -1.921 -19.845 1.00 88.06 304 ARG A N 1
ATOM 2324 C CA . ARG A 1 304 ? 6.322 -3.195 -19.141 1.00 88.06 304 ARG A CA 1
ATOM 2325 C C . ARG A 1 304 ? 7.315 -4.173 -19.768 1.00 88.06 304 ARG A C 1
ATOM 2327 O O . ARG A 1 304 ? 7.910 -4.981 -19.057 1.00 88.06 304 ARG A O 1
ATOM 2334 N N . GLN A 1 305 ? 7.525 -4.103 -21.082 1.00 83.69 305 GLN A N 1
ATOM 2335 C CA . GLN A 1 305 ? 8.448 -5.002 -21.774 1.00 83.69 305 GLN A CA 1
ATOM 2336 C C . GLN A 1 305 ? 9.897 -4.840 -21.294 1.00 83.69 305 GLN A C 1
ATOM 2338 O O . GLN A 1 305 ? 10.644 -5.816 -21.316 1.00 83.69 305 GLN A O 1
ATOM 2343 N N . ASP A 1 306 ? 10.265 -3.663 -20.778 1.00 81.75 306 ASP A N 1
ATOM 2344 C CA . ASP A 1 306 ? 11.613 -3.380 -20.267 1.00 81.75 306 ASP A CA 1
ATOM 2345 C C . ASP A 1 306 ? 11.950 -4.160 -18.984 1.00 81.75 306 ASP A C 1
ATOM 2347 O O . ASP A 1 306 ? 13.116 -4.253 -18.599 1.00 81.75 306 ASP A O 1
ATOM 2351 N N . PHE A 1 307 ? 10.937 -4.724 -18.320 1.00 86.81 307 PHE A N 1
ATOM 2352 C CA . PHE A 1 307 ? 11.056 -5.383 -17.019 1.00 86.81 307 PHE A CA 1
ATOM 2353 C C . PHE A 1 307 ? 11.064 -6.914 -17.112 1.00 86.81 307 PHE A C 1
ATOM 2355 O O . PHE A 1 307 ? 11.317 -7.579 -16.113 1.00 86.81 307 PHE A O 1
ATOM 2362 N N . ARG A 1 308 ? 10.833 -7.501 -18.293 1.00 85.69 308 ARG A N 1
ATOM 2363 C CA . ARG A 1 308 ? 10.592 -8.952 -18.443 1.00 85.69 308 ARG A CA 1
ATOM 2364 C C . ARG A 1 308 ? 11.772 -9.841 -18.069 1.00 85.69 308 ARG A C 1
ATOM 2366 O O . ARG A 1 308 ? 11.577 -11.013 -17.784 1.00 85.69 308 ARG A O 1
ATOM 2373 N N . SER A 1 309 ? 12.982 -9.298 -18.074 1.00 83.19 309 SER A N 1
ATOM 2374 C CA . SER A 1 309 ? 14.203 -10.023 -17.701 1.00 83.19 309 SER A CA 1
ATOM 2375 C C . SER A 1 309 ? 14.813 -9.492 -16.403 1.00 83.19 309 SER A C 1
ATOM 2377 O O . SER A 1 309 ? 15.950 -9.830 -16.067 1.00 83.19 309 SER A O 1
ATOM 2379 N N . LEU A 1 310 ? 14.097 -8.606 -15.702 1.00 82.69 310 LEU A N 1
ATOM 2380 C CA . LEU A 1 310 ? 14.579 -7.953 -14.495 1.00 82.69 310 LEU A CA 1
ATOM 2381 C C . LEU A 1 310 ? 14.605 -8.961 -13.343 1.00 82.69 310 LEU A C 1
ATOM 2383 O O . LEU A 1 310 ? 13.614 -9.619 -13.048 1.00 82.69 310 LEU A O 1
ATOM 2387 N N . LEU A 1 311 ? 15.748 -9.053 -12.668 1.00 74.75 311 LEU A N 1
ATOM 2388 C CA . LEU A 1 311 ? 15.881 -9.794 -11.419 1.00 74.75 311 LEU A CA 1
ATOM 2389 C C . LEU A 1 311 ? 15.919 -8.783 -10.275 1.00 74.75 311 LEU A C 1
ATOM 2391 O O . LEU A 1 311 ? 16.877 -8.021 -10.146 1.00 74.75 311 LEU A O 1
ATOM 2395 N N . THR A 1 312 ? 14.870 -8.760 -9.459 1.00 75.88 312 THR A N 1
ATOM 2396 C CA . THR A 1 312 ? 14.759 -7.876 -8.294 1.00 75.88 312 THR A CA 1
ATOM 2397 C C . THR A 1 312 ? 14.195 -8.641 -7.105 1.00 75.88 312 THR A C 1
ATOM 2399 O O . THR A 1 312 ? 13.393 -9.555 -7.261 1.00 75.88 312 THR A O 1
ATOM 2402 N N . THR A 1 313 ? 14.646 -8.284 -5.905 1.00 70.69 313 THR A N 1
ATOM 2403 C CA . THR A 1 313 ? 14.137 -8.836 -4.640 1.00 70.69 313 THR A CA 1
ATOM 2404 C C . THR A 1 313 ? 13.028 -7.980 -4.036 1.00 70.69 313 THR A C 1
ATOM 2406 O O . THR A 1 313 ? 12.359 -8.415 -3.104 1.00 70.69 313 THR A O 1
ATOM 2409 N N . SER A 1 314 ? 12.852 -6.755 -4.534 1.00 78.38 314 SER A N 1
ATOM 2410 C CA . SER A 1 314 ? 11.812 -5.826 -4.092 1.00 78.38 314 SER A CA 1
ATOM 2411 C C . SER A 1 314 ? 10.655 -5.841 -5.079 1.00 78.38 314 SER A C 1
ATOM 2413 O O . SER A 1 314 ? 10.876 -5.776 -6.293 1.00 78.38 314 SER A O 1
ATOM 2415 N N . ARG A 1 315 ? 9.426 -5.878 -4.554 1.00 88.31 315 ARG A N 1
ATOM 2416 C CA . ARG A 1 315 ? 8.212 -5.898 -5.370 1.00 88.31 315 ARG A CA 1
ATOM 2417 C C . ARG A 1 315 ? 8.110 -4.611 -6.181 1.00 88.31 315 ARG A C 1
ATOM 2419 O O . ARG A 1 315 ? 8.275 -3.515 -5.645 1.00 88.31 315 ARG A O 1
ATOM 2426 N N . THR A 1 316 ? 7.816 -4.735 -7.467 1.00 89.06 316 THR A N 1
ATOM 2427 C CA . THR A 1 316 ? 7.698 -3.615 -8.394 1.00 89.06 316 THR A CA 1
ATOM 2428 C C . THR A 1 316 ? 6.405 -3.732 -9.191 1.00 89.06 316 THR A C 1
ATOM 2430 O O . THR A 1 316 ? 6.192 -4.691 -9.922 1.00 89.06 316 THR A O 1
ATOM 2433 N N . VAL A 1 317 ? 5.545 -2.726 -9.057 1.00 92.31 317 VAL A N 1
ATOM 2434 C CA . VAL A 1 317 ? 4.320 -2.554 -9.840 1.00 92.31 317 VAL A CA 1
ATOM 2435 C C . VAL A 1 317 ? 4.648 -1.667 -11.036 1.00 92.31 317 VAL A C 1
ATOM 2437 O O . VAL A 1 317 ? 5.101 -0.529 -10.858 1.00 92.31 317 VAL A O 1
ATOM 2440 N N . VAL A 1 318 ? 4.423 -2.174 -12.249 1.00 91.81 318 VAL A N 1
ATOM 2441 C CA . VAL A 1 318 ? 4.763 -1.479 -13.497 1.00 91.81 318 VAL A CA 1
ATOM 2442 C C . VAL A 1 318 ? 3.484 -1.087 -14.219 1.00 91.81 318 VAL A C 1
ATOM 2444 O O . VAL A 1 318 ? 2.781 -1.923 -14.788 1.00 91.81 318 VAL A O 1
ATOM 2447 N N . LEU A 1 319 ? 3.204 0.213 -14.225 1.00 92.94 319 LEU A N 1
ATOM 2448 C CA . LEU A 1 319 ? 2.054 0.796 -14.903 1.00 92.94 319 LEU A CA 1
ATOM 2449 C C . LEU A 1 319 ? 2.512 1.538 -16.159 1.00 92.94 319 LEU A C 1
ATOM 2451 O O . LEU A 1 319 ? 3.507 2.255 -16.166 1.00 92.94 319 LEU A O 1
ATOM 2455 N N . THR A 1 320 ? 1.740 1.450 -17.226 1.00 92.81 320 THR A N 1
ATOM 2456 C CA . THR A 1 320 ? 1.825 2.400 -18.333 1.00 92.81 320 THR A CA 1
ATOM 2457 C C . THR A 1 320 ? 1.258 3.755 -17.901 1.00 92.81 320 THR A C 1
ATOM 2459 O O . THR A 1 320 ? 0.550 3.879 -16.898 1.00 92.81 320 THR A O 1
ATOM 2462 N N . ALA A 1 321 ? 1.513 4.806 -18.685 1.00 91.12 321 ALA A N 1
ATOM 2463 C CA . ALA A 1 321 ? 0.936 6.123 -18.411 1.00 91.12 321 ALA A CA 1
ATOM 2464 C C . ALA A 1 321 ? -0.607 6.098 -18.382 1.00 91.12 321 ALA A C 1
ATOM 2466 O O . ALA A 1 321 ? -1.213 6.773 -17.556 1.00 91.12 321 ALA A O 1
ATOM 2467 N N . GLY A 1 322 ? -1.241 5.298 -19.249 1.00 93.38 322 GLY A N 1
ATOM 2468 C CA . GLY A 1 322 ? -2.698 5.143 -19.272 1.00 93.38 322 GLY A CA 1
ATOM 2469 C C . GLY A 1 322 ? -3.234 4.413 -18.039 1.00 93.38 322 GLY A C 1
ATOM 2470 O O . GLY A 1 322 ? -4.205 4.860 -17.432 1.00 93.38 322 GLY A O 1
ATOM 2471 N N . GLU A 1 323 ? -2.571 3.333 -17.624 1.00 95.44 323 GLU A N 1
ATOM 2472 C CA . GLU A 1 323 ? -2.933 2.590 -16.411 1.00 95.44 323 GLU A CA 1
ATOM 2473 C C . GLU A 1 323 ? -2.737 3.436 -15.147 1.00 95.44 323 GLU A C 1
ATOM 2475 O O . GLU A 1 323 ? -3.579 3.384 -14.254 1.00 95.44 323 GLU A O 1
ATOM 2480 N N . LEU A 1 324 ? -1.705 4.287 -15.077 1.00 92.69 324 LEU A N 1
ATOM 2481 C CA . LEU A 1 324 ? -1.557 5.226 -13.961 1.00 92.69 324 LEU A CA 1
ATOM 2482 C C . LEU A 1 324 ? -2.760 6.175 -13.856 1.00 92.69 324 LEU A C 1
ATOM 2484 O O . LEU A 1 324 ? -3.218 6.453 -12.750 1.00 92.69 324 LEU A O 1
ATOM 2488 N N . GLU A 1 325 ? -3.288 6.675 -14.972 1.00 93.69 325 GLU A N 1
ATOM 2489 C CA . GLU A 1 325 ? -4.457 7.562 -14.946 1.00 93.69 325 GLU A CA 1
ATOM 2490 C C . GLU A 1 325 ? -5.727 6.827 -14.488 1.00 93.69 325 GLU A C 1
ATOM 2492 O O . GLU A 1 325 ? -6.500 7.364 -13.687 1.00 93.69 325 GLU A O 1
ATOM 2497 N N . LEU A 1 326 ? -5.910 5.567 -14.896 1.00 96.12 326 LEU A N 1
ATOM 2498 C CA . LEU A 1 326 ? -6.988 4.721 -14.371 1.00 96.12 326 LEU A CA 1
ATOM 2499 C C . LEU A 1 326 ? -6.806 4.447 -12.870 1.00 96.12 326 LEU A C 1
ATOM 2501 O O . LEU A 1 326 ? -7.745 4.610 -12.089 1.00 96.12 326 LEU A O 1
ATOM 2505 N N . ALA A 1 327 ? -5.586 4.127 -12.436 1.00 93.00 327 ALA A N 1
ATOM 2506 C CA . ALA A 1 327 ? -5.253 3.916 -11.031 1.00 93.00 327 ALA A CA 1
ATOM 2507 C C . ALA A 1 327 ? -5.473 5.184 -10.195 1.00 93.00 327 ALA A C 1
ATOM 2509 O O . ALA A 1 327 ? -6.008 5.110 -9.089 1.00 93.00 327 ALA A O 1
ATOM 2510 N N . ARG A 1 328 ? -5.155 6.367 -10.733 1.00 89.69 328 ARG A N 1
ATOM 2511 C CA . ARG A 1 328 ? -5.428 7.658 -10.086 1.00 89.69 328 ARG A CA 1
ATOM 2512 C C . ARG A 1 328 ? -6.915 7.939 -9.951 1.00 89.69 328 ARG A C 1
ATOM 2514 O O . ARG A 1 328 ? -7.352 8.442 -8.918 1.00 89.69 328 ARG A O 1
ATOM 2521 N N . LYS A 1 329 ? -7.702 7.590 -10.967 1.00 91.44 329 LYS A N 1
ATOM 2522 C CA . LYS A 1 329 ? -9.163 7.695 -10.922 1.00 91.44 329 LYS A CA 1
ATOM 2523 C C . LYS A 1 329 ? -9.762 6.741 -9.888 1.00 91.44 329 LYS A C 1
ATOM 2525 O O . LYS A 1 329 ? -10.669 7.142 -9.160 1.00 91.44 329 LYS A O 1
ATOM 2530 N N . LYS A 1 330 ? -9.262 5.505 -9.815 1.00 91.69 330 LYS A N 1
ATOM 2531 C CA . LYS A 1 330 ? -9.757 4.481 -8.889 1.00 91.69 330 LYS A CA 1
ATOM 2532 C C . LYS A 1 330 ? -9.352 4.785 -7.449 1.00 91.69 330 LYS A C 1
ATOM 2534 O O . LYS A 1 330 ? -10.207 4.838 -6.570 1.00 91.69 330 LYS A O 1
ATOM 2539 N N . PHE A 1 331 ? -8.068 5.015 -7.200 1.00 87.88 331 PHE A N 1
ATOM 2540 C CA . PHE A 1 331 ? -7.525 5.097 -5.846 1.00 87.88 331 PHE A CA 1
ATOM 2541 C C . PHE A 1 331 ? -7.382 6.524 -5.322 1.00 87.88 331 PHE A C 1
ATOM 2543 O O . PHE A 1 331 ? -7.398 6.707 -4.107 1.00 87.88 331 PHE A O 1
ATOM 2550 N N . GLY A 1 332 ? -7.281 7.528 -6.193 1.00 84.44 332 GLY A N 1
ATOM 2551 C CA . GLY A 1 332 ? -6.822 8.886 -5.879 1.00 84.44 332 GLY A CA 1
ATOM 2552 C C . GLY A 1 332 ? -5.344 9.075 -6.253 1.00 84.44 332 GLY A C 1
ATOM 2553 O O . GLY A 1 332 ? -4.775 8.204 -6.903 1.00 84.44 332 GLY A O 1
ATOM 2554 N N . PRO A 1 333 ? -4.681 10.170 -5.837 1.00 82.06 333 PRO A N 1
ATOM 2555 C CA . PRO A 1 333 ? -3.293 10.445 -6.217 1.00 82.06 333 PRO A CA 1
ATOM 2556 C C . PRO A 1 333 ? -2.340 9.270 -5.943 1.00 82.06 333 PRO A C 1
ATOM 2558 O O . PRO A 1 333 ? -2.409 8.636 -4.885 1.00 82.06 333 PRO A O 1
ATOM 2561 N N . ILE A 1 334 ? -1.470 8.995 -6.920 1.00 81.50 334 ILE A N 1
ATOM 2562 C CA . ILE A 1 334 ? -0.391 7.999 -6.876 1.00 81.50 334 ILE A CA 1
ATOM 2563 C C . ILE A 1 334 ? 0.877 8.674 -7.400 1.00 81.50 334 ILE A C 1
ATOM 2565 O O . ILE A 1 334 ? 0.871 9.261 -8.493 1.00 81.50 334 ILE A O 1
ATOM 2569 N N . TYR A 1 335 ? 1.945 8.574 -6.611 1.00 79.50 335 TYR A N 1
ATOM 2570 C CA . TYR A 1 335 ? 3.255 9.168 -6.869 1.00 79.50 335 TYR A CA 1
ATOM 2571 C C . TYR A 1 335 ? 4.260 8.068 -7.206 1.00 79.50 335 TYR A C 1
ATOM 2573 O O . TYR A 1 335 ? 5.129 7.719 -6.416 1.00 79.50 335 TYR A O 1
ATOM 2581 N N . ALA A 1 336 ? 4.078 7.472 -8.382 1.00 83.81 336 ALA A N 1
ATOM 2582 C CA . ALA A 1 336 ? 5.005 6.489 -8.923 1.00 83.81 336 ALA A CA 1
ATOM 2583 C C . ALA A 1 336 ? 6.276 7.174 -9.447 1.00 83.81 336 ALA A C 1
ATOM 2585 O O . ALA A 1 336 ? 6.230 8.329 -9.886 1.00 83.81 336 ALA A O 1
ATOM 2586 N N . TYR A 1 337 ? 7.386 6.437 -9.472 1.00 85.31 337 TYR A N 1
ATOM 2587 C CA . TYR A 1 337 ? 8.524 6.835 -10.290 1.00 85.31 337 TYR A CA 1
ATOM 2588 C C . TYR A 1 337 ? 8.120 6.860 -11.746 1.00 85.31 337 TYR A C 1
ATOM 2590 O O . TYR A 1 337 ? 7.345 6.025 -12.200 1.00 85.31 337 TYR A O 1
ATOM 2598 N N . ARG A 1 338 ? 8.690 7.779 -12.502 1.00 87.50 338 ARG A N 1
ATOM 2599 C CA . ARG A 1 338 ? 8.545 7.819 -13.946 1.00 87.50 338 ARG A CA 1
ATOM 2600 C C . ARG A 1 338 ? 9.924 7.721 -14.557 1.00 87.50 338 ARG A C 1
ATOM 2602 O O . ARG A 1 338 ? 10.865 8.334 -14.055 1.00 87.50 338 ARG A O 1
ATOM 2609 N N . LEU A 1 339 ? 10.010 7.012 -15.674 1.00 86.94 339 LEU A N 1
ATOM 2610 C CA . LEU A 1 339 ? 11.179 7.010 -16.546 1.00 86.94 339 LEU A CA 1
ATOM 2611 C C . LEU A 1 339 ? 10.793 7.636 -17.898 1.00 86.94 339 LEU A C 1
ATOM 2613 O O . LEU A 1 339 ? 10.645 6.902 -18.874 1.00 86.94 339 LEU A O 1
ATOM 2617 N N . PRO A 1 340 ? 10.573 8.971 -17.992 1.00 85.06 340 PRO A N 1
ATOM 2618 C CA . PRO A 1 340 ? 10.175 9.604 -19.253 1.00 85.06 340 PRO A CA 1
ATOM 2619 C C . PRO A 1 340 ? 11.124 9.325 -20.421 1.00 85.06 340 PRO A C 1
ATOM 2621 O O . PRO A 1 340 ? 10.704 9.364 -21.576 1.00 85.06 340 PRO A O 1
ATOM 2624 N N . LEU A 1 341 ? 12.400 9.063 -20.123 1.00 84.75 341 LEU A N 1
ATOM 2625 C CA . LEU A 1 341 ? 13.385 8.632 -21.101 1.00 84.75 341 LEU A CA 1
ATOM 2626 C C . LEU A 1 341 ? 14.235 7.513 -20.505 1.00 84.75 341 LEU A C 1
ATOM 2628 O O . LEU A 1 341 ? 14.867 7.704 -19.469 1.00 84.75 341 LEU A O 1
ATOM 2632 N N . PHE A 1 342 ? 14.303 6.383 -21.200 1.00 87.50 342 PHE A N 1
ATOM 2633 C CA . PHE A 1 342 ? 15.263 5.320 -20.937 1.00 87.50 342 PHE A CA 1
ATOM 2634 C C . PHE A 1 342 ? 15.761 4.782 -22.277 1.00 87.50 342 PHE A C 1
ATOM 2636 O O . PHE A 1 342 ? 15.041 4.080 -22.983 1.00 87.50 342 PHE A O 1
ATOM 2643 N N . VAL A 1 343 ? 16.969 5.189 -22.669 1.00 87.81 343 VAL A N 1
ATOM 2644 C CA . VAL A 1 343 ? 17.533 4.866 -23.985 1.00 87.81 343 VAL A CA 1
ATOM 2645 C C . VAL A 1 343 ? 18.953 4.356 -23.820 1.00 87.81 343 VAL A C 1
ATOM 2647 O O . VAL A 1 343 ? 19.760 4.965 -23.118 1.00 87.81 343 VAL A O 1
ATOM 2650 N N . LEU A 1 344 ? 19.259 3.261 -24.511 1.00 88.12 344 LEU A N 1
ATOM 2651 C CA . LEU A 1 344 ? 20.613 2.757 -24.707 1.00 88.12 344 LEU A CA 1
ATOM 2652 C C . LEU A 1 344 ? 21.041 3.005 -26.159 1.00 88.12 344 LEU A C 1
ATOM 2654 O O . LEU A 1 344 ? 20.198 3.021 -27.057 1.00 88.12 344 LEU A O 1
ATOM 2658 N N . ASP A 1 345 ? 22.339 3.188 -26.404 1.00 87.81 345 ASP A N 1
ATOM 2659 C CA . ASP A 1 345 ? 22.859 3.204 -27.773 1.00 87.81 345 ASP A CA 1
ATOM 2660 C C . ASP A 1 345 ? 22.702 1.834 -28.449 1.00 87.81 345 ASP A C 1
ATOM 2662 O O . ASP A 1 345 ? 22.528 0.805 -27.797 1.00 87.81 345 ASP A O 1
ATOM 2666 N N . HIS A 1 346 ? 22.799 1.800 -29.781 1.00 80.31 346 HIS A N 1
ATOM 2667 C CA . HIS A 1 346 ? 22.655 0.565 -30.565 1.00 80.31 346 HIS A CA 1
ATOM 2668 C C . HIS A 1 346 ? 23.611 -0.559 -30.145 1.00 80.31 346 HIS A C 1
ATOM 2670 O O . HIS A 1 346 ? 23.313 -1.732 -30.346 1.00 80.31 346 HIS A O 1
ATOM 2676 N N . GLN A 1 347 ? 24.773 -0.204 -29.590 1.00 84.62 347 GLN A N 1
ATOM 2677 C CA . GLN A 1 347 ? 25.764 -1.167 -29.109 1.00 84.62 347 GLN A CA 1
ATOM 2678 C C . GLN A 1 347 ? 25.517 -1.609 -27.661 1.00 84.62 347 GLN A C 1
ATOM 2680 O O . GLN A 1 347 ? 26.283 -2.432 -27.161 1.00 84.62 347 GLN A O 1
ATOM 2685 N N . GLN A 1 348 ? 24.506 -1.050 -26.988 1.00 86.06 348 GLN A N 1
ATOM 2686 C CA . GLN A 1 348 ? 24.173 -1.299 -25.585 1.00 86.06 348 GLN A CA 1
ATOM 2687 C C . GLN A 1 348 ? 25.400 -1.139 -24.672 1.00 86.06 348 GLN A C 1
ATOM 2689 O O . GLN A 1 348 ? 25.718 -1.985 -23.834 1.00 86.06 348 GLN A O 1
ATOM 2694 N N . ARG A 1 349 ? 26.141 -0.046 -24.879 1.00 88.38 349 ARG A N 1
ATOM 2695 C CA . ARG A 1 349 ? 27.348 0.334 -24.124 1.00 88.38 349 ARG A CA 1
ATOM 2696 C C . ARG A 1 349 ? 27.176 1.627 -23.351 1.00 88.38 349 ARG A C 1
ATOM 2698 O O . ARG A 1 349 ? 27.890 1.845 -22.370 1.00 88.38 349 ARG A O 1
ATOM 2705 N N . ARG A 1 350 ? 26.284 2.498 -23.809 1.00 92.88 350 ARG A N 1
ATOM 2706 C CA . ARG A 1 350 ? 25.977 3.777 -23.171 1.00 92.88 350 ARG A CA 1
ATOM 2707 C C . ARG A 1 350 ? 24.478 3.968 -23.125 1.00 92.88 350 ARG A C 1
ATOM 2709 O O . ARG A 1 350 ? 23.763 3.434 -23.966 1.00 92.88 350 ARG A O 1
ATOM 2716 N N . GLY A 1 351 ? 24.024 4.760 -22.172 1.00 91.88 351 GLY A N 1
ATOM 2717 C CA . GLY A 1 351 ? 22.622 5.111 -22.074 1.00 91.88 351 GLY A CA 1
ATOM 2718 C C . GLY A 1 351 ? 22.399 6.434 -21.376 1.00 91.88 351 GLY A C 1
ATOM 2719 O O . GLY A 1 351 ? 23.299 6.986 -20.738 1.00 91.88 351 GLY A O 1
ATOM 2720 N N . LEU A 1 352 ? 21.178 6.921 -21.513 1.00 92.06 352 LEU A N 1
ATOM 2721 C CA . LEU A 1 352 ? 20.687 8.120 -20.864 1.00 92.06 352 LEU A CA 1
ATOM 2722 C C . LEU A 1 352 ? 19.323 7.815 -20.259 1.00 92.06 352 LEU A C 1
ATOM 2724 O O . LEU A 1 352 ? 18.455 7.224 -20.910 1.00 92.06 352 LEU A O 1
ATOM 2728 N N . VAL A 1 353 ? 19.148 8.248 -19.017 1.00 90.62 353 VAL A N 1
ATOM 2729 C CA . VAL A 1 353 ? 17.891 8.125 -18.285 1.00 90.62 353 VAL A CA 1
ATOM 2730 C C . VAL A 1 353 ? 17.452 9.496 -17.819 1.00 90.62 353 VAL A C 1
ATOM 2732 O O . VAL A 1 353 ? 18.252 10.240 -17.257 1.00 90.62 353 VAL A O 1
ATOM 2735 N N . ILE A 1 354 ? 16.179 9.811 -18.015 1.00 90.38 354 ILE A N 1
ATOM 2736 C CA . ILE A 1 354 ? 15.495 10.896 -17.315 1.00 90.38 354 ILE A CA 1
ATOM 2737 C C . ILE A 1 354 ? 14.473 10.233 -16.412 1.00 90.38 354 ILE A C 1
ATOM 2739 O O . ILE A 1 354 ? 13.723 9.368 -16.867 1.00 90.38 354 ILE A O 1
ATOM 2743 N N . TRP A 1 355 ? 14.458 10.630 -15.145 1.00 89.50 355 TRP A N 1
ATOM 2744 C CA . TRP A 1 355 ? 13.553 10.073 -14.153 1.00 89.50 355 TRP A CA 1
ATOM 2745 C C . TRP A 1 355 ? 13.022 11.159 -13.224 1.00 89.50 355 TRP A C 1
ATOM 2747 O O . TRP A 1 355 ? 13.668 12.190 -13.012 1.00 89.50 355 TRP A O 1
ATOM 2757 N N . ASP A 1 356 ? 11.851 10.910 -12.651 1.00 86.50 356 ASP A N 1
ATOM 2758 C CA . ASP A 1 356 ? 11.299 11.734 -11.583 1.00 86.50 356 ASP A CA 1
ATOM 2759 C C . ASP A 1 356 ? 10.347 10.939 -10.681 1.00 86.50 356 ASP A C 1
ATOM 2761 O O . ASP A 1 356 ? 9.803 9.909 -11.074 1.00 86.50 356 ASP A O 1
ATOM 2765 N N . ALA A 1 357 ? 10.142 11.440 -9.469 1.00 79.06 357 ALA A N 1
ATOM 2766 C CA . ALA A 1 357 ? 9.141 11.003 -8.503 1.00 79.06 357 ALA A CA 1
ATOM 2767 C C . ALA A 1 357 ? 8.302 12.209 -8.042 1.00 79.06 357 ALA A C 1
ATOM 2769 O O . ALA A 1 357 ? 8.052 12.402 -6.853 1.00 79.06 357 ALA A O 1
ATOM 2770 N N . SER A 1 358 ? 7.861 13.040 -8.994 1.00 76.56 358 SER A N 1
ATOM 2771 C CA . SER A 1 358 ? 7.107 14.294 -8.787 1.00 76.56 358 SER A CA 1
ATOM 2772 C C . SER A 1 358 ? 7.874 15.447 -8.120 1.00 76.56 358 SER A C 1
ATOM 2774 O O . SER A 1 358 ? 7.941 16.519 -8.709 1.00 76.56 358 SER A O 1
ATOM 2776 N N . TRP A 1 359 ? 8.440 15.248 -6.928 1.00 70.44 359 TRP A N 1
ATOM 2777 C CA . TRP A 1 359 ? 9.124 16.290 -6.136 1.00 70.44 359 TRP A CA 1
ATOM 2778 C C . TRP A 1 359 ? 10.657 16.196 -6.199 1.00 70.44 359 TRP A C 1
ATOM 2780 O O . TRP A 1 359 ? 11.372 17.115 -5.811 1.00 70.44 359 TRP A O 1
ATOM 2790 N N . VAL A 1 360 ? 11.167 15.081 -6.718 1.00 78.62 360 VAL A N 1
ATOM 2791 C CA . VAL A 1 360 ? 12.586 14.841 -6.978 1.00 78.62 360 VAL A CA 1
ATOM 2792 C C . VAL A 1 360 ? 12.737 14.235 -8.363 1.00 78.62 360 VAL A C 1
ATOM 2794 O O . VAL A 1 360 ? 11.861 13.500 -8.824 1.00 78.62 360 VAL A O 1
ATOM 2797 N N . GLY A 1 361 ? 13.846 14.507 -9.030 1.00 86.81 361 GLY A N 1
ATOM 2798 C CA . GLY A 1 361 ? 14.166 13.862 -10.293 1.00 86.81 361 GLY A CA 1
ATOM 2799 C C . GLY A 1 361 ? 15.537 14.254 -10.795 1.00 86.81 361 GLY A C 1
ATOM 2800 O O . GLY A 1 361 ? 16.311 14.919 -10.108 1.00 86.81 361 GLY A O 1
ATOM 2801 N N . GLY A 1 362 ? 15.851 13.831 -12.012 1.00 90.44 362 GLY A N 1
ATOM 2802 C CA . GLY A 1 362 ? 17.153 14.110 -12.587 1.00 90.44 362 GLY A CA 1
ATOM 2803 C C . GLY A 1 362 ? 17.421 13.372 -13.883 1.00 90.44 362 GLY A C 1
ATOM 2804 O O . GLY A 1 362 ? 16.543 12.742 -14.479 1.00 90.44 362 GLY A O 1
ATOM 2805 N N . SER A 1 363 ? 18.677 13.452 -14.305 1.00 92.69 363 SER A N 1
ATOM 2806 C CA . SER A 1 363 ? 19.191 12.702 -15.442 1.00 92.69 363 SER A CA 1
ATOM 2807 C C . SER A 1 363 ? 20.424 11.894 -15.056 1.00 92.69 363 SER A C 1
ATOM 2809 O O . SER A 1 363 ? 21.269 12.335 -14.270 1.00 92.69 363 SER A O 1
ATOM 2811 N N . LEU A 1 364 ? 20.503 10.680 -15.594 1.00 93.00 364 LEU A N 1
ATOM 2812 C CA . LEU A 1 364 ? 21.573 9.726 -15.334 1.00 93.00 364 LEU A CA 1
ATOM 2813 C C . LEU A 1 364 ? 22.227 9.322 -16.649 1.00 93.00 364 LEU A C 1
ATOM 2815 O O . LEU A 1 364 ? 21.541 9.009 -17.623 1.00 93.00 364 LEU A O 1
ATOM 2819 N N . LYS A 1 365 ? 23.554 9.260 -16.640 1.00 94.25 365 LYS A N 1
ATOM 2820 C CA . LYS A 1 365 ? 24.347 8.661 -17.704 1.00 94.25 365 LYS A CA 1
ATOM 2821 C C . LYS A 1 365 ? 24.704 7.234 -17.326 1.00 94.25 365 LYS A C 1
ATOM 2823 O O . LYS A 1 365 ? 25.126 6.970 -16.202 1.00 94.25 365 LYS A O 1
ATOM 2828 N N . LEU A 1 366 ? 24.558 6.327 -18.282 1.00 94.38 366 LEU A N 1
ATOM 2829 C CA . LEU A 1 366 ? 24.885 4.918 -18.125 1.00 94.38 366 LEU A CA 1
ATOM 2830 C C . LEU A 1 366 ? 26.105 4.573 -18.968 1.00 94.38 366 LEU A C 1
ATOM 2832 O O . LEU A 1 366 ? 26.191 4.961 -20.138 1.00 94.38 366 LEU A O 1
ATOM 2836 N N . ARG A 1 367 ? 27.027 3.801 -18.396 1.00 93.69 367 ARG A N 1
ATOM 2837 C CA . ARG A 1 367 ? 28.159 3.219 -19.119 1.00 93.69 367 ARG A CA 1
ATOM 2838 C C . ARG A 1 367 ? 28.323 1.758 -18.733 1.00 93.69 367 ARG A C 1
ATOM 2840 O O . ARG A 1 367 ? 28.482 1.434 -17.562 1.00 93.69 367 ARG A O 1
ATOM 2847 N N . ARG A 1 368 ? 28.357 0.876 -19.726 1.00 89.88 368 ARG A N 1
ATOM 2848 C CA . ARG A 1 368 ? 28.611 -0.544 -19.495 1.00 89.88 368 ARG A CA 1
ATOM 2849 C C . ARG A 1 368 ? 30.050 -0.770 -19.025 1.00 89.88 368 ARG A C 1
ATOM 2851 O O . ARG A 1 368 ? 30.996 -0.195 -19.580 1.00 89.88 368 ARG A O 1
ATOM 2858 N N . SER A 1 369 ? 30.207 -1.617 -18.015 1.00 88.12 369 SER A N 1
ATOM 2859 C CA . SER A 1 369 ? 31.479 -1.986 -17.394 1.00 88.12 369 SER A CA 1
ATOM 2860 C C . SER A 1 369 ? 31.495 -3.500 -17.160 1.00 88.12 369 SER A C 1
ATOM 2862 O O . SER A 1 369 ? 31.106 -4.001 -16.111 1.00 88.12 369 SER A O 1
ATOM 2864 N N . GLY A 1 370 ? 31.882 -4.259 -18.190 1.00 84.88 370 GLY A N 1
ATOM 2865 C CA . GLY A 1 370 ? 31.772 -5.722 -18.168 1.00 84.88 370 GLY A CA 1
ATOM 2866 C C . GLY A 1 370 ? 30.304 -6.190 -18.206 1.00 84.88 370 GLY A C 1
ATOM 2867 O O . GLY A 1 370 ? 29.585 -5.772 -19.123 1.00 84.88 370 GLY A O 1
ATOM 2868 N N . PRO A 1 371 ? 29.862 -7.068 -17.280 1.00 80.12 371 PRO A N 1
ATOM 2869 C CA . PRO A 1 371 ? 28.459 -7.477 -17.176 1.00 80.12 371 PRO A CA 1
ATOM 2870 C C . PRO A 1 371 ? 27.573 -6.411 -16.512 1.00 80.12 371 PRO A C 1
ATOM 2872 O O . PRO A 1 371 ? 26.358 -6.469 -16.661 1.00 80.12 371 PRO A O 1
ATOM 2875 N N . ASP A 1 372 ? 28.173 -5.436 -15.825 1.00 83.75 372 ASP A N 1
ATOM 2876 C CA . ASP A 1 372 ? 27.466 -4.449 -15.014 1.00 83.75 372 ASP A CA 1
ATOM 2877 C C . ASP A 1 372 ? 27.344 -3.091 -15.721 1.00 83.75 372 ASP A C 1
ATOM 2879 O O . ASP A 1 372 ? 27.973 -2.819 -16.754 1.00 83.75 372 ASP A O 1
ATOM 2883 N N . TRP A 1 373 ? 26.546 -2.204 -15.126 1.00 89.38 373 TRP A N 1
ATOM 2884 C CA . TRP A 1 373 ? 26.368 -0.825 -15.570 1.00 89.38 373 TRP A CA 1
ATOM 2885 C C . TRP A 1 373 ? 26.816 0.159 -14.493 1.00 89.38 373 TRP A C 1
ATOM 2887 O O . TRP A 1 373 ? 26.365 0.114 -13.351 1.00 89.38 373 TRP A O 1
ATOM 2897 N N . GLU A 1 374 ? 27.685 1.087 -14.879 1.00 92.19 374 GLU A N 1
ATOM 2898 C CA . GLU A 1 374 ? 28.018 2.255 -14.075 1.00 92.19 374 GLU A CA 1
ATOM 2899 C C . GLU A 1 374 ? 26.995 3.364 -14.329 1.00 92.19 374 GLU A C 1
ATOM 2901 O O . GLU A 1 374 ? 26.654 3.658 -15.480 1.00 92.19 374 GLU A O 1
ATOM 2906 N N . VAL A 1 375 ? 26.525 3.982 -13.243 1.00 91.44 375 VAL A N 1
ATOM 2907 C CA . VAL A 1 375 ? 25.503 5.034 -13.252 1.00 91.44 375 VAL A CA 1
ATOM 2908 C C . VAL A 1 375 ? 26.104 6.326 -12.711 1.00 91.44 375 VAL A C 1
ATOM 2910 O O . VAL A 1 375 ? 26.522 6.386 -11.554 1.00 91.44 375 VAL A O 1
ATOM 2913 N N . GLU A 1 376 ? 26.114 7.373 -13.528 1.00 92.19 376 GLU A N 1
ATOM 2914 C CA . GLU A 1 376 ? 26.601 8.706 -13.168 1.00 92.19 376 GLU A CA 1
ATOM 2915 C C . GLU A 1 376 ? 25.440 9.709 -13.156 1.00 92.19 376 GLU A C 1
ATOM 2917 O O . GLU A 1 376 ? 24.636 9.759 -14.087 1.00 92.19 376 GLU A O 1
ATOM 2922 N N . THR A 1 377 ? 25.334 10.519 -12.100 1.00 90.00 377 THR A N 1
ATOM 2923 C CA . THR A 1 377 ? 24.333 11.593 -12.027 1.00 90.00 377 THR A CA 1
ATOM 2924 C C . THR A 1 377 ? 24.804 12.787 -12.854 1.00 90.00 377 THR A C 1
ATOM 2926 O O . THR A 1 377 ? 25.820 13.392 -12.528 1.00 90.00 377 THR A O 1
ATOM 2929 N N . MET A 1 378 ? 24.051 13.140 -13.898 1.00 89.25 378 MET A N 1
ATOM 2930 C CA . MET A 1 378 ? 24.303 14.339 -14.710 1.00 89.25 378 MET A CA 1
ATOM 2931 C C . MET A 1 378 ? 23.597 15.567 -14.126 1.00 89.25 378 MET A C 1
ATOM 2933 O O . MET A 1 378 ? 24.131 16.679 -14.110 1.00 89.25 378 MET A O 1
ATOM 2937 N N . SER A 1 379 ? 22.373 15.365 -13.642 1.00 88.12 379 SER A N 1
ATOM 2938 C CA . SER A 1 379 ? 21.608 16.383 -12.933 1.00 88.12 379 SER A CA 1
ATOM 2939 C C . SER A 1 379 ? 20.663 15.752 -11.925 1.00 88.12 379 SER A C 1
ATOM 2941 O O . SER A 1 379 ? 20.189 14.631 -12.116 1.00 88.12 379 SER A O 1
ATOM 2943 N N . ASP A 1 380 ? 20.361 16.511 -10.885 1.00 87.25 380 ASP A N 1
ATOM 2944 C CA . ASP A 1 380 ? 19.354 16.219 -9.882 1.00 87.25 380 ASP A CA 1
ATOM 2945 C C . ASP A 1 380 ? 18.632 17.514 -9.495 1.00 87.25 380 ASP A C 1
ATOM 2947 O O . ASP A 1 380 ? 19.165 18.619 -9.644 1.00 87.25 380 ASP A O 1
ATOM 2951 N N . TRP A 1 381 ? 17.388 17.379 -9.058 1.00 80.94 381 TRP A N 1
ATOM 2952 C CA . TRP A 1 381 ? 16.592 18.473 -8.524 1.00 80.94 381 TRP A CA 1
ATOM 2953 C C . TRP A 1 381 ? 15.642 17.959 -7.447 1.00 80.94 381 TRP A C 1
ATOM 2955 O O . TRP A 1 381 ? 15.189 16.817 -7.496 1.00 80.94 381 TRP A O 1
ATOM 2965 N N . ILE A 1 382 ? 15.340 18.840 -6.496 1.00 75.56 382 ILE A N 1
ATOM 2966 C CA . ILE A 1 382 ? 14.319 18.693 -5.457 1.00 75.56 382 ILE A CA 1
ATOM 2967 C C . ILE A 1 382 ? 13.505 19.994 -5.488 1.00 75.56 382 ILE A C 1
ATOM 2969 O O . ILE A 1 382 ? 14.110 21.067 -5.601 1.00 75.56 382 ILE A O 1
ATOM 2973 N N . THR A 1 383 ? 12.173 19.900 -5.481 1.00 66.12 383 THR A N 1
ATOM 2974 C CA . THR A 1 383 ? 11.268 21.066 -5.542 1.00 66.12 383 THR A CA 1
ATOM 2975 C C . THR A 1 383 ? 11.137 21.830 -4.238 1.00 66.12 383 THR A C 1
ATOM 2977 O O . THR A 1 383 ? 11.285 21.213 -3.164 1.00 66.12 383 THR A O 1
#

pLDDT: mean 81.59, std 17.32, range [31.48, 98.5]